Protein AF-A0AAV2RHF0-F1 (afdb_monomer)

InterPro domains:
  IPR004046 Glutathione S-transferase, C-terminal [PF00043] (156-204)
  IPR007214 YbaK/aminoacyl-tRNA synthetase-associated domain [PF04073] (313-440)
  IPR036282 Glutathione S-transferase, C-terminal domain superfamily [SSF47616] (156-223)
  IPR036754 YbaK/aminoacyl-tRNA synthetase-associated domain superfamily [G3DSA:3.90.960.10] (285-454)
  IPR036754 YbaK/aminoacyl-tRNA synthetase-associated domain superfamily [SSF55826] (293-453)
  IPR040285 Prolyl-tRNA editing protein ProX/PRXD1 [PTHR31423] (293-454)
  IPR041503 AIMP2, thioredoxin-like domain [PF18569] (27-117)

Structure (mmCIF, N/CA/C/O backbone):
data_AF-A0AAV2RHF0-F1
#
_entry.id   AF-A0AAV2RHF0-F1
#
loop_
_atom_site.group_PDB
_atom_site.id
_atom_site.type_symbol
_atom_site.label_atom_id
_atom_site.label_alt_id
_atom_site.label_comp_id
_atom_site.label_asym_id
_atom_site.label_entity_id
_atom_site.label_seq_id
_atom_site.pdbx_PDB_ins_code
_atom_site.Cartn_x
_atom_site.Cartn_y
_atom_site.Cartn_z
_atom_site.occupancy
_atom_site.B_iso_or_equiv
_atom_site.auth_seq_id
_atom_site.auth_comp_id
_atom_site.auth_asym_id
_atom_site.auth_atom_id
_atom_site.pdbx_PDB_model_num
ATOM 1 N N . ARG A 1 1 ? -19.067 1.634 -38.334 1.00 43.16 1 ARG A N 1
ATOM 2 C CA . ARG A 1 1 ? -19.126 0.457 -37.422 1.00 43.16 1 ARG A CA 1
ATOM 3 C C . ARG A 1 1 ? -17.836 0.293 -36.609 1.00 43.16 1 ARG A C 1
ATOM 5 O O . ARG A 1 1 ? -17.927 0.403 -35.399 1.00 43.16 1 ARG A O 1
ATOM 12 N N . LYS A 1 2 ? -16.650 0.177 -37.233 1.00 33.22 2 LYS A N 1
ATOM 13 C CA . LYS A 1 2 ? -15.344 0.145 -36.526 1.00 33.22 2 LYS A CA 1
ATOM 14 C C . LYS A 1 2 ? -15.056 1.395 -35.674 1.00 33.22 2 LYS A C 1
ATOM 16 O O . LYS A 1 2 ? -14.664 1.260 -34.530 1.00 33.22 2 LYS A O 1
ATOM 21 N N . LEU A 1 3 ? -15.371 2.590 -36.184 1.00 35.44 3 LEU A N 1
ATOM 22 C CA . LEU A 1 3 ? -15.290 3.852 -35.423 1.00 35.44 3 LEU A CA 1
ATOM 23 C C . LEU A 1 3 ? -16.229 3.901 -34.203 1.00 35.44 3 LEU A C 1
ATOM 25 O O . LEU A 1 3 ? -15.877 4.475 -33.186 1.00 35.44 3 LEU A O 1
ATOM 29 N N . LYS A 1 4 ? -17.399 3.253 -34.284 1.00 40.00 4 LYS A N 1
ATOM 30 C CA . LYS A 1 4 ? -18.392 3.213 -33.197 1.00 40.00 4 LYS A CA 1
ATOM 31 C C . LYS A 1 4 ? -17.947 2.276 -32.065 1.00 40.00 4 LYS A C 1
ATOM 33 O O . LYS A 1 4 ? -18.041 2.645 -30.906 1.00 40.00 4 LYS A O 1
ATOM 38 N N . LEU A 1 5 ? -17.374 1.126 -32.431 1.00 40.78 5 LEU A N 1
ATOM 39 C CA . LEU A 1 5 ? -16.725 0.187 -31.508 1.00 40.78 5 LEU A CA 1
ATOM 40 C C . LEU A 1 5 ? -15.506 0.807 -30.816 1.00 40.78 5 LEU A C 1
ATOM 42 O O . LEU A 1 5 ? -15.349 0.653 -29.613 1.00 40.78 5 LEU A O 1
ATOM 46 N N . LEU A 1 6 ? -14.688 1.572 -31.547 1.00 37.12 6 LEU A N 1
ATOM 47 C CA . LEU A 1 6 ? -13.541 2.276 -30.965 1.00 37.12 6 LEU A CA 1
ATOM 48 C C . LEU A 1 6 ? -13.975 3.372 -29.982 1.00 37.12 6 LEU A C 1
ATOM 50 O O . LEU A 1 6 ? -13.334 3.569 -28.957 1.00 37.12 6 LEU A O 1
ATOM 54 N N . GLN A 1 7 ? -15.074 4.069 -30.283 1.00 41.06 7 GLN A N 1
ATOM 55 C CA . GLN A 1 7 ? -15.672 5.048 -29.378 1.00 41.06 7 GLN A CA 1
ATOM 56 C C . GLN A 1 7 ? -16.237 4.369 -28.122 1.00 41.06 7 GLN A C 1
ATOM 58 O O . GLN A 1 7 ? -16.080 4.891 -27.026 1.00 41.06 7 GLN A O 1
ATOM 63 N N . GLU A 1 8 ? -16.870 3.202 -28.259 1.00 41.16 8 GLU A N 1
ATOM 64 C CA . GLU A 1 8 ? -17.401 2.412 -27.141 1.00 41.16 8 GLU A CA 1
ATOM 65 C C . GLU A 1 8 ? -16.295 1.811 -26.267 1.00 41.16 8 GLU A C 1
ATOM 67 O O . GLU A 1 8 ? -16.427 1.817 -25.045 1.00 41.16 8 GLU A O 1
ATOM 72 N N . GLU A 1 9 ? -15.189 1.349 -26.852 1.00 40.91 9 GLU A N 1
ATOM 73 C CA . GLU A 1 9 ? -14.013 0.870 -26.115 1.00 40.91 9 GLU A CA 1
ATOM 74 C C . GLU A 1 9 ? -13.243 2.011 -25.457 1.00 40.91 9 GLU A C 1
ATOM 76 O O . GLU A 1 9 ? -12.871 1.891 -24.294 1.00 40.91 9 GLU A O 1
ATOM 81 N N . LEU A 1 10 ? -13.072 3.149 -26.137 1.00 41.69 10 LEU A N 1
ATOM 82 C CA . LEU A 1 10 ? -12.506 4.352 -25.530 1.00 41.69 10 LEU A CA 1
ATOM 83 C C . LEU A 1 10 ? -13.397 4.850 -24.390 1.00 41.69 10 LEU A C 1
ATOM 85 O O . LEU A 1 10 ? -12.877 5.214 -23.347 1.00 41.69 10 LEU A O 1
ATOM 89 N N . ASN A 1 11 ? -14.722 4.803 -24.539 1.00 42.81 11 ASN A N 1
ATOM 90 C CA . ASN A 1 11 ? -15.663 5.163 -23.482 1.00 42.81 11 ASN A CA 1
ATOM 91 C C . ASN A 1 11 ? -15.704 4.130 -22.349 1.00 42.81 11 ASN A C 1
ATOM 93 O O . ASN A 1 11 ? -15.949 4.523 -21.218 1.00 42.81 11 ASN A O 1
ATOM 97 N N . LYS A 1 12 ? -15.453 2.839 -22.605 1.00 41.22 12 LYS A N 1
ATOM 98 C CA . LYS A 1 12 ? -15.277 1.803 -21.569 1.00 41.22 12 LYS A CA 1
ATOM 99 C C . LYS A 1 12 ? -13.937 1.925 -20.854 1.00 41.22 12 LYS A C 1
ATOM 101 O O . LYS A 1 12 ? -13.896 1.703 -19.655 1.00 41.22 12 LYS A O 1
ATOM 106 N N . PHE A 1 13 ? -12.875 2.305 -21.556 1.00 43.03 13 PHE A N 1
ATOM 107 C CA . PHE A 1 13 ? -11.563 2.600 -20.987 1.00 43.03 13 PHE A CA 1
ATOM 108 C C . PHE A 1 13 ? -11.610 3.887 -20.161 1.00 43.03 13 PHE A C 1
ATOM 110 O O . PHE A 1 13 ? -11.177 3.888 -19.020 1.00 43.03 13 PHE A O 1
ATOM 117 N N . LEU A 1 14 ? -12.237 4.947 -20.678 1.00 42.75 14 LEU A N 1
ATOM 118 C CA . LEU A 1 14 ? -12.511 6.180 -19.941 1.00 42.75 14 LEU A CA 1
ATOM 119 C C . LEU A 1 14 ? -13.495 5.943 -18.789 1.00 42.75 14 LEU A C 1
ATOM 121 O O . LEU A 1 14 ? -13.297 6.527 -17.738 1.00 42.75 14 LEU A O 1
ATOM 125 N N . LYS A 1 15 ? -14.489 5.049 -18.919 1.00 39.06 15 LYS A N 1
ATOM 126 C CA . LYS A 1 15 ? -15.334 4.604 -17.794 1.00 39.06 15 LYS A CA 1
ATOM 127 C C . LYS A 1 15 ? -14.582 3.730 -16.797 1.00 39.06 15 LYS A C 1
ATOM 129 O O . LYS A 1 15 ? -14.833 3.844 -15.616 1.00 39.06 15 LYS A O 1
ATOM 134 N N . GLY A 1 16 ? -13.645 2.893 -17.231 1.00 37.88 16 GLY A N 1
ATOM 135 C CA . GLY A 1 16 ? -12.740 2.136 -16.358 1.00 37.88 16 GLY A CA 1
ATOM 136 C C . GLY A 1 16 ? -11.713 3.035 -15.668 1.00 37.88 16 GLY A C 1
ATOM 137 O O . GLY A 1 16 ? -11.255 2.719 -14.577 1.00 37.88 16 GLY A O 1
ATOM 138 N N . LEU A 1 17 ? -11.412 4.188 -16.274 1.00 38.56 17 LEU A N 1
ATOM 139 C CA . LEU A 1 17 ? -10.687 5.302 -15.671 1.00 38.56 17 LEU A CA 1
ATOM 140 C C . LEU A 1 17 ? -11.597 6.234 -14.839 1.00 38.56 17 LEU A C 1
ATOM 142 O O . LEU A 1 17 ? -11.106 6.977 -14.004 1.00 38.56 17 LEU A O 1
ATOM 146 N N . GLN A 1 18 ? -12.916 6.218 -15.023 1.00 38.03 18 GLN A N 1
ATOM 147 C CA . GLN A 1 18 ? -13.869 6.893 -14.127 1.00 38.03 18 GLN A CA 1
ATOM 148 C C . GLN A 1 18 ? -14.235 6.003 -12.928 1.00 38.03 18 GLN A C 1
ATOM 150 O O . GLN A 1 18 ? -14.489 6.539 -11.861 1.00 38.03 18 GLN A O 1
ATOM 155 N N . ASN A 1 19 ? -14.141 4.677 -13.093 1.00 36.59 19 ASN A N 1
ATOM 156 C CA . ASN A 1 19 ? -14.309 3.620 -12.085 1.00 36.59 19 ASN A CA 1
ATOM 157 C C . ASN A 1 19 ? -12.959 3.109 -11.539 1.00 36.59 19 ASN A C 1
ATOM 159 O O . ASN A 1 19 ? -12.855 2.044 -10.924 1.00 36.59 19 ASN A O 1
ATOM 163 N N . LEU A 1 20 ? -11.896 3.865 -11.811 1.00 38.97 20 LEU A N 1
ATOM 164 C CA . LEU A 1 20 ? -10.655 3.866 -11.053 1.00 38.97 20 LEU A CA 1
ATOM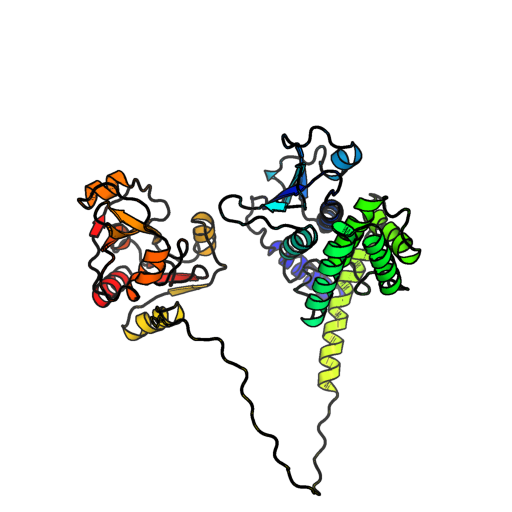 165 C C . LEU A 1 20 ? -11.050 3.948 -9.560 1.00 38.97 20 LEU A C 1
ATOM 167 O O . LEU A 1 20 ? -11.980 4.672 -9.229 1.00 38.97 20 LEU A O 1
ATOM 171 N N . ALA A 1 21 ? -10.347 3.264 -8.647 1.00 39.62 21 ALA A N 1
ATOM 172 C CA . ALA A 1 21 ? -10.505 3.354 -7.178 1.00 39.62 21 ALA A CA 1
ATOM 173 C C . ALA A 1 21 ? -10.244 4.765 -6.570 1.00 39.62 21 ALA A C 1
ATOM 175 O O . ALA A 1 21 ? -9.803 4.908 -5.437 1.00 39.62 21 ALA A O 1
ATOM 176 N N . TRP A 1 22 ? -10.490 5.798 -7.367 1.00 41.44 22 TRP A N 1
ATOM 177 C CA . TRP A 1 22 ? -10.391 7.228 -7.151 1.00 41.44 22 TRP A CA 1
ATOM 178 C C . TRP A 1 22 ? -11.813 7.840 -7.154 1.00 41.44 22 TRP A C 1
ATOM 180 O O . TRP A 1 22 ? -11.964 9.056 -7.156 1.00 41.44 22 TRP A O 1
ATOM 190 N N . GLU A 1 23 ? -12.859 6.994 -7.132 1.00 36.16 23 GLU A N 1
ATOM 191 C CA . GLU A 1 23 ? -14.282 7.334 -6.951 1.00 36.16 23 GLU A CA 1
ATOM 192 C C . GLU A 1 23 ? -14.622 7.912 -5.557 1.00 36.16 23 GLU A C 1
ATOM 194 O O . GLU A 1 23 ? -15.789 8.150 -5.256 1.00 36.16 23 GLU A O 1
ATOM 199 N N . GLU A 1 24 ? -13.640 8.245 -4.714 1.00 40.91 24 GLU A N 1
ATOM 200 C CA . GLU A 1 24 ? -13.841 9.318 -3.738 1.00 40.91 24 GLU A CA 1
ATOM 201 C C . GLU A 1 24 ? -13.730 10.648 -4.488 1.00 40.91 24 GLU A C 1
ATOM 203 O O . GLU A 1 24 ? -12.646 11.220 -4.612 1.00 40.91 24 GLU A O 1
ATOM 208 N N . LYS A 1 25 ? -14.846 11.175 -5.007 1.00 36.41 25 LYS A N 1
ATOM 209 C CA . LYS A 1 25 ? -14.892 12.581 -5.438 1.00 36.41 25 LYS A CA 1
ATOM 210 C C . LYS A 1 25 ? -14.441 13.466 -4.263 1.00 36.41 25 LYS A C 1
ATOM 212 O O . LYS A 1 25 ? -15.244 13.766 -3.386 1.00 36.41 25 LYS A O 1
ATOM 217 N N . GLY A 1 26 ? -13.173 1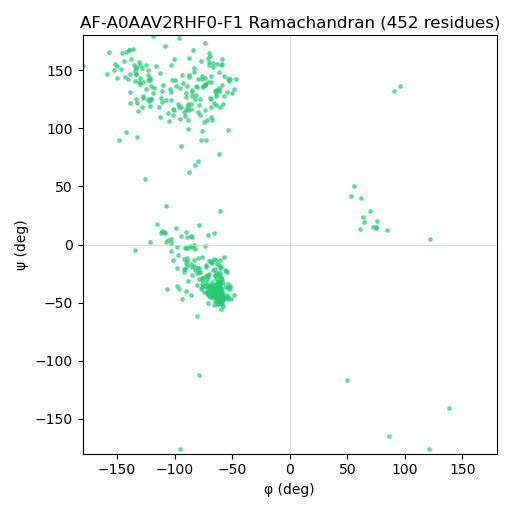3.885 -4.263 1.00 46.12 26 GLY A N 1
ATOM 218 C CA . GLY A 1 26 ? -12.636 14.906 -3.359 1.00 46.12 26 GLY A CA 1
ATOM 219 C C . GLY A 1 26 ? -11.455 14.526 -2.457 1.00 46.12 26 GLY A C 1
ATOM 220 O O . GLY A 1 26 ? -11.079 15.374 -1.650 1.00 46.12 26 GLY A O 1
ATOM 221 N N . ARG A 1 27 ? -10.848 13.328 -2.552 1.00 57.66 27 ARG A N 1
ATOM 222 C CA . ARG A 1 27 ? -9.672 12.991 -1.721 1.00 57.66 27 ARG A CA 1
ATOM 223 C C . ARG A 1 27 ? -8.455 12.540 -2.527 1.00 57.66 27 ARG A C 1
ATOM 225 O O . ARG A 1 27 ? -8.548 11.706 -3.419 1.00 57.66 27 ARG A O 1
ATOM 232 N N . VAL A 1 28 ? -7.303 13.099 -2.161 1.00 70.00 28 VAL A N 1
ATOM 233 C CA . VAL A 1 28 ? -5.986 12.797 -2.735 1.00 70.00 28 VAL A CA 1
ATOM 234 C C . VAL A 1 28 ? -5.442 11.528 -2.092 1.00 70.00 28 VAL A C 1
ATOM 236 O O . VAL A 1 28 ? -5.363 11.451 -0.863 1.00 70.00 28 VAL A O 1
ATOM 239 N N . HIS A 1 29 ? -5.011 10.558 -2.892 1.00 77.06 29 HIS A N 1
ATOM 240 C CA . HIS A 1 29 ? -4.227 9.435 -2.389 1.00 77.06 29 HIS A CA 1
ATOM 241 C C . HIS A 1 29 ? -2.810 9.923 -2.081 1.00 77.06 29 HIS A C 1
ATOM 243 O O . HIS A 1 29 ? -2.107 10.349 -2.994 1.00 77.06 29 HIS A O 1
ATOM 249 N N . ASP A 1 30 ? -2.388 9.898 -0.816 1.00 83.69 30 ASP A N 1
ATOM 250 C CA . ASP A 1 30 ? -1.053 10.361 -0.443 1.00 83.69 30 ASP A CA 1
ATOM 251 C C . ASP A 1 30 ? -0.088 9.218 -0.183 1.00 83.69 30 ASP A C 1
ATOM 253 O O . ASP A 1 30 ? -0.374 8.306 0.591 1.00 83.69 30 ASP A O 1
ATOM 257 N N . VAL A 1 31 ? 1.081 9.316 -0.800 1.00 88.62 31 VAL A N 1
ATOM 258 C CA . VAL A 1 31 ? 2.175 8.384 -0.597 1.00 88.62 31 VAL A CA 1
ATOM 259 C C . VAL A 1 31 ? 3.385 9.162 -0.111 1.00 88.62 31 VAL A C 1
ATOM 261 O O . VAL A 1 31 ? 3.920 10.010 -0.829 1.00 88.62 31 VAL A O 1
ATOM 264 N N . VAL A 1 32 ? 3.855 8.825 1.090 1.00 92.50 32 VAL A N 1
ATOM 265 C CA . VAL A 1 32 ? 5.097 9.367 1.639 1.00 92.50 32 VAL A CA 1
ATOM 266 C C . VAL A 1 32 ? 6.222 8.370 1.387 1.00 92.50 32 VAL A C 1
ATOM 268 O O . VAL A 1 32 ? 6.168 7.231 1.849 1.00 92.50 32 VAL A O 1
ATOM 271 N N . ILE A 1 33 ? 7.257 8.798 0.668 1.00 95.94 33 ILE A N 1
ATOM 272 C CA . ILE A 1 33 ? 8.454 8.000 0.399 1.00 95.94 33 ILE A CA 1
ATOM 273 C C . ILE A 1 33 ? 9.636 8.649 1.106 1.00 95.94 33 ILE A C 1
ATOM 275 O O . ILE A 1 33 ? 9.998 9.779 0.800 1.00 95.94 33 ILE A O 1
ATOM 279 N N . SER A 1 34 ? 10.261 7.937 2.037 1.00 96.12 34 SER A N 1
ATOM 280 C CA . SER A 1 34 ? 11.543 8.343 2.612 1.00 96.12 34 SER A CA 1
ATOM 281 C C . SER A 1 34 ? 12.685 7.756 1.787 1.00 96.12 34 SER A C 1
ATOM 283 O O . SER A 1 34 ? 12.663 6.562 1.506 1.00 96.12 34 SER A O 1
ATOM 285 N N . SER A 1 35 ? 13.672 8.561 1.388 1.00 96.06 35 SER A N 1
ATOM 286 C CA . SER A 1 35 ? 14.865 8.056 0.689 1.00 96.06 35 SER A CA 1
ATOM 287 C C . SER A 1 35 ? 16.090 8.927 0.938 1.00 96.06 35 SER A C 1
ATOM 289 O O . SER A 1 35 ? 15.965 10.127 1.199 1.00 96.06 35 SER A O 1
ATOM 291 N N . THR A 1 36 ? 17.280 8.342 0.805 1.00 95.19 36 THR A N 1
ATOM 292 C CA . THR A 1 36 ? 18.536 9.097 0.826 1.00 95.19 36 THR A CA 1
ATOM 293 C C . THR A 1 36 ? 18.789 9.767 -0.537 1.00 95.19 36 THR A C 1
ATOM 295 O O . THR A 1 36 ? 18.492 9.161 -1.570 1.00 95.19 36 THR A O 1
ATOM 298 N N . PRO A 1 37 ? 19.334 11.001 -0.603 1.00 94.44 37 PRO A N 1
ATOM 299 C CA . PRO A 1 37 ? 19.549 11.695 -1.879 1.00 94.44 37 PRO A CA 1
ATOM 300 C C . PRO A 1 37 ? 20.473 10.962 -2.863 1.00 94.44 37 PRO A C 1
ATOM 302 O O . PRO A 1 37 ? 20.317 11.115 -4.070 1.00 94.44 37 PRO A O 1
ATOM 305 N N . SER A 1 38 ? 21.428 10.166 -2.369 1.00 90.94 38 SER A N 1
ATOM 306 C CA . SER A 1 38 ? 22.338 9.371 -3.210 1.00 90.94 38 SER A CA 1
ATOM 307 C C . SER A 1 38 ? 21.670 8.161 -3.872 1.00 90.94 38 SER A C 1
ATOM 309 O O . SER A 1 38 ? 22.207 7.636 -4.841 1.00 90.94 38 SER A O 1
ATOM 311 N N . ALA A 1 39 ? 20.504 7.740 -3.380 1.00 92.31 39 ALA A N 1
ATOM 312 C CA . ALA A 1 39 ? 19.669 6.681 -3.943 1.00 92.31 39 ALA A CA 1
ATOM 313 C C . ALA A 1 39 ? 18.252 7.234 -4.164 1.00 92.31 39 ALA A C 1
ATOM 315 O O . ALA A 1 39 ? 17.261 6.776 -3.589 1.00 92.31 39 ALA A O 1
ATOM 316 N N . ALA A 1 40 ? 18.166 8.323 -4.931 1.00 95.12 40 ALA A N 1
ATOM 317 C CA . ALA A 1 40 ? 16.897 8.974 -5.217 1.00 95.12 40 ALA A CA 1
ATOM 318 C C . ALA A 1 40 ? 15.978 8.051 -6.045 1.00 95.12 40 ALA A C 1
ATOM 320 O O . ALA A 1 40 ? 16.419 7.519 -7.067 1.00 95.12 40 ALA A O 1
ATOM 321 N N . PRO A 1 41 ? 14.694 7.896 -5.668 1.00 95.62 41 PRO A N 1
ATOM 322 C CA . PRO A 1 41 ? 13.779 6.962 -6.319 1.00 95.62 41 PRO A CA 1
ATOM 323 C C . PRO A 1 41 ? 13.236 7.548 -7.632 1.00 95.62 41 PRO A C 1
ATOM 325 O O . PRO A 1 41 ? 12.077 7.963 -7.727 1.00 95.62 41 PRO A O 1
ATOM 328 N N . TYR A 1 42 ? 14.081 7.634 -8.663 1.00 95.31 42 TYR A N 1
ATOM 329 C CA . TYR A 1 42 ? 13.728 8.213 -9.964 1.00 95.31 42 TYR A CA 1
ATOM 330 C C . TYR A 1 42 ? 12.563 7.493 -10.652 1.00 95.31 42 TYR A C 1
ATOM 332 O O . TYR A 1 42 ? 11.887 8.109 -11.478 1.00 95.31 42 TYR A O 1
ATOM 340 N N . SER A 1 43 ? 12.244 6.252 -10.273 1.00 94.12 43 SER A N 1
ATOM 341 C CA . SER A 1 43 ? 11.036 5.560 -10.738 1.00 94.12 43 SER A CA 1
ATOM 342 C C . SER A 1 43 ? 9.779 6.409 -10.527 1.00 94.12 43 SER A C 1
ATOM 344 O O . SER A 1 43 ? 8.921 6.444 -11.407 1.00 94.12 43 SER A O 1
ATOM 346 N N . LEU A 1 44 ? 9.706 7.185 -9.438 1.00 92.56 44 LEU A N 1
ATOM 347 C CA . LEU A 1 44 ? 8.599 8.105 -9.165 1.00 92.56 44 LEU A CA 1
ATOM 348 C C . LEU A 1 44 ? 8.496 9.228 -10.200 1.00 92.56 44 LEU A C 1
ATOM 350 O O . LEU A 1 44 ? 7.390 9.631 -10.548 1.00 92.56 44 LEU A O 1
ATOM 354 N N . VAL A 1 45 ? 9.624 9.728 -10.713 1.00 91.25 45 VAL A N 1
ATOM 355 C CA . VAL A 1 45 ? 9.652 10.782 -11.741 1.00 91.25 45 VAL A CA 1
ATOM 356 C C . VAL A 1 45 ? 9.055 10.254 -13.042 1.00 91.25 45 VAL A C 1
ATOM 358 O O . VAL A 1 45 ? 8.204 10.908 -13.650 1.00 91.25 45 VAL A O 1
ATOM 361 N N . LEU A 1 46 ? 9.452 9.042 -13.437 1.00 87.69 46 LEU A N 1
ATOM 362 C CA . LEU A 1 46 ? 8.928 8.392 -14.633 1.00 87.69 46 LEU A CA 1
ATOM 363 C C . LEU A 1 46 ? 7.449 8.026 -14.473 1.00 87.69 46 LEU A C 1
ATOM 365 O O . LEU A 1 46 ? 6.649 8.351 -15.347 1.00 87.69 46 LEU A O 1
ATOM 369 N N . ILE A 1 47 ? 7.057 7.447 -13.334 1.00 87.25 47 ILE A N 1
ATOM 370 C CA . ILE A 1 47 ? 5.652 7.146 -13.022 1.00 87.25 47 ILE A CA 1
ATOM 371 C C . ILE A 1 47 ? 4.817 8.431 -13.041 1.00 87.25 47 ILE A C 1
ATOM 373 O O . ILE A 1 47 ? 3.789 8.470 -13.709 1.00 87.25 47 ILE A O 1
ATOM 377 N N . LYS A 1 48 ? 5.274 9.514 -12.397 1.00 86.69 48 LYS A N 1
ATOM 378 C CA . LYS A 1 48 ? 4.598 10.823 -12.416 1.00 86.69 48 LYS A CA 1
ATOM 379 C C . LYS A 1 48 ? 4.332 11.293 -13.847 1.00 86.69 48 LYS A C 1
ATOM 381 O O . LYS A 1 48 ? 3.217 11.718 -14.147 1.00 86.69 48 LYS A O 1
ATOM 386 N N . LYS A 1 49 ? 5.329 11.205 -14.736 1.00 83.12 49 LYS A N 1
ATOM 387 C CA . LYS A 1 49 ? 5.177 11.588 -16.148 1.00 83.12 49 LYS A CA 1
ATOM 388 C C . LYS A 1 49 ? 4.158 10.708 -16.871 1.00 83.12 49 LYS A C 1
ATOM 390 O O . LYS A 1 49 ? 3.260 11.245 -17.512 1.00 83.12 49 LYS A O 1
ATOM 395 N N . LEU A 1 50 ? 4.267 9.386 -16.731 1.00 79.38 50 LEU A N 1
ATOM 396 C CA . LEU A 1 50 ? 3.353 8.427 -17.362 1.00 79.38 50 LEU A CA 1
ATOM 397 C C . LEU A 1 50 ? 1.900 8.644 -16.915 1.00 79.38 50 LEU A C 1
ATOM 399 O O . LEU A 1 50 ? 0.984 8.566 -17.731 1.00 79.38 50 LEU A O 1
ATOM 403 N N . LEU A 1 51 ? 1.688 8.976 -15.639 1.00 77.69 51 LEU A N 1
ATOM 404 C CA . LEU A 1 51 ? 0.360 9.263 -15.099 1.00 77.69 51 LEU A CA 1
ATOM 405 C C . LEU A 1 51 ? -0.223 10.573 -15.603 1.00 77.69 51 LEU A C 1
ATOM 407 O O . LEU A 1 51 ? -1.383 10.601 -16.013 1.00 77.69 51 LEU A O 1
ATOM 411 N N . ARG A 1 52 ? 0.584 11.634 -15.646 1.00 79.62 52 ARG A N 1
ATOM 412 C CA . ARG A 1 52 ? 0.164 12.911 -16.233 1.00 79.62 52 ARG A CA 1
ATOM 413 C C . ARG A 1 52 ? -0.194 12.761 -17.708 1.00 79.62 52 ARG A C 1
ATOM 415 O O . ARG A 1 52 ? -1.227 13.269 -18.132 1.00 79.62 52 ARG A O 1
ATOM 422 N N . ASP A 1 53 ? 0.595 12.001 -18.465 1.00 72.88 53 ASP A N 1
ATOM 423 C CA . ASP A 1 53 ? 0.315 11.704 -19.877 1.00 72.88 53 ASP A CA 1
ATOM 424 C C . ASP A 1 53 ? -0.960 10.867 -20.066 1.00 72.88 53 ASP A C 1
ATOM 426 O O . ASP A 1 53 ? -1.606 10.948 -21.112 1.00 72.88 53 ASP A O 1
ATOM 430 N N . ALA A 1 54 ? -1.342 10.082 -19.056 1.00 69.38 54 ALA A N 1
ATOM 431 C CA . ALA A 1 54 ? -2.603 9.348 -19.012 1.00 69.38 54 ALA A CA 1
ATOM 432 C C . ALA A 1 54 ? -3.798 10.201 -18.532 1.00 69.38 54 ALA A C 1
ATOM 434 O O . ALA A 1 54 ? -4.918 9.695 -18.483 1.00 69.38 54 ALA A O 1
ATOM 435 N N . GLY A 1 55 ? -3.584 11.481 -18.202 1.00 68.75 55 GLY A N 1
ATOM 436 C CA . GLY A 1 55 ? -4.621 12.407 -17.738 1.00 68.75 55 GLY A CA 1
ATOM 437 C C . GLY A 1 55 ? -4.916 12.345 -16.236 1.00 68.75 55 GLY A C 1
ATOM 438 O O . GLY A 1 55 ? -5.914 12.913 -15.800 1.00 68.75 55 GLY A O 1
ATOM 439 N N . ILE A 1 56 ? -4.073 11.674 -15.444 1.00 74.75 56 ILE A N 1
ATOM 440 C CA . ILE A 1 56 ? -4.200 11.599 -13.982 1.00 74.75 56 ILE A CA 1
ATOM 441 C C . ILE A 1 56 ? -3.423 12.764 -13.360 1.00 74.75 56 ILE A C 1
ATOM 443 O O . ILE A 1 56 ? -2.232 12.944 -13.637 1.00 74.75 56 ILE A O 1
ATOM 447 N N . SER A 1 57 ? -4.071 13.554 -12.499 1.00 79.69 57 SER A N 1
ATOM 448 C CA . SER A 1 57 ? -3.397 14.660 -11.817 1.00 79.69 57 SER A CA 1
ATOM 449 C C . SER A 1 57 ? -2.561 14.131 -10.648 1.00 79.69 57 SER A C 1
ATOM 451 O O . SER A 1 57 ? -3.058 13.496 -9.718 1.00 79.69 57 SER A O 1
ATOM 453 N N . VAL A 1 58 ? -1.254 14.389 -10.705 1.00 84.50 58 VAL A N 1
ATOM 454 C CA . VAL A 1 58 ? -0.287 13.974 -9.682 1.00 84.50 58 VAL A CA 1
ATOM 455 C C . VAL A 1 58 ? 0.391 15.214 -9.118 1.00 84.50 58 VAL A C 1
ATOM 457 O O . VAL A 1 58 ? 0.959 15.983 -9.891 1.00 84.50 58 VAL A O 1
ATOM 460 N N . TYR A 1 59 ? 0.342 15.391 -7.804 1.00 89.19 59 TYR A N 1
ATOM 461 C CA . TYR A 1 59 ? 1.107 16.369 -7.039 1.00 89.19 59 TYR A CA 1
ATOM 462 C C . TYR A 1 59 ? 2.406 15.728 -6.549 1.00 89.19 59 TYR A C 1
ATOM 464 O O . TYR A 1 59 ? 2.405 14.580 -6.107 1.00 89.19 59 TYR A O 1
ATOM 472 N N . CYS A 1 60 ? 3.523 16.441 -6.604 1.00 91.31 60 CYS A N 1
ATOM 473 C CA . CYS A 1 60 ? 4.797 15.969 -6.085 1.00 91.31 60 CYS A CA 1
ATOM 474 C C . CYS A 1 60 ? 5.463 17.065 -5.259 1.00 91.31 60 CYS A C 1
ATOM 476 O O . CYS A 1 60 ? 5.675 18.178 -5.742 1.00 91.31 60 CYS A O 1
ATOM 478 N N . ALA A 1 61 ? 5.799 16.737 -4.018 1.00 90.69 61 ALA A N 1
ATOM 479 C CA . ALA A 1 61 ? 6.532 17.605 -3.114 1.00 90.69 61 ALA A CA 1
ATOM 480 C C . ALA A 1 61 ? 7.702 16.850 -2.501 1.00 90.69 61 ALA A C 1
ATOM 482 O O . ALA A 1 61 ? 7.662 15.627 -2.347 1.00 90.69 61 ALA A O 1
ATOM 483 N N . SER A 1 62 ? 8.727 17.595 -2.092 1.00 92.75 62 SER A N 1
ATOM 484 C CA . SER A 1 62 ? 9.825 17.025 -1.327 1.00 92.75 62 SER A CA 1
ATOM 485 C C . SER A 1 62 ? 10.191 17.871 -0.113 1.00 92.75 62 SER A C 1
ATOM 487 O O . SER A 1 62 ? 10.075 19.097 -0.128 1.00 92.75 62 SER A O 1
ATOM 489 N N . HIS A 1 63 ? 10.615 17.199 0.954 1.00 91.62 63 HIS A N 1
ATOM 490 C CA . HIS A 1 63 ? 10.960 17.788 2.244 1.00 91.62 63 HIS A CA 1
ATOM 491 C C . HIS A 1 63 ? 12.268 17.199 2.768 1.00 91.62 63 HIS A C 1
ATOM 493 O O . HIS A 1 63 ? 12.628 16.073 2.435 1.00 91.62 63 HIS A O 1
ATOM 499 N N . LEU A 1 64 ? 12.971 17.946 3.616 1.00 92.25 64 LEU A N 1
ATOM 500 C CA . LEU A 1 64 ? 14.186 17.481 4.284 1.00 92.25 64 LEU A CA 1
ATOM 501 C C . LEU A 1 64 ? 13.849 16.935 5.675 1.00 92.25 64 LEU A C 1
ATOM 503 O O . LEU A 1 64 ? 13.119 17.570 6.434 1.00 92.25 64 LEU A O 1
ATOM 507 N N . HIS A 1 65 ? 14.404 15.778 6.024 1.00 92.94 65 HIS A N 1
ATOM 508 C CA . HIS A 1 65 ? 14.455 15.294 7.401 1.00 92.94 65 HIS A CA 1
ATOM 509 C C . HIS A 1 65 ? 15.707 15.833 8.110 1.00 92.94 65 HIS A C 1
ATOM 511 O O . HIS A 1 65 ? 16.692 16.176 7.463 1.00 92.94 65 HIS A O 1
ATOM 517 N N . SER A 1 66 ? 15.722 15.839 9.448 1.00 89.56 66 SER A N 1
ATOM 518 C CA . SER A 1 66 ? 16.850 16.346 10.253 1.00 89.56 66 SER A CA 1
ATOM 519 C C . SER A 1 66 ? 18.202 15.682 9.952 1.00 89.56 66 SER A C 1
ATOM 521 O O . SER A 1 66 ? 19.245 16.274 10.203 1.00 89.56 66 SER A O 1
ATOM 523 N N . THR A 1 67 ? 18.184 14.475 9.386 1.00 90.12 67 THR A N 1
ATOM 524 C CA . THR A 1 67 ? 19.368 13.700 8.981 1.00 90.12 67 THR A CA 1
ATOM 525 C C . THR A 1 67 ? 19.975 14.145 7.643 1.00 90.12 67 THR A C 1
ATOM 527 O O . THR A 1 67 ? 21.049 13.677 7.289 1.00 90.12 67 THR A O 1
ATOM 530 N N . VAL A 1 68 ? 19.291 14.988 6.859 1.00 91.31 68 VAL A N 1
ATOM 531 C CA . VAL A 1 68 ? 19.747 15.453 5.538 1.00 91.31 68 VAL A CA 1
ATOM 532 C C . VAL A 1 68 ? 19.591 16.968 5.456 1.00 91.31 68 VAL A C 1
ATOM 534 O O . VAL A 1 68 ? 18.484 17.494 5.454 1.00 91.31 68 VAL A O 1
ATOM 537 N N . HIS A 1 69 ? 20.705 17.690 5.345 1.00 85.12 69 HIS A N 1
ATOM 538 C CA . HIS A 1 69 ? 20.690 19.158 5.414 1.00 85.12 69 HIS A CA 1
ATOM 539 C C . HIS A 1 69 ? 20.532 19.855 4.060 1.00 85.12 69 HIS A C 1
ATOM 541 O O . HIS A 1 69 ? 20.153 21.022 4.015 1.00 85.12 69 HIS A O 1
ATOM 547 N N . LYS A 1 70 ? 20.841 19.168 2.954 1.00 88.12 70 LYS A N 1
ATOM 548 C CA . LYS A 1 70 ? 20.698 19.721 1.604 1.00 88.12 70 LYS A CA 1
ATOM 549 C C . LYS A 1 70 ? 20.407 18.638 0.579 1.00 88.12 70 LYS A C 1
ATOM 551 O O . LYS A 1 70 ? 20.851 17.501 0.721 1.00 88.12 70 LYS A O 1
ATOM 556 N N . VAL A 1 71 ? 19.740 19.046 -0.490 1.00 90.00 71 VAL A N 1
ATOM 557 C CA . VAL A 1 71 ? 19.464 18.238 -1.679 1.00 90.00 71 VAL A CA 1
ATOM 558 C C . VAL A 1 71 ? 19.878 19.050 -2.904 1.00 90.00 71 VAL A C 1
ATOM 560 O O . VAL A 1 71 ? 19.792 20.279 -2.898 1.00 90.00 71 VAL A O 1
ATOM 563 N N . GLY A 1 72 ? 20.419 18.379 -3.922 1.00 86.62 72 GLY A N 1
ATOM 564 C CA . GLY A 1 72 ? 20.893 19.035 -5.142 1.00 86.62 72 GLY A CA 1
ATOM 565 C C . GLY A 1 72 ? 19.752 19.665 -5.956 1.00 86.62 72 GLY A C 1
ATOM 566 O O . GLY A 1 72 ? 18.611 19.211 -5.860 1.00 86.62 72 GLY A O 1
ATOM 567 N N . PRO A 1 73 ? 20.040 20.680 -6.792 1.00 85.81 73 PRO A N 1
ATOM 568 C CA . PRO A 1 73 ? 19.018 21.395 -7.561 1.00 85.81 73 PRO A CA 1
ATOM 569 C C . PRO A 1 73 ? 18.239 20.491 -8.530 1.00 85.81 73 PRO A C 1
ATOM 571 O O . PRO A 1 73 ? 17.046 20.700 -8.716 1.00 85.81 73 PRO A O 1
ATOM 574 N N . GLU A 1 74 ? 18.883 19.465 -9.095 1.00 87.12 74 GLU A N 1
ATOM 575 C CA . GLU A 1 74 ? 18.243 18.469 -9.970 1.00 87.12 74 GLU A CA 1
ATOM 576 C C . GLU A 1 74 ? 17.151 17.665 -9.247 1.00 87.12 74 GLU A C 1
ATOM 578 O O . GLU A 1 74 ? 16.061 17.448 -9.775 1.00 87.12 74 GLU A O 1
ATOM 583 N N . LEU A 1 75 ? 17.429 17.224 -8.019 1.00 89.06 75 LEU A N 1
ATOM 584 C CA . LEU A 1 75 ? 16.468 16.473 -7.217 1.00 89.06 75 LEU A CA 1
ATOM 585 C C . LEU A 1 75 ? 15.322 17.381 -6.766 1.00 89.06 75 LEU A C 1
ATOM 587 O O . LEU A 1 75 ? 14.158 16.994 -6.852 1.00 89.06 75 LEU A O 1
ATOM 591 N N . SER A 1 76 ? 15.639 18.612 -6.362 1.00 84.56 76 SER A N 1
ATOM 592 C CA . SER A 1 76 ? 14.628 19.609 -6.012 1.00 84.56 76 SER A CA 1
ATOM 593 C C . SER A 1 76 ? 13.682 19.899 -7.179 1.00 84.56 76 SER A C 1
ATOM 595 O O . SER A 1 76 ? 12.480 19.985 -6.958 1.00 84.56 76 SER A O 1
ATOM 597 N N . SER A 1 77 ? 14.181 20.002 -8.415 1.00 86.31 77 SER A N 1
ATOM 598 C CA . SER A 1 77 ? 13.328 20.233 -9.590 1.00 86.31 77 SER A CA 1
ATOM 599 C C . SER A 1 77 ? 12.565 18.982 -10.040 1.00 86.31 77 SER A C 1
ATOM 601 O O . SER A 1 77 ? 11.427 19.082 -10.492 1.00 86.31 77 SER A O 1
ATOM 603 N N . SER A 1 78 ? 13.152 17.792 -9.898 1.00 87.38 78 SER A N 1
ATOM 604 C CA . SER A 1 78 ? 12.526 16.537 -10.342 1.00 87.38 78 SER A CA 1
ATOM 605 C C . SER A 1 78 ? 11.397 16.071 -9.410 1.00 87.38 78 SER A C 1
ATOM 607 O O . SER A 1 78 ? 10.382 15.538 -9.877 1.00 87.38 78 SER A O 1
ATOM 609 N N . PHE A 1 79 ? 11.552 16.300 -8.102 1.00 89.06 79 PHE A N 1
ATOM 610 C CA . PHE A 1 79 ? 10.657 15.815 -7.040 1.00 89.06 79 PHE A CA 1
ATOM 611 C C . PHE A 1 79 ? 9.850 16.925 -6.344 1.00 89.06 79 PHE A C 1
ATOM 613 O O . PHE A 1 79 ? 9.225 16.682 -5.313 1.00 89.06 79 PHE A O 1
ATOM 620 N N . CYS A 1 80 ? 9.844 18.141 -6.886 1.00 86.06 80 CYS A N 1
ATOM 621 C CA . CYS A 1 80 ? 8.976 19.218 -6.422 1.00 86.06 80 CYS A CA 1
ATOM 622 C C . CYS A 1 80 ? 8.307 19.874 -7.626 1.00 86.06 80 CYS A C 1
ATOM 624 O O . CYS A 1 80 ? 8.983 20.355 -8.535 1.00 86.06 80 CYS A O 1
ATOM 626 N N . ASP A 1 81 ? 6.980 19.888 -7.650 1.00 80.50 81 ASP A N 1
ATOM 627 C CA . ASP A 1 81 ? 6.257 20.638 -8.663 1.00 80.50 81 ASP A CA 1
ATOM 628 C C . ASP A 1 81 ? 6.158 22.108 -8.250 1.00 80.50 81 ASP A C 1
ATOM 630 O O . ASP A 1 81 ? 5.659 22.448 -7.178 1.00 80.50 81 ASP A O 1
ATOM 634 N N . VAL A 1 82 ? 6.616 22.999 -9.125 1.00 66.88 82 VAL A N 1
ATOM 635 C CA . VAL A 1 82 ? 6.475 24.442 -8.927 1.00 66.88 82 VAL A CA 1
ATOM 636 C C . VAL A 1 82 ? 5.139 24.881 -9.526 1.00 66.88 82 VAL A C 1
ATOM 638 O O . VAL A 1 82 ? 4.909 24.704 -10.719 1.00 66.88 82 VAL A O 1
ATOM 641 N N . GLY A 1 83 ? 4.257 25.458 -8.705 1.00 61.03 83 GLY A N 1
ATOM 642 C CA . GLY A 1 83 ? 3.006 26.070 -9.172 1.00 61.03 83 GLY A CA 1
ATOM 643 C C . GLY A 1 83 ? 1.883 25.095 -9.549 1.00 61.03 83 GLY A C 1
ATOM 644 O O . GLY A 1 83 ? 0.974 25.486 -10.273 1.00 61.03 83 GLY A O 1
ATOM 645 N N . SER A 1 84 ? 1.910 23.848 -9.068 1.00 63.81 84 SER A N 1
ATOM 646 C CA . SER A 1 84 ? 0.891 22.829 -9.374 1.00 63.81 84 SER A CA 1
ATOM 647 C C . SER A 1 84 ? -0.461 23.025 -8.672 1.00 63.81 84 SER A C 1
ATOM 649 O O . SER A 1 84 ? -1.377 22.258 -8.932 1.00 63.81 84 SER A O 1
ATOM 651 N N . GLY A 1 85 ? -0.634 24.050 -7.832 1.00 70.25 85 GLY A N 1
ATOM 652 C CA . GLY A 1 85 ? -1.858 24.257 -7.047 1.00 70.25 85 GLY A CA 1
ATOM 653 C C . GLY A 1 85 ? -1.842 23.493 -5.720 1.00 70.25 85 GLY A C 1
ATOM 654 O O . GLY A 1 85 ? -0.789 23.061 -5.250 1.00 70.25 85 GLY A O 1
ATOM 655 N N . GLU A 1 86 ? -3.000 23.356 -5.072 1.00 76.12 86 GLU A N 1
ATOM 656 C CA . GLU A 1 86 ? -3.070 22.694 -3.767 1.00 76.12 86 GLU A CA 1
ATOM 657 C C . GLU A 1 86 ? -2.979 21.170 -3.890 1.00 76.12 86 GLU A C 1
ATOM 659 O O . GLU A 1 86 ? -3.577 20.547 -4.773 1.00 76.12 86 GLU A O 1
ATOM 664 N N . ARG A 1 87 ? -2.291 20.546 -2.926 1.00 79.56 87 ARG A N 1
ATOM 665 C CA . ARG A 1 87 ? -2.203 19.085 -2.791 1.00 79.56 87 ARG A CA 1
ATOM 666 C C . ARG A 1 87 ? -3.582 18.426 -2.884 1.00 79.56 87 ARG A C 1
ATOM 668 O O . ARG A 1 87 ? -3.702 17.456 -3.616 1.00 79.56 87 ARG A O 1
ATOM 675 N N . SER A 1 88 ? -4.596 18.998 -2.218 1.00 77.19 88 SER A N 1
ATOM 676 C CA . SER A 1 88 ? -6.013 18.572 -2.148 1.00 77.19 88 SER A CA 1
ATOM 677 C C . SER A 1 88 ? -6.717 18.416 -3.506 1.00 77.19 88 SER A C 1
ATOM 679 O O . SER A 1 88 ? -7.709 17.698 -3.599 1.00 77.19 88 SER A O 1
ATOM 681 N N . GLN A 1 89 ? -6.217 19.076 -4.552 1.00 79.50 89 GLN A N 1
ATOM 682 C CA . GLN A 1 89 ? -6.857 19.149 -5.871 1.00 79.50 89 GLN A CA 1
ATOM 683 C C . GLN A 1 89 ? -6.409 18.038 -6.829 1.00 79.50 89 GLN A C 1
ATOM 685 O O . GLN A 1 89 ? -6.895 17.954 -7.958 1.00 79.50 89 GLN A O 1
ATOM 690 N N . HIS A 1 90 ? -5.469 17.197 -6.402 1.00 79.31 90 HIS A N 1
ATOM 691 C CA . HIS A 1 90 ? -4.888 16.157 -7.241 1.00 79.31 90 HIS A CA 1
ATOM 692 C C . HIS A 1 90 ? -5.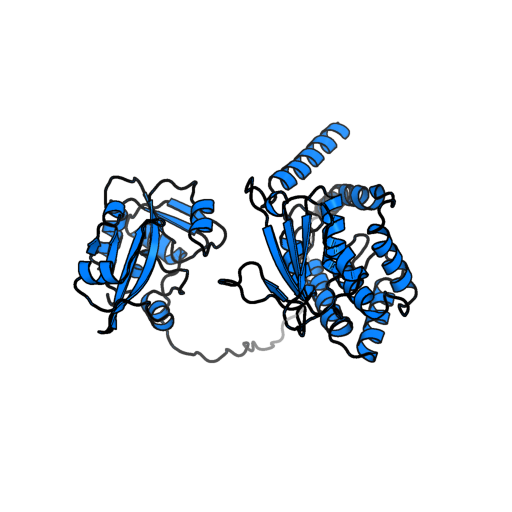497 14.789 -6.949 1.00 79.31 90 HIS A C 1
ATOM 694 O O . HIS A 1 90 ? -6.051 14.542 -5.883 1.00 79.31 90 HIS A O 1
ATOM 700 N N . ASN A 1 91 ? -5.377 13.862 -7.894 1.00 75.19 91 ASN A N 1
ATOM 701 C CA . ASN A 1 91 ? -5.742 12.480 -7.634 1.00 75.19 91 ASN A CA 1
ATOM 702 C C . ASN A 1 91 ? -4.711 11.855 -6.685 1.00 75.19 91 ASN A C 1
ATOM 704 O O . ASN A 1 91 ? -5.084 11.299 -5.655 1.00 75.19 91 ASN A O 1
ATOM 708 N N . LEU A 1 92 ? -3.420 11.997 -7.002 1.00 82.50 92 LEU A N 1
ATOM 709 C CA . LEU A 1 92 ? -2.292 11.367 -6.307 1.00 82.50 92 LEU A CA 1
ATOM 710 C C . LEU A 1 92 ? -1.319 12.420 -5.783 1.00 82.50 92 LEU A C 1
ATOM 712 O O . LEU A 1 92 ? -1.025 13.377 -6.494 1.00 82.50 92 LEU A O 1
ATOM 716 N N . ALA A 1 93 ? -0.759 12.218 -4.597 1.00 87.88 93 ALA A N 1
ATOM 717 C CA . ALA A 1 93 ? 0.335 13.021 -4.071 1.00 87.88 93 ALA A CA 1
ATOM 718 C C . ALA A 1 93 ? 1.536 12.140 -3.714 1.00 87.88 93 ALA A C 1
ATOM 720 O O . ALA A 1 93 ? 1.424 11.194 -2.938 1.00 87.88 93 ALA A O 1
ATOM 721 N N . PHE A 1 94 ? 2.694 12.477 -4.276 1.00 91.31 94 PHE A N 1
ATOM 722 C CA . PHE A 1 94 ? 3.987 11.918 -3.904 1.00 91.31 94 PHE A CA 1
ATOM 723 C C . PHE A 1 94 ? 4.726 12.904 -3.009 1.00 91.31 94 PHE A C 1
ATOM 725 O O . PHE A 1 94 ? 5.170 13.957 -3.470 1.00 91.31 94 PHE A O 1
ATOM 732 N N . THR A 1 95 ? 4.890 12.542 -1.743 1.00 92.75 95 THR A N 1
ATOM 733 C CA . THR A 1 95 ? 5.667 13.314 -0.776 1.00 92.75 95 THR A CA 1
ATOM 734 C C . THR A 1 95 ? 6.999 12.611 -0.537 1.00 92.75 95 THR A C 1
ATOM 736 O O . THR A 1 95 ? 7.050 11.579 0.130 1.00 92.75 95 THR A O 1
ATOM 739 N N . VAL A 1 96 ? 8.094 13.152 -1.068 1.00 95.06 96 VAL A N 1
ATOM 740 C CA . VAL A 1 96 ? 9.439 12.596 -0.860 1.00 95.06 96 VAL A CA 1
ATOM 741 C C . VAL A 1 96 ? 10.096 13.246 0.353 1.00 95.06 96 VAL A C 1
ATOM 743 O O . VAL A 1 96 ? 10.410 14.433 0.349 1.00 95.06 96 VAL A O 1
ATOM 746 N N . LEU A 1 97 ? 10.331 12.466 1.401 1.00 94.62 97 LEU A N 1
ATOM 747 C CA . LEU A 1 97 ? 11.083 12.887 2.574 1.00 94.62 97 LEU A CA 1
ATOM 748 C C . LEU A 1 97 ? 12.547 12.457 2.430 1.00 94.62 97 LEU A C 1
ATOM 750 O O . LEU A 1 97 ? 12.887 11.282 2.559 1.00 94.62 97 LEU A O 1
ATOM 754 N N . TRP A 1 98 ? 13.439 13.412 2.203 1.00 96.25 98 TRP A N 1
ATOM 755 C CA . TRP A 1 98 ? 14.871 13.150 2.131 1.00 96.25 98 TRP A CA 1
ATOM 756 C C . TRP A 1 98 ? 15.414 12.839 3.522 1.00 96.25 98 TRP A C 1
ATOM 758 O O . TRP A 1 98 ? 15.521 13.722 4.375 1.00 96.25 98 TRP A O 1
ATOM 768 N N . LYS A 1 99 ? 15.729 11.568 3.755 1.00 94.00 99 LYS A N 1
ATOM 769 C CA . LYS A 1 99 ? 16.116 11.016 5.052 1.00 94.00 99 LYS A CA 1
ATOM 770 C C . LYS A 1 99 ? 17.237 10.005 4.856 1.00 94.00 99 LYS A C 1
ATOM 772 O O . LYS A 1 99 ? 17.209 9.230 3.902 1.00 94.00 99 LYS A O 1
ATOM 777 N N . ASP A 1 100 ? 18.191 9.985 5.783 1.00 93.06 100 ASP A N 1
ATOM 778 C CA . ASP A 1 100 ? 19.232 8.965 5.767 1.00 93.06 100 ASP A CA 1
ATOM 779 C C . ASP A 1 100 ? 18.601 7.607 6.099 1.00 93.06 100 ASP A C 1
ATOM 781 O O . ASP A 1 100 ? 18.070 7.385 7.191 1.00 93.06 100 ASP A O 1
ATOM 785 N N . THR A 1 101 ? 18.537 6.759 5.082 1.00 91.75 101 THR A N 1
ATOM 786 C CA . THR A 1 101 ? 17.829 5.479 5.056 1.00 91.75 101 THR A CA 1
ATOM 787 C C . THR A 1 101 ? 18.668 4.512 4.236 1.00 91.75 101 THR A C 1
ATOM 789 O O . THR A 1 101 ? 19.305 4.914 3.263 1.00 91.75 101 THR A O 1
ATOM 792 N N . GLN A 1 102 ? 18.685 3.237 4.629 1.00 89.38 102 GLN A N 1
ATOM 793 C CA . GLN A 1 102 ? 19.442 2.221 3.889 1.00 89.38 102 GLN A CA 1
ATOM 794 C C . GLN A 1 102 ? 18.809 1.925 2.526 1.00 89.38 102 GLN A C 1
ATOM 796 O O . GLN A 1 102 ? 19.516 1.708 1.549 1.00 89.38 102 GLN A O 1
ATOM 801 N N . GLN A 1 103 ? 17.478 1.935 2.467 1.00 91.81 103 GLN A N 1
ATOM 802 C CA . GLN A 1 103 ? 16.688 1.745 1.257 1.00 91.81 103 GLN A CA 1
ATOM 803 C C . GLN A 1 103 ? 15.527 2.736 1.261 1.00 91.81 103 GLN A C 1
ATOM 805 O O . GLN A 1 103 ? 15.133 3.221 2.321 1.00 91.81 103 GLN A O 1
ATOM 810 N N . SER A 1 104 ? 14.946 3.006 0.091 1.00 94.94 104 SER A N 1
ATOM 811 C CA . SER A 1 104 ? 13.719 3.798 0.022 1.00 94.94 104 SER A CA 1
ATOM 812 C C . SER A 1 104 ? 12.584 3.097 0.777 1.00 94.94 104 SER A C 1
ATOM 814 O O . SER A 1 104 ? 12.367 1.895 0.614 1.00 94.94 104 SER A O 1
ATOM 816 N N . GLU A 1 105 ? 11.847 3.852 1.585 1.00 95.44 105 GLU A N 1
ATOM 817 C CA . GLU A 1 105 ? 10.751 3.363 2.421 1.00 95.44 105 GLU A CA 1
ATOM 818 C C . GLU A 1 105 ? 9.458 4.076 2.039 1.00 95.44 105 GLU A C 1
ATOM 820 O O . GLU A 1 105 ? 9.385 5.303 2.093 1.00 95.44 105 GLU A O 1
ATOM 825 N N . LEU A 1 106 ? 8.412 3.326 1.715 1.00 93.81 106 LEU A N 1
ATOM 826 C CA . LEU A 1 106 ? 7.075 3.862 1.496 1.00 93.81 106 LEU A CA 1
ATOM 827 C C . LEU A 1 106 ? 6.207 3.691 2.741 1.00 93.81 106 LEU A C 1
ATOM 829 O O . LEU A 1 106 ? 6.175 2.630 3.374 1.00 93.81 106 LEU A O 1
ATOM 833 N N . MET A 1 107 ? 5.475 4.756 3.055 1.00 86.75 107 MET A N 1
ATOM 834 C CA . MET A 1 107 ? 4.493 4.819 4.122 1.00 86.75 107 MET A CA 1
ATOM 835 C C . MET A 1 107 ? 3.254 5.578 3.643 1.00 86.75 107 MET A C 1
ATOM 837 O O . MET A 1 107 ? 3.342 6.744 3.268 1.00 86.75 107 MET A O 1
ATOM 841 N N . VAL A 1 108 ? 2.094 4.927 3.694 1.00 81.62 108 VAL A N 1
ATOM 842 C CA . VAL A 1 108 ? 0.796 5.546 3.369 1.00 81.62 108 VAL A CA 1
ATOM 843 C C . VAL A 1 108 ? -0.012 5.783 4.640 1.00 81.62 108 VAL A C 1
ATOM 845 O O . VAL A 1 108 ? -0.626 6.832 4.802 1.00 81.62 108 VAL A O 1
ATOM 848 N N . SER A 1 109 ? 0.054 4.852 5.597 1.00 75.38 109 SER A N 1
ATOM 849 C CA . SER A 1 109 ? -0.594 4.998 6.903 1.00 75.38 109 SER A CA 1
ATOM 850 C C . SER A 1 109 ? 0.365 4.637 8.043 1.00 75.38 109 SER A C 1
ATOM 852 O O . SER A 1 109 ? 0.442 3.472 8.438 1.00 75.38 109 SER A O 1
ATOM 854 N N . PRO A 1 110 ? 1.088 5.618 8.619 1.00 67.94 110 PRO A N 1
ATOM 855 C CA . PRO A 1 110 ? 2.078 5.380 9.675 1.00 67.94 110 PRO A CA 1
ATOM 856 C C . PRO A 1 110 ? 1.552 4.624 10.900 1.00 67.94 110 PRO A C 1
ATOM 858 O O . PRO A 1 110 ? 2.338 4.021 11.625 1.00 67.94 110 PRO A O 1
ATOM 861 N N . MET A 1 111 ? 0.240 4.674 11.146 1.00 63.38 111 MET A N 1
ATOM 862 C CA . MET A 1 111 ? -0.398 4.052 12.308 1.00 63.38 111 MET A CA 1
ATOM 863 C C . MET A 1 111 ? -0.853 2.609 12.067 1.00 63.38 111 MET A C 1
ATOM 865 O O . MET A 1 111 ? -1.145 1.909 13.030 1.00 63.38 111 MET A O 1
ATOM 869 N N . SER A 1 112 ? -0.943 2.163 10.811 1.00 66.69 112 SER A N 1
ATOM 870 C CA . SER A 1 112 ? -1.547 0.867 10.466 1.00 66.69 112 SER A CA 1
ATOM 871 C C . SER A 1 112 ? -0.739 0.044 9.465 1.00 66.69 112 SER A C 1
ATOM 873 O O . SER A 1 112 ? -1.124 -1.079 9.155 1.00 66.69 112 SER A O 1
ATOM 875 N N . GLN A 1 113 ? 0.354 0.588 8.934 1.00 75.00 113 GLN A N 1
ATOM 876 C CA . GLN A 1 113 ? 1.172 -0.053 7.914 1.00 75.00 113 GLN A CA 1
ATOM 877 C C . GLN A 1 113 ? 2.611 -0.239 8.408 1.00 75.00 113 GLN A C 1
ATOM 879 O O . GLN A 1 113 ? 3.237 0.675 8.945 1.00 75.00 113 GLN A O 1
ATOM 884 N N . THR A 1 114 ? 3.172 -1.420 8.154 1.00 80.38 114 THR A N 1
ATOM 885 C CA . THR A 1 114 ? 4.623 -1.625 8.192 1.00 80.38 114 THR A CA 1
ATOM 886 C C . THR A 1 114 ? 5.259 -0.987 6.961 1.00 80.38 114 THR A C 1
ATOM 888 O O . THR A 1 114 ? 4.746 -1.135 5.852 1.00 80.38 114 THR A O 1
ATOM 891 N N . ARG A 1 115 ? 6.389 -0.296 7.150 1.00 87.44 115 ARG A N 1
ATOM 892 C CA . ARG A 1 115 ? 7.137 0.341 6.055 1.00 87.44 115 ARG A CA 1
ATOM 893 C C . ARG A 1 115 ? 7.371 -0.648 4.918 1.00 87.44 115 ARG A C 1
ATOM 895 O O . ARG A 1 115 ? 7.852 -1.756 5.149 1.00 87.44 115 ARG A O 1
ATOM 902 N N . VAL A 1 116 ? 7.058 -0.224 3.699 1.00 92.31 116 VAL A N 1
ATOM 903 C CA . VAL A 1 116 ? 7.391 -0.980 2.490 1.00 92.31 116 VAL A CA 1
ATOM 904 C C . VAL A 1 116 ? 8.785 -0.551 2.062 1.00 92.31 116 VAL A C 1
ATOM 906 O O . VAL A 1 116 ? 8.967 0.571 1.596 1.00 92.31 116 VAL A O 1
ATOM 909 N N . CYS A 1 117 ? 9.769 -1.421 2.263 1.00 93.94 117 CYS A N 1
ATOM 910 C CA . CYS A 1 117 ? 11.168 -1.127 1.965 1.00 93.94 117 CYS A CA 1
ATOM 911 C C . CYS A 1 117 ? 11.559 -1.600 0.560 1.00 93.94 117 CYS A C 1
ATOM 913 O O . CYS A 1 117 ? 11.094 -2.645 0.097 1.00 93.94 117 CYS A O 1
ATOM 915 N N . GLY A 1 118 ? 12.449 -0.849 -0.085 1.00 94.69 118 GLY A N 1
ATOM 916 C CA . GLY A 1 118 ? 13.013 -1.157 -1.397 1.00 94.69 118 GLY A CA 1
ATOM 917 C C . GLY A 1 118 ? 12.202 -0.558 -2.545 1.00 94.69 118 GLY A C 1
ATOM 918 O O . GLY A 1 118 ? 10.983 -0.716 -2.624 1.00 94.69 118 GLY A O 1
ATOM 919 N N . GLU A 1 119 ? 12.890 0.099 -3.481 1.00 95.62 119 GLU A N 1
ATOM 920 C CA . GLU A 1 119 ? 12.253 0.780 -4.612 1.00 95.62 119 GLU A CA 1
ATOM 921 C C . GLU A 1 119 ? 11.455 -0.187 -5.498 1.00 95.62 119 GLU A C 1
ATOM 923 O O . GLU A 1 119 ? 10.356 0.153 -5.931 1.00 95.62 119 GLU A O 1
ATOM 928 N N . ALA A 1 120 ? 11.922 -1.425 -5.685 1.00 96.19 120 ALA A N 1
ATOM 929 C CA . ALA A 1 120 ? 11.161 -2.464 -6.383 1.00 96.19 120 ALA A CA 1
ATOM 930 C C . ALA A 1 120 ? 9.756 -2.678 -5.793 1.00 96.19 120 ALA A C 1
ATOM 932 O O . ALA A 1 120 ? 8.768 -2.744 -6.529 1.00 96.19 120 ALA A O 1
ATOM 933 N N . ASN A 1 121 ? 9.645 -2.724 -4.463 1.00 95.12 121 ASN A N 1
ATOM 934 C CA . ASN A 1 121 ? 8.368 -2.900 -3.776 1.00 95.12 121 ASN A CA 1
ATOM 935 C C . ASN A 1 121 ? 7.498 -1.643 -3.853 1.00 95.12 121 ASN A C 1
ATOM 937 O O . ASN A 1 121 ? 6.278 -1.749 -3.955 1.00 95.12 121 ASN A O 1
ATOM 941 N N . ILE A 1 122 ? 8.117 -0.462 -3.880 1.00 94.56 122 ILE A N 1
ATOM 942 C CA . ILE A 1 122 ? 7.423 0.808 -4.112 1.00 94.56 122 ILE A CA 1
ATOM 943 C C . ILE A 1 122 ? 6.824 0.836 -5.523 1.00 94.56 122 ILE A C 1
ATOM 945 O O . ILE A 1 122 ? 5.636 1.111 -5.674 1.00 94.56 122 ILE A O 1
ATOM 949 N N . VAL A 1 123 ? 7.594 0.484 -6.556 1.00 93.31 123 VAL A N 1
ATOM 950 C CA . VAL A 1 123 ? 7.110 0.412 -7.946 1.00 93.31 123 VAL A CA 1
ATOM 951 C C . VAL A 1 123 ? 5.966 -0.601 -8.069 1.00 93.31 123 VAL A C 1
ATOM 953 O O . VAL A 1 123 ? 4.929 -0.294 -8.657 1.00 93.31 123 VAL A O 1
ATOM 956 N N . ARG A 1 124 ? 6.108 -1.781 -7.455 1.00 92.38 124 ARG A N 1
ATOM 957 C CA . ARG A 1 124 ? 5.047 -2.795 -7.347 1.00 92.38 124 ARG A CA 1
ATOM 958 C C . ARG A 1 124 ? 3.789 -2.252 -6.672 1.00 92.38 124 ARG A C 1
ATOM 960 O O . ARG A 1 124 ? 2.691 -2.475 -7.182 1.00 92.38 124 ARG A O 1
ATOM 967 N N . TYR A 1 125 ? 3.932 -1.554 -5.549 1.00 90.12 125 TYR A N 1
ATOM 968 C CA . TYR A 1 125 ? 2.815 -0.938 -4.834 1.00 90.12 125 TYR A CA 1
ATOM 969 C C . TYR A 1 125 ? 2.093 0.075 -5.726 1.00 90.12 125 TYR A C 1
ATOM 971 O O . TYR A 1 125 ? 0.888 -0.037 -5.942 1.00 90.12 125 TYR A O 1
ATOM 979 N N . LEU A 1 126 ? 2.843 1.002 -6.325 1.00 86.00 126 LEU A N 1
ATOM 980 C CA . LEU A 1 126 ? 2.299 2.033 -7.206 1.00 86.00 126 LEU A CA 1
ATOM 981 C C . LEU A 1 126 ? 1.616 1.434 -8.438 1.00 86.00 126 LEU A C 1
ATOM 983 O O . LEU A 1 126 ? 0.553 1.907 -8.824 1.00 86.00 126 LEU A O 1
ATOM 987 N N . SER A 1 127 ? 2.155 0.352 -9.008 1.00 83.88 127 SER A N 1
ATOM 988 C CA . SER A 1 127 ? 1.527 -0.345 -10.140 1.00 83.88 127 SER A CA 1
ATOM 989 C C . SER A 1 127 ? 0.129 -0.890 -9.817 1.00 83.88 127 SER A C 1
ATOM 991 O O . SER A 1 127 ? -0.748 -0.910 -10.680 1.00 83.88 127 SER A O 1
ATOM 993 N N . ARG A 1 128 ? -0.110 -1.274 -8.554 1.00 80.00 128 ARG A N 1
ATOM 994 C CA . ARG A 1 128 ? -1.401 -1.791 -8.072 1.00 80.00 128 ARG A CA 1
ATOM 995 C C . ARG A 1 128 ? -2.397 -0.690 -7.717 1.00 80.00 128 ARG A C 1
ATOM 997 O O . ARG A 1 128 ? -3.583 -0.982 -7.582 1.00 80.00 128 ARG A O 1
ATOM 1004 N N . LEU A 1 129 ? -1.953 0.567 -7.615 1.00 71.25 129 LEU A N 1
ATOM 1005 C CA . LEU A 1 129 ? -2.864 1.715 -7.527 1.00 71.25 129 LEU A CA 1
ATOM 1006 C C . LEU A 1 129 ? -3.639 1.923 -8.838 1.00 71.25 129 LEU A C 1
ATOM 1008 O O . LEU A 1 129 ? -4.660 2.617 -8.859 1.00 71.25 129 LEU A O 1
ATOM 1012 N N . PHE A 1 130 ? -3.180 1.308 -9.933 1.00 65.44 130 PHE A N 1
ATOM 1013 C CA . PHE A 1 130 ? -3.879 1.328 -11.206 1.00 65.44 130 PHE A CA 1
ATOM 1014 C C . PHE A 1 130 ? -4.912 0.186 -11.298 1.00 65.44 130 PHE A C 1
ATOM 1016 O O . PHE A 1 130 ? -4.661 -0.921 -10.815 1.00 65.44 130 PHE A O 1
ATOM 1023 N N . PRO A 1 131 ? -6.073 0.413 -11.941 1.00 53.50 131 PRO A N 1
ATOM 1024 C CA . PRO A 1 131 ? -7.114 -0.577 -12.125 1.00 53.50 131 PRO A CA 1
ATOM 1025 C C . PRO A 1 131 ? -6.555 -1.758 -12.877 1.00 53.50 131 PRO A C 1
ATOM 1027 O O . PRO A 1 131 ? -5.644 -1.618 -13.693 1.00 53.50 131 PRO A O 1
ATOM 1030 N N . THR A 1 132 ? -7.188 -2.902 -12.692 1.00 50.19 132 THR A N 1
ATOM 1031 C CA . THR A 1 132 ? -6.845 -4.110 -13.433 1.00 50.19 132 THR A CA 1
ATOM 1032 C C . THR A 1 132 ? -7.019 -3.943 -14.951 1.00 50.19 132 THR A C 1
ATOM 1034 O O . THR A 1 132 ? -6.412 -4.639 -15.749 1.00 50.19 132 THR A O 1
ATOM 1037 N N . THR A 1 133 ? -7.796 -2.963 -15.401 1.00 39.94 133 THR A N 1
ATOM 1038 C CA . THR A 1 133 ? -7.934 -2.645 -16.829 1.00 39.94 133 THR A CA 1
ATOM 1039 C C . THR A 1 133 ? -6.845 -1.708 -17.362 1.00 39.94 133 THR A C 1
ATOM 1041 O O . THR A 1 133 ? -6.867 -1.352 -18.539 1.00 39.94 133 THR A O 1
ATOM 1044 N N . SER A 1 134 ? -5.928 -1.243 -16.510 1.00 54.22 134 SER A N 1
ATOM 1045 C CA . SER A 1 134 ? -4.842 -0.341 -16.886 1.00 54.22 134 SER A CA 1
ATOM 1046 C C . SER A 1 134 ? -3.613 -1.122 -17.330 1.00 54.22 134 SER A C 1
ATOM 1048 O O . SER A 1 134 ? -3.170 -2.041 -16.648 1.00 54.22 134 SER A O 1
ATOM 1050 N N . VAL A 1 135 ? -2.989 -0.669 -18.419 1.00 52.56 135 VAL A N 1
ATOM 1051 C CA . VAL A 1 135 ? -1.711 -1.200 -18.928 1.00 52.56 135 VAL A CA 1
ATOM 1052 C C . VAL A 1 135 ? -0.552 -1.058 -17.933 1.00 52.56 135 VAL A C 1
ATOM 1054 O O . VAL A 1 135 ? 0.495 -1.668 -18.115 1.00 52.56 135 VAL A O 1
ATOM 1057 N N . TYR A 1 136 ? -0.734 -0.252 -16.884 1.00 60.81 136 TYR A N 1
ATOM 1058 C CA . TYR A 1 136 ? 0.260 -0.013 -15.841 1.00 60.81 136 TYR A CA 1
ATOM 1059 C C . TYR A 1 136 ? 0.129 -0.966 -14.642 1.00 60.81 136 TYR A C 1
ATOM 1061 O O . TYR A 1 136 ? 1.048 -1.029 -13.825 1.00 60.81 136 TYR A O 1
ATOM 1069 N N . ASN A 1 137 ? -0.974 -1.718 -14.533 1.00 71.44 137 ASN A N 1
ATOM 1070 C CA . ASN A 1 137 ? -1.104 -2.797 -13.558 1.00 71.44 137 ASN A CA 1
ATOM 1071 C C . ASN A 1 137 ? -0.571 -4.099 -14.176 1.00 71.44 137 ASN A C 1
ATOM 1073 O O . ASN A 1 137 ? -1.260 -4.772 -14.946 1.00 71.44 137 ASN A O 1
ATOM 1077 N N . TYR A 1 138 ? 0.673 -4.446 -13.839 1.00 76.25 138 TYR A N 1
ATOM 1078 C CA . TYR A 1 138 ? 1.364 -5.594 -14.435 1.00 76.25 138 TYR A CA 1
ATOM 1079 C C . TYR A 1 138 ? 0.717 -6.948 -14.110 1.00 76.25 138 TYR A C 1
ATOM 1081 O O . TYR A 1 138 ? 0.920 -7.901 -14.862 1.00 76.25 138 TYR A O 1
ATOM 1089 N N . GLU A 1 139 ? -0.079 -7.037 -13.040 1.00 76.25 139 GLU A N 1
ATOM 1090 C CA . GLU A 1 139 ? -0.771 -8.269 -12.642 1.00 76.25 139 GLU A CA 1
ATOM 1091 C C . GLU A 1 139 ? -2.029 -8.530 -13.465 1.00 76.25 139 GLU A C 1
ATOM 1093 O O . GLU A 1 139 ? -2.528 -9.650 -13.512 1.00 76.25 139 GLU A O 1
ATOM 1098 N N . ALA A 1 140 ? -2.568 -7.499 -14.105 1.00 64.25 140 ALA A N 1
ATOM 1099 C CA . ALA A 1 140 ? -3.916 -7.568 -14.631 1.00 64.25 140 ALA A CA 1
ATOM 1100 C C . ALA A 1 140 ? -4.004 -7.896 -16.126 1.00 64.25 140 ALA A C 1
ATOM 1102 O O . ALA A 1 140 ? -5.034 -8.380 -16.591 1.00 64.25 140 ALA A O 1
ATOM 1103 N N . ALA A 1 141 ? -2.916 -7.681 -16.865 1.00 55.25 141 ALA A N 1
ATOM 1104 C CA . ALA A 1 141 ? -2.809 -7.989 -18.291 1.00 55.25 141 ALA A CA 1
ATOM 1105 C C . ALA A 1 141 ? -1.922 -9.215 -18.588 1.00 55.25 141 ALA A C 1
ATOM 1107 O O . ALA A 1 141 ? -1.701 -9.542 -19.752 1.00 55.25 141 ALA A O 1
ATOM 1108 N N . SER A 1 142 ? -1.401 -9.885 -17.555 1.00 61.59 142 SER A N 1
ATOM 1109 C CA . SER A 1 142 ? -0.294 -10.836 -17.683 1.00 61.59 142 SER A CA 1
ATOM 1110 C C . SER A 1 142 ? -0.664 -12.233 -17.200 1.00 61.59 142 SER A C 1
ATOM 1112 O O . SER A 1 142 ? -1.352 -12.405 -16.197 1.00 61.59 142 SER A O 1
ATOM 1114 N N . SER A 1 143 ? -0.145 -13.259 -17.877 1.00 72.12 143 SER A N 1
ATOM 1115 C CA . SER A 1 143 ? -0.180 -14.622 -17.339 1.00 72.12 143 SER A CA 1
ATOM 1116 C C . SER A 1 143 ? 0.626 -14.710 -16.036 1.00 72.12 143 SER A C 1
ATOM 1118 O O . SER A 1 143 ? 1.578 -13.952 -15.840 1.00 72.12 143 SER A O 1
ATOM 1120 N N . PHE A 1 144 ? 0.304 -15.677 -15.171 1.00 72.75 144 PHE A N 1
ATOM 1121 C CA . PHE A 1 144 ? 1.042 -15.903 -13.920 1.00 72.75 144 PHE A CA 1
ATOM 1122 C C . PHE A 1 144 ? 2.561 -16.033 -14.139 1.00 72.75 144 PHE A C 1
ATOM 1124 O O . PHE A 1 144 ? 3.351 -15.492 -13.370 1.00 72.75 144 PHE A O 1
ATOM 1131 N N . CYS A 1 145 ? 2.979 -16.683 -15.229 1.00 74.00 145 CYS A N 1
ATOM 1132 C CA . CYS A 1 145 ? 4.390 -16.815 -15.588 1.00 74.00 145 CYS A CA 1
ATOM 1133 C C . CYS A 1 145 ? 5.056 -15.460 -15.872 1.00 74.00 145 CYS A C 1
ATOM 1135 O O . CYS A 1 145 ? 6.186 -15.239 -15.451 1.00 74.00 145 CYS A O 1
ATOM 1137 N N . CYS A 1 146 ? 4.358 -14.542 -16.542 1.00 78.00 146 CYS A N 1
ATOM 1138 C CA . CYS A 1 146 ? 4.870 -13.203 -16.836 1.00 78.00 146 CYS A CA 1
ATOM 1139 C C . CYS A 1 146 ? 4.979 -12.339 -15.568 1.00 78.00 146 CYS A C 1
ATOM 1141 O O . CYS A 1 146 ? 5.936 -11.578 -15.429 1.00 78.00 146 CYS A O 1
ATOM 1143 N N . ILE A 1 147 ? 4.035 -12.479 -14.629 1.00 83.44 147 ILE A N 1
ATOM 1144 C CA . ILE A 1 147 ? 4.089 -11.810 -13.317 1.00 83.44 147 ILE A CA 1
ATOM 1145 C C . ILE A 1 147 ? 5.321 -12.295 -12.548 1.00 83.44 147 ILE A C 1
ATOM 1147 O O . ILE A 1 147 ? 6.151 -11.482 -12.147 1.00 83.44 147 ILE A O 1
ATOM 1151 N N . ALA A 1 148 ? 5.495 -13.615 -12.440 1.00 86.12 148 ALA A N 1
ATOM 1152 C CA . ALA A 1 148 ? 6.635 -14.216 -11.754 1.00 86.12 148 ALA A CA 1
ATOM 1153 C C . ALA A 1 148 ? 7.981 -13.835 -12.396 1.00 86.12 148 ALA A C 1
ATOM 1155 O O . ALA A 1 148 ? 8.931 -13.525 -11.681 1.00 86.12 148 ALA A O 1
ATOM 1156 N N . GLU A 1 149 ? 8.070 -13.800 -13.732 1.00 88.69 149 GLU A N 1
ATOM 1157 C CA . GLU A 1 149 ? 9.284 -13.349 -14.424 1.00 88.69 149 GLU A CA 1
ATOM 1158 C C . GLU A 1 149 ? 9.581 -11.868 -14.145 1.00 88.69 149 GLU A C 1
ATOM 1160 O O . GLU A 1 149 ? 10.737 -11.499 -13.920 1.00 88.69 149 GLU A O 1
ATOM 1165 N N . THR A 1 150 ? 8.545 -11.023 -14.142 1.00 90.38 150 THR A N 1
ATOM 1166 C CA . THR A 1 150 ? 8.675 -9.596 -13.817 1.00 90.38 150 THR A CA 1
ATOM 1167 C C . THR A 1 150 ? 9.209 -9.424 -12.403 1.00 90.38 150 THR A C 1
ATOM 1169 O O . THR A 1 150 ? 10.184 -8.698 -12.202 1.00 90.38 150 THR A O 1
ATOM 1172 N N . ASP A 1 151 ? 8.621 -10.131 -11.437 1.00 93.56 151 ASP A N 1
ATOM 1173 C CA . ASP A 1 151 ? 9.027 -10.050 -10.040 1.00 93.56 151 ASP A CA 1
ATOM 1174 C C . ASP A 1 151 ? 10.452 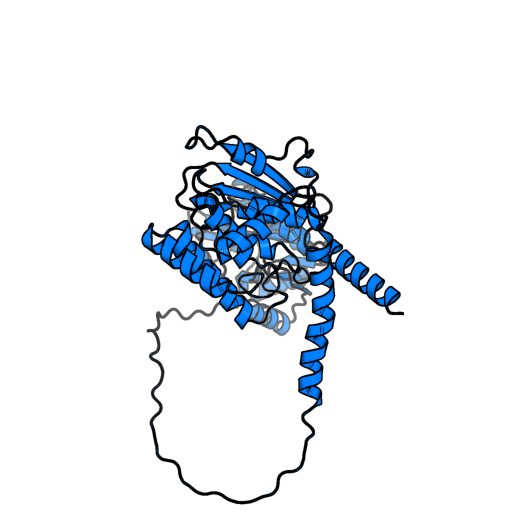-10.560 -9.833 1.00 93.56 151 ASP A C 1
ATOM 1176 O O . ASP A 1 151 ? 11.267 -9.857 -9.234 1.00 93.56 151 ASP A O 1
ATOM 1180 N N . GLN A 1 152 ? 10.793 -11.706 -10.423 1.00 94.38 152 GLN A N 1
ATOM 1181 C CA . GLN A 1 152 ? 12.147 -12.247 -10.372 1.00 94.38 152 GLN A CA 1
ATOM 1182 C C . GLN A 1 152 ? 13.172 -11.263 -10.952 1.00 94.38 152 GLN A C 1
ATOM 1184 O O . GLN A 1 152 ? 14.237 -11.066 -10.366 1.00 94.38 152 GLN A O 1
ATOM 1189 N N . LEU A 1 153 ? 12.873 -10.634 -12.095 1.00 94.38 153 LEU A N 1
ATOM 1190 C CA . LEU A 1 153 ? 13.773 -9.657 -12.707 1.00 94.38 153 LEU A CA 1
ATOM 1191 C C . LEU A 1 153 ? 13.936 -8.415 -11.819 1.00 94.38 153 LEU A C 1
ATOM 1193 O O . LEU A 1 153 ? 15.054 -7.933 -11.649 1.00 94.38 153 LEU A O 1
ATOM 1197 N N . MET A 1 154 ? 12.849 -7.899 -11.245 1.00 95.56 154 MET A N 1
ATOM 1198 C CA . MET A 1 154 ? 12.894 -6.738 -10.352 1.00 95.56 154 MET A CA 1
ATOM 1199 C C . MET A 1 154 ? 13.694 -7.011 -9.077 1.00 95.56 154 MET A C 1
ATOM 1201 O O . MET A 1 154 ? 14.506 -6.171 -8.694 1.00 95.56 154 MET A O 1
ATOM 1205 N N . ASP A 1 155 ? 13.529 -8.185 -8.466 1.00 96.38 155 ASP A N 1
ATOM 1206 C CA . ASP A 1 155 ? 14.280 -8.562 -7.262 1.00 96.38 155 ASP A CA 1
ATOM 1207 C C . ASP A 1 155 ? 15.774 -8.723 -7.559 1.00 96.38 155 ASP A C 1
ATOM 1209 O O . ASP A 1 155 ? 16.613 -8.236 -6.800 1.00 96.38 155 ASP A O 1
ATOM 1213 N N . GLN A 1 156 ? 16.120 -9.326 -8.704 1.00 95.25 156 GLN A N 1
ATOM 1214 C CA . GLN A 1 156 ? 17.509 -9.410 -9.166 1.00 95.25 156 GLN A CA 1
ATOM 1215 C C . GLN A 1 156 ? 18.125 -8.019 -9.360 1.00 95.25 156 GLN A C 1
ATOM 1217 O O . GLN A 1 156 ? 19.235 -7.765 -8.893 1.00 95.25 156 GLN A O 1
ATOM 1222 N N . MET A 1 157 ? 17.403 -7.103 -10.010 1.00 95.31 157 MET A N 1
ATOM 1223 C CA . MET A 1 157 ? 17.885 -5.740 -10.244 1.00 95.31 157 MET A CA 1
ATOM 1224 C C . MET A 1 157 ? 18.033 -4.946 -8.948 1.00 95.31 157 MET A C 1
ATOM 1226 O O . MET A 1 157 ? 19.054 -4.287 -8.777 1.00 95.31 157 MET A O 1
ATOM 1230 N N . GLN A 1 158 ? 17.073 -5.027 -8.026 1.00 95.00 158 GLN A N 1
ATOM 1231 C CA . GLN A 1 158 ? 17.177 -4.382 -6.715 1.00 95.00 158 GLN A CA 1
ATOM 1232 C C . GLN A 1 158 ? 18.429 -4.875 -5.974 1.00 95.00 158 GLN A C 1
ATOM 1234 O O . GLN A 1 158 ? 19.285 -4.067 -5.613 1.00 95.00 158 GLN A O 1
ATOM 1239 N N . ALA A 1 159 ? 18.591 -6.195 -5.854 1.00 95.00 159 ALA A N 1
ATOM 1240 C CA . ALA A 1 159 ? 19.711 -6.790 -5.131 1.00 95.00 159 ALA A CA 1
ATOM 1241 C C . ALA A 1 159 ? 21.077 -6.458 -5.757 1.00 95.00 159 ALA A C 1
ATOM 1243 O O . ALA A 1 159 ? 22.051 -6.250 -5.040 1.00 95.00 159 ALA A O 1
ATOM 1244 N N . GLN A 1 160 ? 21.178 -6.406 -7.090 1.00 95.31 160 GLN A N 1
ATOM 1245 C CA . GLN A 1 160 ? 22.470 -6.252 -7.770 1.00 95.31 160 GLN A CA 1
ATOM 1246 C C . GLN A 1 160 ? 22.815 -4.809 -8.153 1.00 95.31 160 GLN A C 1
ATOM 1248 O O . GLN A 1 160 ? 23.986 -4.434 -8.088 1.00 95.31 160 GLN A O 1
ATOM 1253 N N . LEU A 1 161 ? 21.842 -4.001 -8.590 1.00 93.31 161 LEU A N 1
ATOM 1254 C CA . LEU A 1 161 ? 22.075 -2.621 -9.036 1.00 93.31 161 LEU A CA 1
ATOM 1255 C C . LEU A 1 161 ? 21.965 -1.610 -7.894 1.00 93.31 161 LEU A C 1
ATOM 1257 O O . LEU A 1 161 ? 22.782 -0.686 -7.840 1.00 93.31 161 LEU A O 1
ATOM 1261 N N . ALA A 1 162 ? 20.999 -1.778 -6.986 1.00 91.56 162 ALA A N 1
ATOM 1262 C CA . ALA A 1 162 ? 20.857 -0.890 -5.833 1.00 91.56 162 ALA A CA 1
ATOM 1263 C C . ALA A 1 162 ? 21.854 -1.290 -4.736 1.00 91.56 162 ALA A C 1
ATOM 1265 O O . ALA A 1 162 ? 22.784 -0.530 -4.445 1.00 91.56 162 ALA A O 1
ATOM 1266 N N . ASP A 1 163 ? 21.709 -2.518 -4.229 1.00 89.69 163 ASP A N 1
ATOM 1267 C CA . ASP A 1 163 ? 22.390 -2.998 -3.019 1.00 89.69 163 ASP A CA 1
ATOM 1268 C C . ASP A 1 163 ? 23.765 -3.643 -3.299 1.00 89.69 163 ASP A C 1
ATOM 1270 O O . ASP A 1 163 ? 24.574 -3.829 -2.390 1.00 89.69 163 ASP A O 1
ATOM 1274 N N . GLY A 1 164 ? 24.054 -3.964 -4.564 1.00 91.62 164 GLY A N 1
ATOM 1275 C CA . GLY A 1 164 ? 25.264 -4.682 -4.956 1.00 91.62 164 GLY A CA 1
ATOM 1276 C C . GLY A 1 164 ? 26.541 -3.833 -4.973 1.00 91.62 164 GLY A C 1
ATOM 1277 O O . GLY A 1 164 ? 26.539 -2.610 -5.135 1.00 91.62 164 GLY A O 1
ATOM 1278 N N . ASN A 1 165 ? 27.687 -4.498 -4.872 1.00 93.94 165 ASN A N 1
ATOM 1279 C CA . ASN A 1 165 ? 29.003 -3.888 -5.042 1.00 93.94 165 ASN A CA 1
ATOM 1280 C C . ASN A 1 165 ? 29.302 -3.561 -6.523 1.00 93.94 165 ASN A C 1
ATOM 1282 O O . ASN A 1 165 ? 28.588 -3.954 -7.443 1.00 93.94 165 ASN A O 1
ATOM 1286 N N . ARG A 1 166 ? 30.420 -2.874 -6.798 1.00 92.69 166 ARG A N 1
ATOM 1287 C CA . ARG A 1 166 ? 30.794 -2.458 -8.167 1.00 92.69 166 ARG A CA 1
ATOM 1288 C C . ARG A 1 166 ? 30.834 -3.611 -9.185 1.00 92.69 166 ARG A C 1
ATOM 1290 O O . ARG A 1 166 ? 30.478 -3.394 -10.342 1.00 92.69 166 ARG A O 1
ATOM 1297 N N . LYS A 1 167 ? 31.272 -4.812 -8.788 1.00 94.12 167 LYS A N 1
ATOM 1298 C CA . LYS A 1 167 ? 31.324 -5.984 -9.681 1.00 94.12 167 LYS A CA 1
ATOM 1299 C C . LYS A 1 167 ? 29.921 -6.513 -9.972 1.00 94.12 167 LYS A C 1
ATOM 1301 O O . LYS A 1 167 ? 29.629 -6.820 -11.124 1.00 94.12 167 LYS A O 1
ATOM 1306 N N . GLU A 1 168 ? 29.059 -6.568 -8.960 1.00 95.88 168 GLU A N 1
ATOM 1307 C CA . GLU A 1 168 ? 27.655 -6.981 -9.096 1.00 95.88 168 GLU A CA 1
ATOM 1308 C C . GLU A 1 168 ? 26.877 -6.009 -9.984 1.00 95.88 168 GLU A C 1
ATOM 1310 O O . GLU A 1 168 ? 26.237 -6.450 -10.938 1.00 95.88 168 GLU A O 1
ATOM 1315 N N . LYS A 1 169 ? 27.044 -4.693 -9.786 1.00 94.88 169 LYS A N 1
ATOM 1316 C CA . LYS A 1 169 ? 26.439 -3.671 -10.657 1.00 94.88 169 LYS A CA 1
ATOM 1317 C C . LYS A 1 169 ? 26.875 -3.836 -12.116 1.00 94.88 169 LYS A C 1
ATOM 1319 O O . LYS A 1 169 ? 26.051 -3.799 -13.026 1.00 94.88 169 LYS A O 1
ATOM 1324 N N . GLN A 1 170 ? 28.167 -4.073 -12.362 1.00 93.75 170 GLN A N 1
ATOM 1325 C CA . GLN A 1 170 ? 28.675 -4.321 -13.718 1.00 93.75 170 GLN A CA 1
ATOM 1326 C C . GLN A 1 170 ? 28.137 -5.622 -14.328 1.00 93.75 170 GLN A C 1
ATOM 1328 O O . GLN A 1 170 ? 27.842 -5.656 -15.524 1.00 93.75 170 GLN A O 1
ATOM 1333 N N . ALA A 1 171 ? 28.006 -6.689 -13.536 1.00 94.75 171 ALA A N 1
ATOM 1334 C CA . ALA A 1 171 ? 27.430 -7.951 -13.990 1.00 94.75 171 ALA A CA 1
ATOM 1335 C C . ALA A 1 171 ? 25.945 -7.790 -14.354 1.00 94.75 171 ALA A C 1
ATOM 1337 O O . ALA A 1 171 ? 25.538 -8.214 -15.437 1.00 94.75 171 ALA A O 1
ATOM 1338 N N . ALA A 1 172 ? 25.174 -7.093 -13.519 1.00 95.62 172 ALA A N 1
ATOM 1339 C CA . ALA A 1 172 ? 23.771 -6.789 -13.777 1.00 95.62 172 ALA A CA 1
ATOM 1340 C C . ALA A 1 172 ? 23.591 -5.934 -15.039 1.00 95.62 172 ALA A C 1
ATOM 1342 O O . ALA A 1 172 ? 22.763 -6.260 -15.886 1.00 95.62 172 ALA A O 1
ATOM 1343 N N . LEU A 1 173 ? 24.422 -4.906 -15.253 1.00 95.94 173 LEU A N 1
ATOM 1344 C CA . LEU A 1 173 ? 24.393 -4.121 -16.496 1.00 95.94 173 LEU A CA 1
ATOM 1345 C C . LEU A 1 173 ? 24.670 -4.976 -17.742 1.00 95.94 173 LEU A C 1
ATOM 1347 O O . LEU A 1 173 ? 24.041 -4.771 -18.780 1.00 95.94 173 LEU A O 1
ATOM 1351 N N . ARG A 1 174 ? 25.582 -5.955 -17.660 1.00 95.88 174 ARG A N 1
ATOM 1352 C CA . ARG A 1 174 ? 25.829 -6.906 -18.761 1.00 95.88 174 ARG A CA 1
ATOM 1353 C C . ARG A 1 174 ? 24.627 -7.821 -18.996 1.00 95.88 174 ARG A C 1
ATOM 1355 O O . ARG A 1 174 ? 24.270 -8.047 -20.151 1.00 95.88 174 ARG A O 1
ATOM 1362 N N . GLN A 1 175 ? 23.989 -8.305 -17.930 1.00 95.12 175 GLN A N 1
ATOM 1363 C CA . GLN A 1 175 ? 22.774 -9.117 -18.019 1.00 95.12 175 GLN A CA 1
ATOM 1364 C C . GLN A 1 175 ? 21.625 -8.330 -18.662 1.00 95.12 175 GLN A C 1
ATOM 1366 O O . GLN A 1 175 ? 21.002 -8.830 -19.597 1.00 95.12 175 GLN A O 1
ATOM 1371 N N . LEU A 1 176 ? 21.393 -7.083 -18.235 1.00 95.88 176 LEU A N 1
ATOM 1372 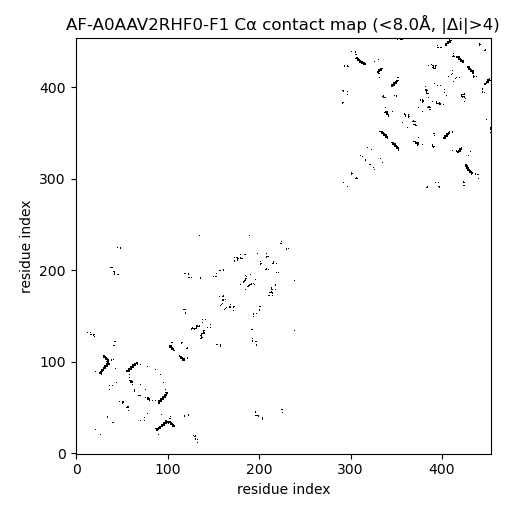C CA . LEU A 1 176 ? 20.401 -6.196 -18.848 1.00 95.88 176 LEU A CA 1
ATOM 1373 C C . LEU A 1 176 ? 20.718 -5.926 -20.317 1.00 95.88 176 LEU A C 1
ATOM 1375 O O . LEU A 1 176 ? 19.825 -5.995 -21.155 1.00 95.88 176 LEU A O 1
ATOM 1379 N N . ASN A 1 177 ? 21.987 -5.694 -20.659 1.00 97.00 177 ASN A N 1
ATOM 1380 C CA . ASN A 1 177 ? 22.398 -5.494 -22.047 1.00 97.00 177 ASN A CA 1
ATOM 1381 C C . ASN A 1 177 ? 22.094 -6.709 -22.934 1.00 97.00 177 ASN A C 1
ATOM 1383 O O . ASN A 1 177 ? 21.666 -6.538 -24.078 1.00 97.00 177 ASN A O 1
ATOM 1387 N N . GLY A 1 178 ? 22.319 -7.916 -22.408 1.00 95.88 178 GLY A N 1
ATOM 1388 C CA . GLY A 1 178 ? 21.982 -9.169 -23.079 1.00 95.88 178 GLY A CA 1
ATOM 1389 C C . GLY A 1 178 ? 20.473 -9.388 -23.194 1.00 95.88 178 GLY A C 1
ATOM 1390 O O . GLY A 1 178 ? 20.003 -9.774 -24.258 1.00 95.88 178 GLY A O 1
ATOM 1391 N N . LYS A 1 179 ? 19.709 -9.092 -22.131 1.00 93.75 179 LYS A N 1
ATOM 1392 C CA . LYS A 1 179 ? 18.243 -9.236 -22.122 1.00 93.75 179 LYS A CA 1
ATOM 1393 C C . LYS A 1 179 ? 17.561 -8.244 -23.068 1.00 93.75 179 LYS A C 1
ATOM 1395 O O . LYS A 1 179 ? 16.593 -8.625 -23.724 1.00 93.75 179 LYS A O 1
ATOM 1400 N N . LEU A 1 180 ? 18.086 -7.018 -23.160 1.00 94.56 180 LEU A N 1
ATOM 1401 C CA . LEU A 1 180 ? 17.649 -6.018 -24.132 1.00 94.56 180 LEU A CA 1
ATOM 1402 C C . LEU A 1 180 ? 17.977 -6.462 -25.554 1.00 94.56 180 LEU A C 1
ATOM 1404 O O . LEU A 1 180 ? 17.071 -6.493 -26.366 1.00 94.56 180 LEU A O 1
ATOM 1408 N N . GLY A 1 181 ? 19.222 -6.841 -25.861 1.00 91.94 181 GLY A N 1
ATOM 1409 C CA . GLY A 1 181 ? 19.584 -7.269 -27.217 1.00 91.94 181 GLY A CA 1
ATOM 1410 C C . GLY A 1 181 ? 19.109 -6.268 -28.283 1.00 91.94 181 GLY A C 1
ATOM 1411 O O . GLY A 1 181 ? 19.536 -5.114 -28.292 1.00 91.94 181 GLY A O 1
ATOM 1412 N N . ASP A 1 182 ? 18.207 -6.715 -29.153 1.00 85.44 182 ASP A N 1
ATOM 1413 C CA . ASP A 1 182 ? 17.490 -5.931 -30.166 1.00 85.44 182 ASP A CA 1
ATOM 1414 C C . ASP A 1 182 ? 16.081 -5.469 -29.736 1.00 85.44 182 ASP A C 1
ATOM 1416 O O . ASP A 1 182 ? 15.459 -4.652 -30.423 1.00 85.44 182 ASP A O 1
ATOM 1420 N N . LYS A 1 183 ? 15.587 -5.958 -28.597 1.00 87.38 183 LYS A N 1
ATOM 1421 C CA . LYS A 1 183 ? 14.273 -5.639 -28.041 1.00 87.38 183 LYS A CA 1
ATOM 1422 C C . LYS A 1 183 ? 14.183 -4.183 -27.621 1.00 87.38 183 LYS A C 1
ATOM 1424 O O . LYS A 1 183 ? 15.154 -3.532 -27.229 1.00 87.38 183 LYS A O 1
ATOM 1429 N N . ARG A 1 184 ? 12.949 -3.684 -27.650 1.00 85.62 184 ARG A N 1
ATOM 1430 C CA . ARG A 1 184 ? 12.641 -2.317 -27.237 1.00 85.62 184 ARG A CA 1
ATOM 1431 C C . ARG A 1 184 ? 12.641 -2.148 -25.716 1.00 85.62 184 ARG A C 1
ATOM 1433 O O . ARG A 1 184 ? 13.069 -1.096 -25.249 1.00 85.62 184 ARG A O 1
ATOM 1440 N N . PHE A 1 185 ? 12.171 -3.151 -24.976 1.00 88.94 185 PHE A N 1
ATOM 1441 C CA . PHE A 1 185 ? 12.054 -3.149 -23.516 1.00 88.94 185 PHE A CA 1
ATOM 1442 C C . PHE A 1 185 ? 12.453 -4.512 -22.928 1.00 88.94 185 PHE A C 1
ATOM 1444 O O . PHE A 1 185 ? 12.604 -5.500 -23.651 1.00 88.94 185 PHE A O 1
ATOM 1451 N N . LEU A 1 186 ? 12.640 -4.576 -21.608 1.00 88.88 186 LEU A N 1
ATOM 1452 C CA . LEU A 1 186 ? 13.208 -5.745 -20.923 1.00 88.88 186 LEU A CA 1
ATOM 1453 C C . LEU A 1 186 ? 12.350 -7.009 -21.029 1.00 88.88 186 LEU A C 1
ATOM 1455 O O . LEU A 1 186 ? 12.891 -8.116 -21.091 1.00 88.88 186 LEU A O 1
ATOM 1459 N N . LEU A 1 187 ? 11.027 -6.848 -21.036 1.00 86.06 187 LEU A N 1
ATOM 1460 C CA . LEU A 1 187 ? 10.059 -7.949 -21.027 1.00 86.06 187 LEU A CA 1
ATOM 1461 C C . LEU A 1 187 ? 9.218 -8.017 -22.312 1.00 86.06 187 LEU A C 1
ATOM 1463 O O . LEU A 1 187 ? 8.190 -8.685 -22.338 1.00 86.06 187 LEU A O 1
ATOM 1467 N N . GLY A 1 188 ? 9.659 -7.360 -23.391 1.00 78.94 188 GLY A N 1
ATOM 1468 C CA . GLY A 1 188 ? 9.009 -7.433 -24.702 1.00 78.94 188 GLY A CA 1
ATOM 1469 C C . GLY A 1 188 ? 8.934 -6.085 -25.413 1.00 78.94 188 GLY A C 1
ATOM 1470 O O . GLY A 1 188 ? 9.868 -5.283 -25.369 1.00 78.94 188 GLY A O 1
ATOM 1471 N N . ASP A 1 189 ? 7.807 -5.841 -26.078 1.00 74.38 189 ASP A N 1
ATOM 1472 C CA . ASP A 1 189 ? 7.597 -4.660 -26.926 1.00 74.38 189 ASP A CA 1
ATOM 1473 C C . ASP A 1 189 ? 6.997 -3.459 -26.184 1.00 74.38 189 ASP A C 1
ATOM 1475 O O . ASP A 1 189 ? 6.866 -2.364 -26.749 1.00 74.38 189 ASP A O 1
ATOM 1479 N N . HIS A 1 190 ? 6.678 -3.633 -24.899 1.00 75.62 190 HIS A N 1
ATOM 1480 C CA . HIS A 1 190 ? 6.025 -2.627 -24.068 1.00 75.62 190 HIS A CA 1
ATOM 1481 C C . HIS A 1 190 ? 6.833 -2.284 -22.822 1.00 75.62 190 HIS A C 1
ATOM 1483 O O . HIS A 1 190 ? 7.488 -3.140 -22.233 1.00 75.62 190 HIS A O 1
ATOM 1489 N N . LEU A 1 191 ? 6.741 -1.014 -22.421 1.00 82.31 191 LEU A N 1
ATOM 1490 C CA . LEU A 1 191 ? 7.328 -0.520 -21.184 1.00 82.31 191 LEU A CA 1
ATOM 1491 C C . LEU A 1 191 ? 6.653 -1.216 -19.998 1.00 82.31 191 LEU A C 1
ATOM 1493 O O . LEU A 1 191 ? 5.442 -1.085 -19.818 1.00 82.31 191 LEU A O 1
ATOM 1497 N N . SER A 1 192 ? 7.439 -1.928 -19.197 1.00 85.81 192 SER A N 1
ATOM 1498 C CA . SER A 1 192 ? 6.973 -2.640 -18.008 1.00 85.81 192 SER A CA 1
ATOM 1499 C C . SER A 1 192 ? 7.439 -1.961 -16.718 1.00 85.81 192 SER A C 1
ATOM 1501 O O . SER A 1 192 ? 8.304 -1.083 -16.724 1.00 85.81 192 SER A O 1
ATOM 1503 N N . ILE A 1 193 ? 6.915 -2.411 -15.576 1.00 89.56 193 ILE A N 1
ATOM 1504 C CA . ILE A 1 193 ? 7.405 -1.955 -14.269 1.00 89.56 193 ILE A CA 1
ATOM 1505 C C . ILE A 1 193 ? 8.866 -2.358 -14.010 1.00 89.56 193 ILE A C 1
ATOM 1507 O O . ILE A 1 193 ? 9.572 -1.658 -13.284 1.00 89.56 193 ILE A O 1
ATOM 1511 N N . ALA A 1 194 ? 9.348 -3.425 -14.659 1.00 92.75 194 ALA A N 1
ATOM 1512 C CA . ALA A 1 194 ? 10.756 -3.795 -14.624 1.00 92.75 194 ALA A CA 1
ATOM 1513 C C . ALA A 1 194 ? 11.616 -2.757 -15.357 1.00 92.75 194 ALA A C 1
ATOM 1515 O O . ALA A 1 194 ? 12.673 -2.392 -14.853 1.00 92.75 194 ALA A O 1
ATOM 1516 N N . ASP A 1 195 ? 11.153 -2.221 -16.492 1.00 92.12 195 ASP A N 1
ATOM 1517 C CA . ASP A 1 195 ? 11.853 -1.137 -17.192 1.00 92.12 195 ASP A CA 1
ATOM 1518 C C . ASP A 1 195 ? 11.903 0.143 -16.353 1.00 92.12 195 ASP A C 1
ATOM 1520 O O . ASP A 1 195 ? 12.944 0.792 -16.287 1.00 92.12 195 ASP A O 1
ATOM 1524 N N . ILE A 1 196 ? 10.798 0.485 -15.680 1.00 92.94 196 ILE A N 1
ATOM 1525 C CA . ILE A 1 196 ? 10.716 1.663 -14.804 1.00 92.94 196 ILE A CA 1
ATOM 1526 C C . ILE A 1 196 ? 11.732 1.559 -13.660 1.00 92.94 196 ILE A C 1
ATOM 1528 O O . ILE A 1 196 ? 12.487 2.506 -13.420 1.00 92.94 196 ILE A O 1
ATOM 1532 N N . LEU A 1 197 ? 11.773 0.412 -12.973 1.00 96.44 197 LEU A N 1
ATOM 1533 C CA . LEU A 1 197 ? 12.740 0.170 -11.903 1.00 96.44 197 LEU A CA 1
ATOM 1534 C C . LEU A 1 197 ? 14.172 0.190 -12.444 1.00 96.44 197 LEU A C 1
ATOM 1536 O O . LEU A 1 197 ? 15.011 0.918 -11.923 1.00 96.44 197 LEU A O 1
ATOM 1540 N N . ALA A 1 198 ? 14.449 -0.571 -13.506 1.00 96.00 198 ALA A N 1
ATOM 1541 C CA . ALA A 1 198 ? 15.777 -0.652 -14.103 1.00 96.00 198 ALA A CA 1
ATOM 1542 C C . ALA A 1 198 ? 16.306 0.733 -14.489 1.00 96.00 198 ALA A C 1
ATOM 1544 O O . ALA A 1 198 ? 17.466 1.048 -14.238 1.00 96.00 198 ALA A O 1
ATOM 1545 N N . TRP A 1 199 ? 15.453 1.570 -15.086 1.00 96.12 199 TRP A N 1
ATOM 1546 C CA . TRP A 1 199 ? 15.839 2.899 -15.545 1.00 96.12 199 TRP A CA 1
ATOM 1547 C C . TRP A 1 199 ? 16.198 3.791 -14.357 1.00 96.12 199 TRP A C 1
ATOM 1549 O O . TRP A 1 199 ? 17.221 4.474 -14.397 1.00 96.12 199 TRP A O 1
ATOM 1559 N N . SER A 1 200 ? 15.414 3.715 -13.276 1.00 96.44 200 SER A N 1
ATOM 1560 C CA . SER A 1 200 ? 15.707 4.422 -12.028 1.00 96.44 200 SER A CA 1
ATOM 1561 C C . SER A 1 200 ? 17.060 4.016 -11.451 1.00 96.44 200 SER A C 1
ATOM 1563 O O . SER A 1 200 ? 17.907 4.872 -11.194 1.00 96.44 200 SER A O 1
ATOM 1565 N N . LEU A 1 201 ? 17.305 2.709 -11.326 1.00 96.31 201 LEU A N 1
ATOM 1566 C CA . LEU A 1 201 ? 18.538 2.183 -10.740 1.00 96.31 201 LEU A CA 1
ATOM 1567 C C . LEU A 1 201 ? 19.771 2.515 -11.591 1.00 96.31 201 LEU A C 1
ATOM 1569 O O . LEU A 1 201 ? 20.823 2.840 -11.047 1.00 96.31 201 LEU A O 1
ATOM 1573 N N . VAL A 1 202 ? 19.648 2.501 -12.923 1.00 95.56 202 VAL A N 1
ATOM 1574 C CA . VAL A 1 202 ? 20.719 2.952 -13.828 1.00 95.56 202 VAL A CA 1
ATOM 1575 C C . VAL A 1 202 ? 20.964 4.459 -13.685 1.00 95.56 202 VAL A C 1
ATOM 1577 O O . VAL A 1 202 ? 22.120 4.889 -13.687 1.00 95.56 202 VAL A O 1
ATOM 1580 N N . LYS A 1 203 ? 19.910 5.266 -13.507 1.00 94.19 203 LYS A N 1
ATOM 1581 C CA . LYS A 1 203 ? 20.028 6.716 -13.291 1.00 94.19 203 LYS A CA 1
ATOM 1582 C C . LYS A 1 203 ? 20.745 7.058 -11.983 1.00 94.19 203 LYS A C 1
ATOM 1584 O O . LYS A 1 203 ? 21.570 7.965 -11.979 1.00 94.19 203 LYS A O 1
ATOM 1589 N N . GLN A 1 204 ? 20.487 6.303 -10.911 1.00 92.75 204 GLN A N 1
ATOM 1590 C CA . GLN A 1 204 ? 21.144 6.462 -9.602 1.00 92.75 204 GLN A CA 1
ATOM 1591 C C . GLN A 1 204 ? 22.657 6.201 -9.623 1.00 92.75 204 GLN A C 1
ATOM 1593 O O . GLN A 1 204 ? 23.350 6.565 -8.678 1.00 92.75 204 GLN A O 1
ATOM 1598 N N . MET A 1 205 ? 23.178 5.549 -10.666 1.00 90.69 205 MET A N 1
ATOM 1599 C CA . MET A 1 205 ? 24.612 5.323 -10.828 1.00 90.69 205 MET A CA 1
ATOM 1600 C C . MET A 1 205 ? 25.298 6.597 -11.356 1.00 90.69 205 MET A C 1
ATOM 1602 O O . MET A 1 205 ? 25.388 7.602 -10.663 1.00 90.69 205 MET A O 1
ATOM 1606 N N . ASP A 1 206 ? 25.798 6.577 -12.586 1.00 87.06 206 ASP A N 1
ATOM 1607 C CA . ASP A 1 206 ? 26.444 7.710 -13.251 1.00 87.06 206 ASP A CA 1
ATOM 1608 C C . ASP A 1 206 ? 25.546 8.303 -14.348 1.00 87.06 206 ASP A C 1
ATOM 1610 O O . ASP A 1 206 ? 26.022 8.716 -15.407 1.00 87.06 206 ASP A O 1
ATOM 1614 N N . GLY A 1 207 ? 24.225 8.270 -14.136 1.00 85.06 207 GLY A N 1
ATOM 1615 C CA . GLY A 1 207 ? 23.245 8.659 -15.153 1.00 85.06 207 GLY A CA 1
ATOM 1616 C C . GLY A 1 207 ? 23.269 7.755 -16.391 1.00 85.06 207 GLY A C 1
ATOM 1617 O O . GLY A 1 207 ? 22.906 8.194 -17.481 1.00 85.06 207 GLY A O 1
ATOM 1618 N N . GLY A 1 208 ? 23.746 6.514 -16.244 1.00 85.69 208 GLY A N 1
ATOM 1619 C CA . GLY A 1 208 ? 23.913 5.563 -17.341 1.00 85.69 208 GLY A CA 1
ATOM 1620 C C . GLY A 1 208 ? 25.112 5.842 -18.255 1.00 85.69 208 GLY A C 1
ATOM 1621 O O . GLY A 1 208 ? 25.178 5.265 -19.341 1.00 85.69 208 GLY A O 1
ATOM 1622 N N . ALA A 1 209 ? 26.063 6.695 -17.857 1.00 88.69 209 ALA A N 1
ATOM 1623 C CA . ALA A 1 209 ? 27.232 7.025 -18.677 1.00 88.69 209 ALA A CA 1
ATOM 1624 C C . ALA A 1 209 ? 28.135 5.807 -18.948 1.00 88.69 209 ALA A C 1
ATOM 1626 O O . ALA A 1 209 ? 28.638 5.649 -20.061 1.00 88.69 209 ALA A O 1
ATOM 1627 N N . SER A 1 210 ? 28.286 4.909 -17.972 1.00 88.31 210 SER A N 1
ATOM 1628 C CA . SER A 1 210 ? 29.051 3.660 -18.107 1.00 88.31 210 SER A CA 1
ATOM 1629 C C . SER A 1 210 ? 28.204 2.474 -18.586 1.00 88.31 210 SER A C 1
ATOM 1631 O O . SER A 1 210 ? 28.651 1.324 -18.516 1.00 88.31 210 SER A O 1
ATOM 1633 N N . ALA A 1 211 ? 26.968 2.711 -19.033 1.00 93.25 211 ALA A N 1
ATOM 1634 C CA . ALA A 1 211 ? 26.075 1.642 -19.453 1.00 93.25 211 ALA A CA 1
ATOM 1635 C C . ALA A 1 211 ? 26.538 1.001 -20.782 1.00 93.25 211 ALA A C 1
ATOM 1637 O O . ALA A 1 211 ? 26.942 1.706 -21.710 1.00 93.25 211 ALA A O 1
ATOM 1638 N N . PRO A 1 212 ? 26.441 -0.334 -20.926 1.00 95.88 212 PRO A N 1
ATOM 1639 C CA . PRO A 1 212 ? 26.680 -1.018 -22.197 1.00 95.88 212 PRO A CA 1
ATOM 1640 C C . PRO A 1 212 ? 25.747 -0.536 -23.324 1.00 95.88 212 PRO A C 1
ATOM 1642 O O . PRO A 1 212 ? 24.672 -0.007 -23.057 1.00 95.88 212 PRO A O 1
ATOM 1645 N N . ALA A 1 213 ? 26.123 -0.760 -24.588 1.00 96.12 213 ALA A N 1
ATOM 1646 C CA . ALA A 1 213 ? 25.486 -0.141 -25.758 1.00 96.12 213 ALA A CA 1
ATOM 1647 C C . ALA A 1 213 ? 23.946 -0.254 -25.819 1.00 96.12 213 ALA A C 1
ATOM 1649 O O . ALA A 1 213 ? 23.273 0.753 -26.061 1.00 96.12 213 ALA A O 1
ATOM 1650 N N . ASN A 1 214 ? 23.373 -1.439 -25.575 1.00 96.19 214 ASN A N 1
ATOM 1651 C CA . ASN A 1 214 ? 21.918 -1.630 -25.632 1.00 96.19 214 ASN A CA 1
ATOM 1652 C C . ASN A 1 214 ? 21.232 -0.940 -24.452 1.00 96.19 214 ASN A C 1
ATOM 1654 O O . ASN A 1 214 ? 20.216 -0.278 -24.647 1.00 96.19 214 ASN A O 1
ATOM 1658 N N . VAL A 1 215 ? 21.822 -1.024 -23.253 1.00 96.69 215 VAL A N 1
ATOM 1659 C CA . VAL A 1 215 ? 21.324 -0.321 -22.058 1.00 96.69 215 VAL A CA 1
ATOM 1660 C C . VAL A 1 215 ? 21.395 1.189 -22.265 1.00 96.69 215 VAL A C 1
ATOM 1662 O O . VAL A 1 215 ? 20.419 1.872 -22.002 1.00 96.69 215 VAL A O 1
ATOM 1665 N N . ALA A 1 216 ? 22.487 1.726 -22.808 1.00 95.19 216 ALA A N 1
ATOM 1666 C CA . ALA A 1 216 ? 22.620 3.155 -23.083 1.00 95.19 216 ALA A CA 1
ATOM 1667 C C . ALA A 1 216 ? 21.577 3.646 -24.104 1.00 95.19 216 ALA A C 1
ATOM 1669 O O . ALA A 1 216 ? 20.979 4.709 -23.926 1.00 95.19 216 ALA A O 1
ATOM 1670 N N . LYS A 1 217 ? 21.322 2.867 -25.165 1.00 93.31 217 LYS A N 1
ATOM 1671 C CA . LYS A 1 217 ? 20.288 3.170 -26.168 1.00 93.31 217 LYS A CA 1
ATOM 1672 C C . LYS A 1 217 ? 18.881 3.140 -25.561 1.00 93.31 217 LYS A C 1
ATOM 1674 O O . LYS A 1 217 ? 18.114 4.077 -25.771 1.00 93.31 217 LYS A O 1
ATOM 1679 N N . TRP A 1 218 ? 18.555 2.087 -24.813 1.00 95.12 218 TRP A N 1
ATOM 1680 C CA . TRP A 1 218 ? 17.275 1.925 -24.116 1.00 95.12 218 TRP A CA 1
ATOM 1681 C C . TRP A 1 218 ? 17.060 3.016 -23.057 1.00 95.12 218 TRP A C 1
ATOM 1683 O O . TRP A 1 218 ? 16.002 3.641 -23.029 1.00 95.12 218 TRP A O 1
ATOM 1693 N N . TYR A 1 219 ? 18.090 3.330 -22.268 1.00 94.62 219 TYR A N 1
ATOM 1694 C CA . TYR A 1 219 ? 18.057 4.371 -21.245 1.00 94.62 219 TYR A CA 1
ATOM 1695 C C . TYR A 1 219 ? 17.743 5.732 -21.863 1.00 94.62 219 TYR A C 1
ATOM 1697 O O . TYR A 1 219 ? 16.814 6.397 -21.420 1.00 94.62 219 TYR A O 1
ATOM 1705 N N . LYS A 1 220 ? 18.440 6.111 -22.944 1.00 91.56 220 LYS A N 1
ATOM 1706 C CA . LYS A 1 220 ? 18.159 7.354 -23.684 1.00 91.56 220 LYS A CA 1
ATOM 1707 C C . LYS A 1 220 ? 16.749 7.375 -24.273 1.00 91.56 220 LYS A C 1
ATOM 1709 O O . LYS A 1 220 ? 16.115 8.426 -24.293 1.00 91.56 220 LYS A O 1
ATOM 1714 N N . ALA A 1 221 ? 16.246 6.233 -24.745 1.00 89.12 221 ALA A N 1
ATOM 1715 C CA . ALA A 1 221 ? 14.884 6.139 -25.260 1.00 89.12 221 ALA A CA 1
ATOM 1716 C C . ALA A 1 221 ? 13.839 6.397 -24.161 1.00 89.12 221 ALA A C 1
ATOM 1718 O O . ALA A 1 221 ? 12.899 7.152 -24.402 1.00 89.12 221 ALA A O 1
ATOM 1719 N N . ILE A 1 222 ? 14.014 5.839 -22.958 1.00 88.69 222 ILE A N 1
ATOM 1720 C CA . ILE A 1 222 ? 13.118 6.100 -21.819 1.00 88.69 222 ILE A CA 1
ATOM 1721 C C . ILE A 1 222 ? 13.300 7.524 -21.280 1.00 88.69 222 ILE A C 1
ATOM 1723 O O . ILE A 1 222 ? 12.311 8.213 -21.060 1.00 88.69 222 ILE A O 1
ATOM 1727 N N . ASP A 1 223 ? 14.534 8.003 -21.129 1.00 87.44 223 ASP A N 1
ATOM 1728 C CA . ASP A 1 223 ? 14.825 9.355 -20.630 1.00 87.44 223 ASP A CA 1
ATOM 1729 C C . ASP A 1 223 ? 14.220 10.431 -21.554 1.00 87.44 223 ASP A C 1
ATOM 1731 O O . ASP A 1 223 ? 13.689 11.435 -21.084 1.00 87.44 223 ASP A O 1
ATOM 1735 N N . SER A 1 224 ? 14.144 10.167 -22.867 1.00 84.69 224 SER A N 1
ATOM 1736 C CA . SER A 1 224 ? 13.459 11.054 -23.818 1.00 84.69 224 SER A CA 1
ATOM 1737 C C . SER A 1 224 ? 11.954 11.224 -23.553 1.00 84.69 224 SER A C 1
ATOM 1739 O O . SER A 1 224 ? 11.404 12.272 -23.889 1.00 84.69 224 SER A O 1
ATOM 1741 N N . VAL A 1 225 ? 11.290 10.264 -22.894 1.00 78.06 225 VAL A N 1
ATOM 1742 C CA . VAL A 1 225 ? 9.863 10.362 -22.508 1.00 78.06 225 VAL A CA 1
ATOM 1743 C C . VAL A 1 225 ? 9.637 11.482 -21.489 1.00 78.06 225 VAL A C 1
ATOM 1745 O O . VAL A 1 225 ? 8.556 12.073 -21.435 1.00 78.06 225 VAL A O 1
ATOM 1748 N N . LEU A 1 226 ? 10.661 11.811 -20.697 1.00 75.06 226 LEU A N 1
ATOM 1749 C CA . LEU A 1 226 ? 10.613 12.895 -19.716 1.00 75.06 226 LEU A CA 1
ATOM 1750 C C . LEU A 1 226 ? 10.722 14.284 -20.363 1.00 75.06 226 LEU A C 1
ATOM 1752 O O . LEU A 1 226 ? 10.460 15.280 -19.690 1.00 75.06 226 LEU A O 1
ATOM 1756 N N . THR A 1 227 ? 11.066 14.372 -21.654 1.00 71.62 227 THR A N 1
ATOM 1757 C CA . THR A 1 227 ? 11.175 15.656 -22.358 1.00 71.62 227 THR A CA 1
ATOM 1758 C C . THR A 1 227 ? 9.798 16.179 -22.809 1.00 71.62 227 THR A C 1
ATOM 1760 O O . THR A 1 227 ? 9.002 15.398 -23.346 1.00 71.62 227 THR A O 1
ATOM 1763 N N . PRO A 1 228 ? 9.494 17.483 -22.625 1.00 56.53 228 PRO A N 1
ATOM 1764 C CA . PRO A 1 228 ? 8.180 18.068 -22.930 1.00 56.53 228 PRO A CA 1
ATOM 1765 C C . PRO A 1 228 ? 7.725 17.960 -24.398 1.00 56.53 228 PRO A C 1
ATOM 1767 O O . PRO A 1 228 ? 6.526 17.894 -24.646 1.00 56.53 228 PRO A O 1
ATOM 1770 N N . ASP A 1 229 ? 8.662 17.895 -25.354 1.00 44.88 229 ASP A N 1
ATOM 1771 C CA . ASP A 1 229 ? 8.390 17.994 -26.803 1.00 44.88 229 ASP A CA 1
ATOM 1772 C C . ASP A 1 229 ? 8.422 16.656 -27.562 1.00 44.88 229 ASP A C 1
ATOM 1774 O O . ASP A 1 229 ? 8.300 16.608 -28.794 1.00 44.88 229 ASP A O 1
ATOM 1778 N N . SER A 1 230 ? 8.594 15.533 -26.864 1.00 44.69 230 SER A N 1
ATOM 1779 C CA . SER A 1 230 ? 8.557 14.234 -27.530 1.00 44.69 230 SER A CA 1
ATOM 1780 C C . SER A 1 230 ? 7.131 13.952 -28.018 1.00 44.69 230 SER A C 1
ATOM 1782 O O . SER A 1 230 ? 6.161 14.012 -27.267 1.00 44.69 230 SER A O 1
ATOM 1784 N N . LYS A 1 231 ? 6.981 13.673 -29.322 1.00 39.47 231 LYS A N 1
ATOM 1785 C CA . LYS A 1 231 ? 5.720 13.267 -29.967 1.00 39.47 231 LYS A CA 1
ATOM 1786 C C . LYS A 1 231 ? 5.219 11.947 -29.348 1.00 39.47 231 LYS A C 1
ATOM 1788 O O . LYS A 1 231 ? 5.351 10.877 -29.946 1.00 39.47 231 LYS A O 1
ATOM 1793 N N . ASN A 1 232 ? 4.617 12.030 -28.163 1.00 43.44 232 ASN A N 1
ATOM 1794 C CA . ASN A 1 232 ? 4.179 10.928 -27.298 1.00 43.44 232 ASN A CA 1
ATOM 1795 C C . ASN A 1 232 ? 2.967 10.143 -27.832 1.00 43.44 232 ASN A C 1
ATOM 1797 O O . ASN A 1 232 ? 2.460 9.240 -27.171 1.00 43.44 232 ASN A O 1
ATOM 1801 N N . HIS A 1 233 ? 2.534 10.401 -29.070 1.00 37.44 233 HIS A N 1
ATOM 1802 C CA . HIS A 1 233 ? 1.484 9.617 -29.722 1.00 37.44 233 HIS A CA 1
ATOM 1803 C C . HIS A 1 233 ? 1.865 8.141 -29.925 1.00 37.44 233 HIS A C 1
ATOM 1805 O O . HIS A 1 233 ? 1.006 7.273 -29.834 1.00 37.44 233 HIS A O 1
ATOM 1811 N N . LYS A 1 234 ? 3.148 7.806 -30.127 1.00 40.09 234 LYS A N 1
ATOM 1812 C CA . LYS A 1 234 ? 3.528 6.441 -30.545 1.00 40.09 234 LYS A CA 1
ATOM 1813 C C . LYS A 1 234 ? 3.599 5.393 -29.427 1.00 40.09 234 LYS A C 1
ATOM 1815 O O . LYS A 1 234 ? 3.560 4.207 -29.740 1.00 40.09 234 LYS A O 1
ATOM 1820 N N . ILE A 1 235 ? 3.722 5.785 -28.157 1.00 44.03 235 ILE A N 1
ATOM 1821 C CA . ILE A 1 235 ? 3.764 4.828 -27.032 1.00 44.03 235 ILE A CA 1
ATOM 1822 C C . ILE A 1 235 ? 2.333 4.491 -26.581 1.00 44.03 235 ILE A C 1
ATOM 1824 O O . ILE A 1 235 ? 1.992 3.315 -26.468 1.00 44.03 235 ILE A O 1
ATOM 1828 N N . ASN A 1 236 ? 1.462 5.502 -26.486 1.00 38.84 236 ASN A N 1
ATOM 1829 C CA . ASN A 1 236 ? 0.078 5.343 -26.029 1.00 38.84 236 ASN A CA 1
ATOM 1830 C C . ASN A 1 236 ? -0.875 4.782 -27.111 1.00 38.84 236 ASN A C 1
ATOM 1832 O O . ASN A 1 236 ? -1.830 4.076 -26.783 1.00 38.84 236 ASN A O 1
ATOM 1836 N N . GLU A 1 237 ? -0.641 5.038 -28.409 1.00 36.38 237 GLU A N 1
ATOM 1837 C CA . GLU A 1 237 ? -1.477 4.470 -29.488 1.00 36.38 237 GLU A CA 1
ATOM 1838 C C . GLU A 1 237 ? -1.198 2.985 -29.768 1.00 36.38 237 GLU A C 1
ATOM 1840 O O . GLU A 1 237 ? -2.106 2.258 -30.175 1.00 36.38 237 GLU A O 1
ATOM 1845 N N . ALA A 1 238 ? 0.030 2.512 -29.533 1.00 36.41 238 ALA A N 1
ATOM 1846 C CA . ALA A 1 238 ? 0.385 1.101 -29.694 1.00 36.41 238 ALA A CA 1
ATOM 1847 C C . ALA A 1 238 ? -0.225 0.235 -28.578 1.00 36.41 238 ALA A C 1
ATOM 1849 O O . ALA A 1 238 ? -0.735 -0.848 -28.852 1.00 36.41 238 ALA A O 1
ATOM 1850 N N . GLN A 1 239 ? -0.276 0.754 -27.346 1.00 44.06 239 GLN A N 1
ATOM 1851 C CA . GLN A 1 239 ? -0.888 0.088 -26.189 1.00 44.06 239 GLN A CA 1
ATOM 1852 C C . GLN A 1 239 ? -2.407 -0.115 -26.344 1.00 44.06 239 GLN A C 1
ATOM 1854 O O . GLN A 1 239 ? -2.944 -1.115 -25.875 1.00 44.06 239 GLN A O 1
ATOM 1859 N N . LYS A 1 240 ? -3.098 0.772 -27.076 1.00 38.19 240 LYS A N 1
ATOM 1860 C CA . LYS A 1 240 ? -4.528 0.614 -27.407 1.00 38.19 240 LYS A CA 1
ATOM 1861 C C . LYS A 1 240 ? -4.817 -0.479 -28.446 1.00 38.19 240 LYS A C 1
ATOM 1863 O O . LYS A 1 240 ? -5.959 -0.916 -28.535 1.00 38.19 240 LYS A O 1
ATOM 1868 N N . ARG A 1 241 ? -3.834 -0.912 -29.250 1.00 36.91 241 ARG A N 1
ATOM 1869 C CA . ARG A 1 241 ? -4.051 -1.884 -30.346 1.00 36.91 241 ARG A CA 1
ATOM 1870 C C . ARG A 1 241 ? -3.842 -3.349 -29.941 1.00 36.91 241 ARG A C 1
ATOM 1872 O O . ARG A 1 241 ? -4.428 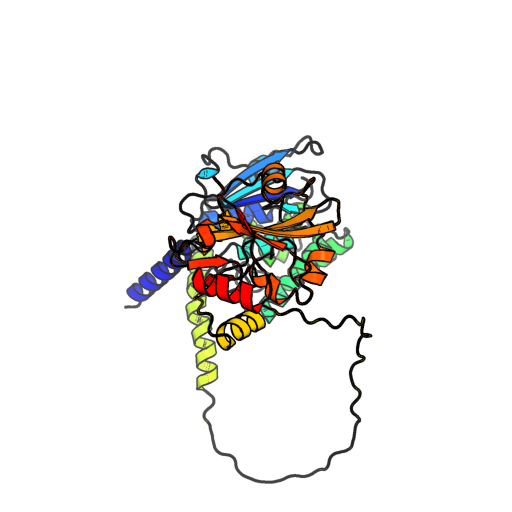-4.216 -30.578 1.00 36.91 241 ARG A O 1
ATOM 1879 N N . VAL A 1 242 ? -3.069 -3.631 -28.890 1.00 39.56 242 VAL A N 1
ATOM 1880 C CA . VAL A 1 242 ? -2.632 -5.003 -28.541 1.00 39.56 242 VAL A CA 1
ATOM 1881 C C . VAL A 1 242 ? -3.730 -5.855 -27.891 1.00 39.56 242 VAL A C 1
ATOM 1883 O O . VAL A 1 242 ? -3.806 -7.055 -28.140 1.00 39.56 242 VAL A O 1
ATOM 1886 N N . HIS A 1 243 ? -4.687 -5.250 -27.183 1.00 37.94 243 HIS A N 1
ATOM 1887 C CA . HIS A 1 243 ? -5.816 -6.003 -26.618 1.00 37.94 243 HIS A CA 1
ATOM 1888 C C . HIS A 1 243 ? -6.825 -6.522 -27.663 1.00 37.94 243 HIS A C 1
ATOM 1890 O O . HIS A 1 243 ? -7.614 -7.409 -27.351 1.00 37.94 243 HIS A O 1
ATOM 1896 N N . GLN A 1 244 ? -6.786 -6.032 -28.912 1.00 36.12 244 GLN A N 1
ATOM 1897 C CA . GLN A 1 244 ? -7.613 -6.579 -29.998 1.00 36.12 244 GLN A CA 1
ATOM 1898 C C . GLN A 1 244 ? -6.964 -7.782 -30.706 1.00 36.12 244 GLN A C 1
ATOM 1900 O O . GLN A 1 244 ? -7.663 -8.523 -31.398 1.00 36.12 244 GLN A O 1
ATOM 1905 N N . THR A 1 245 ? -5.656 -8.006 -30.551 1.00 34.41 245 THR A N 1
ATOM 1906 C CA . THR A 1 245 ? -4.938 -9.106 -31.220 1.00 34.41 245 THR A CA 1
ATOM 1907 C C . THR A 1 245 ? -4.757 -10.340 -30.333 1.00 34.41 245 THR A C 1
ATOM 1909 O O . THR A 1 245 ? -4.965 -11.446 -30.828 1.00 34.41 245 THR A O 1
ATOM 1912 N N . ASP A 1 246 ? -4.535 -10.189 -29.023 1.00 35.09 246 ASP A N 1
ATOM 1913 C CA . ASP A 1 246 ? -4.230 -11.343 -28.151 1.00 35.09 246 ASP A CA 1
ATOM 1914 C C . ASP A 1 246 ? -5.460 -12.157 -27.708 1.00 35.09 246 ASP A C 1
ATOM 1916 O O . ASP A 1 246 ? -5.349 -13.364 -27.482 1.00 35.09 246 ASP A O 1
ATOM 1920 N N . GLN A 1 247 ? -6.660 -11.556 -27.690 1.00 33.53 247 GLN A N 1
ATOM 1921 C CA . GLN A 1 247 ? -7.922 -12.302 -27.525 1.00 33.53 247 GLN A CA 1
ATOM 1922 C C . GLN A 1 247 ? -8.291 -13.120 -28.776 1.00 33.53 247 GLN A C 1
ATOM 1924 O O . GLN A 1 247 ? -8.949 -14.153 -28.679 1.00 33.53 247 GLN A O 1
ATOM 1929 N N . ASN A 1 248 ? -7.830 -12.708 -29.963 1.00 33.12 248 ASN A N 1
ATOM 1930 C CA . ASN A 1 248 ? -8.150 -13.394 -31.217 1.00 33.12 248 ASN A CA 1
ATOM 1931 C C . ASN A 1 248 ? -7.219 -14.585 -31.518 1.00 33.12 248 ASN A C 1
ATOM 1933 O O . ASN A 1 248 ? -7.593 -15.458 -32.307 1.00 33.12 248 ASN A O 1
ATOM 1937 N N . GLU A 1 249 ? -6.035 -14.665 -30.901 1.00 32.19 249 GLU A N 1
ATOM 1938 C CA . GLU A 1 249 ? -5.117 -15.804 -31.069 1.00 32.19 249 GLU A CA 1
ATOM 1939 C C . GLU A 1 249 ? -5.376 -16.954 -30.083 1.00 32.19 249 GLU A C 1
ATOM 1941 O O . GLU A 1 249 ? -5.226 -18.123 -30.458 1.00 32.19 249 GLU A O 1
ATOM 1946 N N . THR A 1 250 ? -5.847 -16.664 -28.865 1.00 33.44 250 THR A N 1
ATOM 1947 C CA . THR A 1 250 ? -6.244 -17.700 -27.892 1.00 33.44 250 THR A CA 1
ATOM 1948 C C . THR A 1 250 ? -7.531 -18.417 -28.317 1.00 33.44 250 THR A C 1
ATOM 1950 O O . THR A 1 250 ? -7.585 -19.649 -28.283 1.00 33.44 250 THR A O 1
ATOM 1953 N N . ASP A 1 251 ? -8.508 -17.693 -28.871 1.00 34.19 251 ASP A N 1
ATOM 1954 C CA . ASP A 1 251 ? -9.756 -18.281 -29.382 1.00 34.19 251 ASP A CA 1
ATOM 1955 C C . ASP A 1 251 ? -9.582 -19.066 -30.698 1.00 34.19 251 ASP A C 1
ATOM 1957 O O . ASP A 1 251 ? -10.317 -20.024 -30.966 1.00 34.19 251 ASP A O 1
ATOM 1961 N N . ASN A 1 252 ? -8.586 -18.719 -31.523 1.00 32.62 252 ASN A N 1
ATOM 1962 C CA . ASN A 1 252 ? -8.316 -19.424 -32.783 1.00 32.62 252 ASN A CA 1
ATOM 1963 C C . ASN A 1 252 ? -7.480 -20.703 -32.617 1.00 32.62 252 ASN A C 1
ATOM 1965 O O . ASN A 1 252 ? -7.574 -21.596 -33.466 1.00 32.62 252 ASN A O 1
ATOM 1969 N N . LYS A 1 253 ? -6.710 -20.844 -31.529 1.00 34.47 253 LYS A N 1
ATOM 1970 C CA . LYS A 1 253 ? -6.031 -22.111 -31.196 1.00 34.47 253 LYS A CA 1
ATOM 1971 C C . LYS A 1 253 ? -6.987 -23.154 -30.611 1.00 34.47 253 LYS A C 1
ATOM 1973 O O . LYS A 1 253 ? -6.816 -24.338 -30.891 1.00 34.47 253 LYS A O 1
ATOM 1978 N N . ILE A 1 254 ? -8.038 -22.731 -29.906 1.00 37.25 254 ILE A N 1
ATOM 1979 C CA . ILE A 1 254 ? -9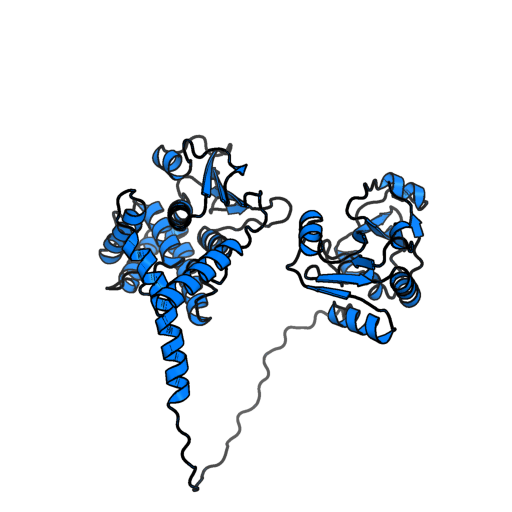.051 -23.633 -29.326 1.00 37.25 254 ILE A CA 1
ATOM 1980 C C . ILE A 1 254 ? -10.065 -24.116 -30.387 1.00 37.25 254 ILE A C 1
ATOM 1982 O O . ILE A 1 254 ? -10.605 -25.214 -30.279 1.00 37.25 254 ILE A O 1
ATOM 1986 N N . LYS A 1 255 ? -10.262 -23.374 -31.488 1.00 34.09 255 LYS A N 1
ATOM 1987 C CA . LYS A 1 255 ? -11.201 -23.740 -32.572 1.00 34.09 255 LYS A CA 1
ATOM 1988 C C . LYS A 1 255 ? -10.634 -24.631 -33.692 1.00 34.09 255 LYS A C 1
ATOM 1990 O O . LYS A 1 255 ? -11.390 -25.017 -34.583 1.00 34.09 255 LYS A O 1
ATOM 1995 N N . LYS A 1 256 ? -9.339 -24.987 -33.681 1.00 34.72 256 LYS A N 1
ATOM 1996 C CA . LYS A 1 256 ? -8.697 -25.782 -34.757 1.00 34.72 256 LYS A CA 1
ATOM 1997 C C . LYS A 1 256 ? -8.377 -27.247 -34.434 1.00 34.72 256 LYS A C 1
ATOM 1999 O O . LYS A 1 256 ? -7.873 -27.939 -35.314 1.00 34.72 256 LYS A O 1
ATOM 2004 N N . GLN A 1 257 ? -8.736 -27.775 -33.264 1.00 31.31 257 GLN A N 1
ATOM 2005 C CA . GLN A 1 257 ? -8.697 -29.226 -33.032 1.00 31.31 257 GLN A CA 1
ATOM 2006 C C . GLN A 1 257 ? -10.067 -29.851 -33.316 1.00 31.31 257 GLN A C 1
ATOM 2008 O O . GLN A 1 257 ? -10.905 -30.031 -32.437 1.00 31.31 257 GLN A O 1
ATOM 2013 N N . LYS A 1 258 ? -10.300 -30.168 -34.596 1.00 29.95 258 LYS A N 1
ATOM 2014 C CA . LYS A 1 258 ? -11.389 -31.055 -35.017 1.00 29.95 258 LYS A CA 1
ATOM 2015 C C . LYS A 1 258 ? -11.121 -32.462 -34.485 1.00 29.95 258 LYS A C 1
ATOM 2017 O O . LYS A 1 258 ? -10.117 -33.083 -34.819 1.00 29.95 258 LYS A O 1
ATOM 2022 N N . ILE A 1 259 ? -12.075 -32.950 -33.701 1.00 33.22 259 ILE A N 1
ATOM 2023 C CA . ILE A 1 259 ? -12.237 -34.344 -33.292 1.00 33.22 259 ILE A CA 1
ATOM 2024 C C . ILE A 1 259 ? -12.279 -35.228 -34.548 1.00 33.22 259 ILE A C 1
ATOM 2026 O O . ILE A 1 259 ? -13.008 -34.945 -35.498 1.00 33.22 259 ILE A O 1
ATOM 2030 N N . SER A 1 260 ? -11.490 -36.299 -34.558 1.00 25.08 260 SER A N 1
ATOM 2031 C CA . SER A 1 260 ? -11.593 -37.418 -35.503 1.00 25.08 260 SER A CA 1
ATOM 2032 C C . SER A 1 260 ? -11.384 -38.732 -34.735 1.00 25.08 260 SER A C 1
ATOM 2034 O O . SER A 1 260 ? -10.679 -38.729 -33.724 1.00 25.08 260 SER A O 1
ATOM 2036 N N . PRO A 1 261 ? -12.048 -39.831 -35.135 1.00 25.97 261 PRO A N 1
ATOM 2037 C CA . PRO A 1 261 ? -12.404 -40.919 -34.228 1.00 25.97 261 PRO A CA 1
ATOM 2038 C C . PRO A 1 261 ? -11.276 -41.933 -33.994 1.00 25.97 261 PRO A C 1
ATOM 2040 O O . PRO A 1 261 ? -10.479 -42.240 -34.879 1.00 25.97 261 PRO A O 1
ATOM 2043 N N . VAL A 1 262 ? -11.270 -42.491 -32.783 1.00 23.36 262 VAL A N 1
ATOM 2044 C CA . VAL A 1 262 ? -10.326 -43.500 -32.284 1.00 23.36 262 VAL A CA 1
ATOM 2045 C C . VAL A 1 262 ? -10.535 -44.853 -32.984 1.00 23.36 262 VAL A C 1
ATOM 2047 O O . VAL A 1 262 ? -11.632 -45.411 -32.949 1.00 23.36 262 VAL A O 1
ATOM 2050 N N . LYS A 1 263 ? -9.464 -45.415 -33.565 1.00 24.45 263 LYS A N 1
ATOM 2051 C CA . LYS A 1 263 ? -9.350 -46.839 -33.936 1.00 24.45 263 LYS A CA 1
ATOM 2052 C C . LYS A 1 263 ? -8.544 -47.603 -32.871 1.00 24.45 263 LYS A C 1
ATOM 2054 O O . LYS A 1 263 ? -7.590 -47.073 -32.313 1.00 24.45 263 LYS A O 1
ATOM 2059 N N . LYS A 1 264 ? -8.990 -48.835 -32.595 1.00 28.83 264 LYS A N 1
ATOM 2060 C CA . LYS A 1 264 ? -8.456 -49.823 -31.635 1.00 28.83 264 LYS A CA 1
ATOM 2061 C C . LYS A 1 264 ? -7.105 -50.429 -32.059 1.00 28.83 264 LYS A C 1
ATOM 2063 O O . LYS A 1 264 ? -6.805 -50.455 -33.246 1.00 28.83 264 LYS A O 1
ATOM 2068 N N . GLU A 1 265 ? -6.469 -51.067 -31.062 1.00 22.61 265 GLU A N 1
ATOM 2069 C CA . GLU A 1 265 ? -5.281 -51.959 -31.050 1.00 22.61 265 GLU A CA 1
ATOM 2070 C C . GLU A 1 265 ? -3.948 -51.263 -30.726 1.00 22.61 265 GLU A C 1
ATOM 2072 O O . GLU A 1 265 ? -3.682 -50.191 -31.243 1.00 22.61 265 GLU A O 1
ATOM 2077 N N . LYS A 1 266 ? -3.032 -51.780 -29.892 1.00 23.72 266 LYS A N 1
ATOM 2078 C CA . LYS A 1 266 ? -2.915 -52.970 -29.016 1.00 23.72 266 LYS A CA 1
ATOM 2079 C C . LYS A 1 266 ? -1.827 -52.633 -27.969 1.00 23.72 266 LYS A C 1
ATOM 2081 O O . LYS A 1 266 ? -0.873 -51.930 -28.284 1.00 23.72 266 LYS A O 1
ATOM 2086 N N . SER A 1 267 ? -1.967 -53.136 -26.743 1.00 24.78 267 SER A N 1
ATOM 2087 C CA . SER A 1 267 ? -0.909 -53.192 -25.715 1.00 24.78 267 SER A CA 1
ATOM 2088 C C . SER A 1 267 ? 0.166 -54.231 -26.111 1.00 24.78 267 SER A C 1
ATOM 2090 O O . SER A 1 267 ? -0.158 -55.116 -26.910 1.00 24.78 267 SER A O 1
ATOM 2092 N N . PRO A 1 268 ? 1.430 -54.161 -25.627 1.00 30.12 268 PRO A N 1
ATOM 2093 C CA . PRO A 1 268 ? 1.769 -54.571 -24.247 1.00 30.12 268 PRO A CA 1
ATOM 2094 C C . PRO A 1 268 ? 2.917 -53.737 -23.606 1.00 30.12 268 PRO A C 1
ATOM 2096 O O . PRO A 1 268 ? 3.756 -53.180 -24.298 1.00 30.12 268 PRO A O 1
ATOM 2099 N N . LEU A 1 269 ? 2.977 -53.542 -22.283 1.00 23.58 269 LEU A N 1
ATOM 2100 C CA . LEU A 1 269 ? 3.750 -54.372 -21.338 1.00 23.58 269 LEU A CA 1
ATOM 2101 C C . LEU A 1 269 ? 3.571 -53.846 -19.890 1.00 23.58 269 LEU A C 1
ATOM 2103 O O . LEU A 1 269 ? 3.257 -52.680 -19.671 1.00 23.58 269 LEU A O 1
ATOM 2107 N N . LYS A 1 270 ? 3.733 -54.766 -18.930 1.00 24.70 270 LYS A N 1
ATOM 2108 C CA . LYS A 1 270 ? 3.359 -54.740 -17.498 1.00 24.70 270 LYS A CA 1
ATOM 2109 C C . LYS A 1 270 ? 4.152 -53.769 -16.589 1.00 24.70 270 LYS A C 1
ATOM 2111 O O . LYS A 1 270 ? 5.264 -53.390 -16.938 1.00 24.70 270 LYS A O 1
ATOM 2116 N N . PRO A 1 271 ? 3.617 -53.452 -15.386 1.00 24.97 271 PRO A N 1
ATOM 2117 C CA . PRO A 1 271 ? 4.205 -52.514 -14.430 1.00 24.97 271 PRO A CA 1
ATOM 2118 C C . PRO A 1 271 ? 5.218 -53.183 -13.484 1.00 24.97 271 PRO A C 1
ATOM 2120 O O . PRO A 1 271 ? 5.017 -54.321 -13.057 1.00 24.97 271 PRO A O 1
ATOM 2123 N N . SER A 1 272 ? 6.265 -52.448 -13.096 1.00 25.47 272 SER A N 1
ATOM 2124 C CA . SER A 1 272 ? 7.152 -52.794 -11.977 1.00 25.47 272 SER A CA 1
ATOM 2125 C C . SER A 1 272 ? 7.106 -51.711 -10.898 1.00 25.47 272 SER A C 1
ATOM 2127 O O . SER A 1 272 ? 7.253 -50.526 -11.189 1.00 25.47 272 SER A O 1
ATOM 2129 N N . ASN A 1 273 ? 6.901 -52.164 -9.662 1.00 28.38 273 ASN A N 1
ATOM 2130 C CA . ASN A 1 273 ? 6.811 -51.406 -8.416 1.00 28.38 273 ASN A CA 1
ATOM 2131 C C . ASN A 1 273 ? 7.946 -50.389 -8.202 1.00 28.38 273 ASN A C 1
ATOM 2133 O O . ASN A 1 273 ? 9.118 -50.753 -8.252 1.00 28.38 273 ASN A O 1
ATOM 2137 N N . ALA A 1 274 ? 7.583 -49.173 -7.792 1.00 25.86 274 ALA A N 1
ATOM 2138 C CA . ALA A 1 274 ? 8.417 -48.300 -6.972 1.00 25.86 274 ALA A CA 1
ATOM 2139 C C . ALA A 1 274 ? 7.517 -47.634 -5.922 1.00 25.86 274 ALA A C 1
ATOM 2141 O O . ALA A 1 274 ? 6.406 -47.198 -6.213 1.00 25.86 274 ALA A O 1
ATOM 2142 N N . GLN A 1 275 ? 7.975 -47.688 -4.681 1.00 27.14 275 GLN A N 1
ATOM 2143 C CA . GLN A 1 275 ? 7.210 -47.480 -3.462 1.00 27.14 275 GLN A CA 1
ATOM 2144 C C . GLN A 1 275 ? 6.853 -46.005 -3.234 1.00 27.14 275 GLN A C 1
ATOM 2146 O O . GLN A 1 275 ? 7.658 -45.111 -3.476 1.00 27.14 275 GLN A O 1
ATOM 2151 N N . ASN A 1 276 ? 5.651 -45.785 -2.696 1.00 28.14 276 ASN A N 1
ATOM 2152 C CA . ASN A 1 276 ? 5.234 -44.528 -2.085 1.00 28.14 276 ASN A CA 1
ATOM 2153 C C . ASN A 1 276 ? 6.144 -44.197 -0.894 1.00 28.14 276 ASN A C 1
ATOM 2155 O O . ASN A 1 276 ? 6.136 -44.920 0.103 1.00 28.14 276 ASN A O 1
ATOM 2159 N N . THR A 1 277 ? 6.856 -43.076 -0.959 1.00 27.45 277 THR A N 1
ATOM 2160 C CA . THR A 1 277 ? 7.392 -42.391 0.221 1.00 27.45 277 THR A CA 1
ATOM 2161 C C . THR A 1 277 ? 6.581 -41.108 0.450 1.00 27.45 277 THR A C 1
ATOM 2163 O O . THR A 1 277 ? 6.435 -40.305 -0.473 1.00 27.45 277 THR A O 1
ATOM 2166 N N . PRO A 1 278 ? 5.987 -40.898 1.640 1.00 30.31 278 PRO A N 1
ATOM 2167 C CA . PRO A 1 278 ? 5.314 -39.648 1.962 1.00 30.31 278 PRO A CA 1
ATOM 2168 C C . PRO A 1 278 ? 6.335 -38.549 2.282 1.00 30.31 278 PRO A C 1
ATOM 2170 O O . PRO A 1 278 ? 7.375 -38.806 2.890 1.00 30.31 278 PRO A O 1
ATOM 2173 N N . PHE A 1 279 ? 6.015 -37.313 1.889 1.00 31.03 279 PHE A N 1
ATOM 2174 C CA . PHE A 1 279 ? 6.716 -36.107 2.332 1.00 31.03 279 PHE A CA 1
ATOM 2175 C C . PHE A 1 279 ? 6.781 -36.054 3.872 1.00 31.03 279 PHE A C 1
ATOM 2177 O O . PHE A 1 279 ? 5.786 -36.380 4.525 1.00 31.03 279 PHE A O 1
ATOM 2184 N N . PRO A 1 280 ? 7.905 -35.622 4.473 1.00 29.92 280 PRO A N 1
ATOM 2185 C CA . PRO A 1 280 ? 8.014 -35.515 5.919 1.00 29.92 280 PRO A CA 1
ATOM 2186 C C . PRO A 1 280 ? 7.098 -34.401 6.438 1.00 29.92 280 PRO A C 1
ATOM 2188 O O . PRO A 1 280 ? 7.246 -33.226 6.101 1.00 29.92 280 PRO A O 1
ATOM 2191 N N . SER A 1 281 ? 6.143 -34.795 7.274 1.00 32.03 281 SER A N 1
ATOM 2192 C CA . SER A 1 281 ? 5.306 -33.913 8.080 1.00 32.03 281 SER A CA 1
ATOM 2193 C C . SER A 1 281 ? 6.154 -33.146 9.098 1.00 32.03 281 SER A C 1
ATOM 2195 O O . SER A 1 281 ? 6.888 -33.756 9.878 1.00 32.03 281 SER A O 1
ATOM 2197 N N . LEU A 1 282 ? 6.011 -31.819 9.120 1.00 32.25 282 LEU A N 1
ATOM 2198 C CA . LEU A 1 282 ? 6.454 -30.972 10.232 1.00 32.25 282 LEU A CA 1
ATOM 2199 C C . LEU A 1 282 ? 5.783 -31.437 11.543 1.00 32.25 282 LEU A C 1
ATOM 2201 O O . LEU A 1 282 ? 4.634 -31.887 11.508 1.00 32.25 282 LEU A O 1
ATOM 2205 N N . PRO A 1 283 ? 6.473 -31.354 12.696 1.00 30.28 283 PRO A N 1
ATOM 2206 C CA . PRO A 1 283 ? 5.956 -31.884 13.951 1.00 30.28 283 PRO A CA 1
ATOM 2207 C C . PRO A 1 283 ? 4.739 -31.077 14.438 1.00 30.28 283 PRO A C 1
ATOM 2209 O O . PRO A 1 283 ? 4.707 -29.855 14.269 1.00 30.28 283 PRO A O 1
ATOM 2212 N N . PRO A 1 284 ? 3.744 -31.726 15.071 1.00 31.27 284 PRO A N 1
ATOM 2213 C CA . PRO A 1 284 ? 2.549 -31.054 15.552 1.00 31.27 284 PRO A CA 1
ATOM 2214 C C . PRO A 1 284 ? 2.853 -30.307 16.853 1.00 31.27 284 PRO A C 1
ATOM 2216 O O . PRO A 1 284 ? 3.056 -30.914 17.904 1.00 31.27 284 PRO A O 1
ATOM 2219 N N . SER A 1 285 ? 2.829 -28.977 16.811 1.00 29.36 285 SER A N 1
ATOM 2220 C CA . SER A 1 285 ? 2.583 -28.172 18.006 1.00 29.36 285 SER A CA 1
ATOM 2221 C C . SER A 1 285 ? 1.088 -28.235 18.324 1.00 29.36 285 SER A C 1
ATOM 2223 O O . SER A 1 285 ? 0.244 -27.565 17.734 1.00 29.36 285 SER A O 1
ATOM 2225 N N . SER A 1 286 ? 0.753 -29.122 19.250 1.00 30.56 286 SER A N 1
ATOM 2226 C CA . SER A 1 286 ? -0.585 -29.355 19.774 1.00 30.56 286 SER A CA 1
ATOM 2227 C C . SER A 1 286 ? -1.110 -28.166 20.586 1.00 30.56 286 SER A C 1
ATOM 2229 O O . SER A 1 286 ? -0.709 -28.010 21.736 1.00 30.56 286 SER A O 1
ATOM 2231 N N . ILE A 1 287 ? -2.066 -27.414 20.028 1.00 30.34 287 ILE A N 1
ATOM 2232 C CA . ILE A 1 287 ? -3.276 -26.939 20.728 1.00 30.34 287 ILE A CA 1
ATOM 2233 C C . ILE A 1 287 ? -4.432 -27.001 19.715 1.00 30.34 287 ILE A C 1
ATOM 2235 O O . ILE A 1 287 ? -4.609 -26.112 18.887 1.00 30.34 287 ILE A O 1
ATOM 2239 N N . ASN A 1 288 ? -5.207 -28.086 19.759 1.00 38.00 288 ASN A N 1
ATOM 2240 C CA . ASN A 1 288 ? -6.481 -28.190 19.050 1.00 38.00 288 ASN A CA 1
ATOM 2241 C C . ASN A 1 288 ? -7.524 -27.343 19.789 1.00 38.00 288 ASN A C 1
ATOM 2243 O O . ASN A 1 288 ? -8.014 -27.751 20.837 1.00 38.00 288 ASN A O 1
ATOM 2247 N N . ASN A 1 289 ? -7.866 -26.193 19.218 1.00 43.34 289 ASN A N 1
ATOM 2248 C CA . ASN A 1 289 ? -9.154 -25.523 19.381 1.00 43.34 289 ASN A CA 1
ATOM 2249 C C . ASN A 1 289 ? -9.415 -24.799 18.056 1.00 43.34 289 ASN A C 1
ATOM 2251 O O . ASN A 1 289 ? -8.957 -23.675 17.855 1.00 43.34 289 ASN A O 1
ATOM 2255 N N . SER A 1 290 ? -10.072 -25.457 17.098 1.00 69.38 290 SER A N 1
ATOM 2256 C CA . SER A 1 290 ? -10.457 -24.783 15.857 1.00 69.38 290 SER A CA 1
ATOM 2257 C C . SER A 1 290 ? -11.610 -23.831 16.172 1.00 69.38 290 SER A C 1
ATOM 2259 O O . SER A 1 290 ? -12.776 -24.230 16.151 1.00 69.38 290 SER A O 1
ATOM 2261 N N . HIS A 1 291 ? -11.278 -22.593 16.534 1.00 86.19 291 HIS A N 1
ATOM 2262 C CA . HIS A 1 291 ? -12.258 -21.520 16.630 1.00 86.19 291 HIS A CA 1
ATOM 2263 C C . HIS A 1 291 ? -13.058 -21.437 15.328 1.00 86.19 291 HIS A C 1
ATOM 2265 O O . HIS A 1 291 ? -12.525 -21.648 14.236 1.00 86.19 291 HIS A O 1
ATOM 2271 N N . MET A 1 292 ? -14.347 -21.153 15.461 1.00 90.44 292 MET A N 1
ATOM 2272 C CA . MET A 1 292 ? -15.245 -20.962 14.337 1.00 90.44 292 MET A CA 1
ATOM 2273 C C . MET A 1 292 ? -14.765 -19.774 13.503 1.00 90.44 292 MET A C 1
ATOM 2275 O O . MET A 1 292 ? -14.466 -18.708 14.047 1.00 90.44 292 MET A O 1
ATOM 2279 N N . ASP A 1 293 ? -14.698 -19.971 12.189 1.00 89.00 293 ASP A N 1
ATOM 2280 C CA . ASP A 1 293 ? -14.394 -18.936 11.206 1.00 89.00 293 ASP A CA 1
ATOM 2281 C C . ASP A 1 293 ? -15.686 -18.331 10.624 1.00 89.00 293 ASP A C 1
ATOM 2283 O O . ASP A 1 293 ? -16.803 -18.667 11.032 1.00 89.00 293 ASP A O 1
ATOM 2287 N N . ARG A 1 294 ? -15.554 -17.427 9.646 1.00 89.06 294 ARG A N 1
ATOM 2288 C CA . ARG A 1 294 ? -16.698 -16.772 8.992 1.00 89.06 294 ARG A CA 1
ATOM 2289 C C . ARG A 1 294 ? -17.714 -17.772 8.423 1.00 89.06 294 ARG A C 1
ATOM 2291 O O . ARG A 1 294 ? -18.918 -17.588 8.606 1.00 89.06 294 ARG A O 1
ATOM 2298 N N . SER A 1 295 ? -17.242 -18.805 7.727 1.00 88.62 295 SER A N 1
ATOM 2299 C CA . SER A 1 295 ? -18.097 -19.825 7.108 1.00 88.62 295 SER A CA 1
ATOM 2300 C C . SER A 1 295 ? -18.827 -20.643 8.174 1.00 88.62 295 SER A C 1
ATOM 2302 O O . SER A 1 295 ? -20.028 -20.902 8.060 1.00 88.62 295 SER A O 1
ATOM 2304 N N . GLY A 1 296 ? -18.123 -20.997 9.252 1.00 91.81 296 GLY A N 1
ATOM 2305 C CA . GLY A 1 296 ? -18.701 -21.642 10.424 1.00 91.81 296 GLY A CA 1
ATOM 2306 C C . GLY A 1 296 ? -19.794 -20.794 11.076 1.00 91.81 296 GLY A C 1
ATOM 2307 O O . GLY A 1 296 ? -20.875 -21.317 11.354 1.00 91.81 296 GLY A O 1
ATOM 2308 N N . LEU A 1 297 ? -19.565 -19.486 11.242 1.00 93.81 297 LEU A N 1
ATOM 2309 C CA . LEU A 1 297 ? -20.555 -18.564 11.804 1.00 93.81 297 LEU A CA 1
ATOM 2310 C C . LEU A 1 297 ? -21.811 -18.500 10.932 1.00 93.81 297 LEU A C 1
ATOM 2312 O O . LEU A 1 297 ? -22.916 -18.639 11.446 1.00 93.81 297 LEU A O 1
ATOM 2316 N N . GLN A 1 298 ? -21.665 -18.325 9.619 1.00 90.81 298 GLN A N 1
ATOM 2317 C CA . GLN A 1 298 ? -22.804 -18.272 8.696 1.00 90.81 298 GLN A CA 1
ATOM 2318 C C . GLN A 1 298 ? -23.658 -19.548 8.766 1.00 90.81 298 GLN A C 1
ATOM 2320 O O . GLN A 1 298 ? -24.884 -19.474 8.892 1.00 90.81 298 GLN A O 1
ATOM 2325 N N . ASN A 1 299 ? -23.010 -20.716 8.798 1.00 92.88 299 ASN A N 1
ATOM 2326 C CA . ASN A 1 299 ? -23.687 -22.000 8.988 1.00 92.88 299 ASN A CA 1
ATOM 2327 C C . ASN A 1 299 ? -24.389 -22.094 10.351 1.00 92.88 299 ASN A C 1
ATOM 2329 O O . ASN A 1 299 ? -25.519 -22.583 10.431 1.00 92.88 299 ASN A O 1
ATOM 2333 N N . TYR A 1 300 ? -23.752 -21.609 11.419 1.00 94.81 300 TYR A N 1
ATOM 2334 C CA . TYR A 1 300 ? -24.337 -21.567 12.757 1.00 94.81 300 TYR A CA 1
ATOM 2335 C C . TYR A 1 300 ? -25.590 -20.682 12.802 1.00 94.81 300 TYR A C 1
ATOM 2337 O O . TYR A 1 300 ? -26.619 -21.111 13.329 1.00 94.81 300 TYR A O 1
ATOM 2345 N N . LEU A 1 301 ? -25.541 -19.481 12.219 1.00 95.44 301 LEU A N 1
ATOM 2346 C CA . LEU A 1 301 ? -26.684 -18.565 12.162 1.00 95.44 301 LEU A CA 1
ATOM 2347 C C . LEU A 1 301 ? -27.848 -19.188 11.379 1.00 95.44 301 LEU A C 1
ATOM 2349 O O . LEU A 1 301 ? -28.969 -19.249 11.887 1.00 95.44 301 LEU A O 1
ATOM 2353 N N . MET A 1 302 ? -27.569 -19.740 10.195 1.00 93.88 302 MET A N 1
ATOM 2354 C CA . MET A 1 302 ? -28.575 -20.397 9.356 1.00 93.88 302 MET A CA 1
ATOM 2355 C C . MET A 1 302 ? -29.240 -21.578 10.078 1.00 93.88 302 MET A C 1
ATOM 2357 O O . MET A 1 302 ? -30.469 -21.655 10.130 1.00 93.88 302 MET A O 1
ATOM 2361 N N . LYS A 1 303 ? -28.449 -22.469 10.692 1.00 95.75 303 LYS A N 1
ATOM 2362 C CA . LYS A 1 303 ? -28.953 -23.654 11.409 1.00 95.75 303 LYS A CA 1
ATOM 2363 C C . LYS A 1 303 ? -29.860 -23.290 12.584 1.00 95.75 303 LYS A C 1
ATOM 2365 O O . LYS A 1 303 ? -30.812 -24.009 12.870 1.00 95.75 303 LYS A O 1
ATOM 2370 N N . ASN A 1 304 ? -29.575 -22.179 13.257 1.00 96.12 304 ASN A N 1
ATOM 2371 C CA . ASN A 1 304 ? -30.363 -21.711 14.392 1.00 96.12 304 ASN A CA 1
ATOM 2372 C C . ASN A 1 304 ? -31.524 -20.792 13.983 1.00 96.12 304 ASN A C 1
ATOM 2374 O O . ASN A 1 304 ? -32.211 -20.243 14.849 1.00 96.12 304 ASN A O 1
ATOM 2378 N N . GLY A 1 305 ? -31.773 -20.618 12.681 1.00 93.88 305 GLY A N 1
ATOM 2379 C CA . GLY A 1 305 ? -32.838 -19.759 12.170 1.00 93.88 305 GLY A CA 1
ATOM 2380 C C . GLY A 1 305 ? -32.646 -18.298 12.571 1.00 93.88 305 GLY A C 1
ATOM 2381 O O . GLY A 1 305 ? -33.613 -17.662 12.991 1.00 93.88 305 GLY A O 1
ATOM 2382 N N . ILE A 1 306 ? -31.403 -17.814 12.537 1.00 96.56 306 ILE A N 1
ATOM 2383 C CA . ILE A 1 306 ? -31.057 -16.395 12.632 1.00 96.56 306 ILE A CA 1
ATOM 2384 C C . ILE A 1 306 ? -30.916 -15.864 11.209 1.00 96.56 306 ILE A C 1
ATOM 2386 O O . ILE A 1 306 ? -30.074 -16.337 10.441 1.00 96.56 306 ILE A O 1
ATOM 2390 N N . LYS A 1 307 ? -31.755 -14.892 10.850 1.00 91.81 307 LYS A N 1
ATOM 2391 C CA . LYS A 1 307 ? -31.702 -14.262 9.527 1.00 91.81 307 LYS A CA 1
ATOM 2392 C C . LYS A 1 307 ? -30.612 -13.198 9.508 1.00 91.81 307 LYS A C 1
ATOM 2394 O O . LYS A 1 307 ? -30.506 -12.400 10.435 1.00 91.81 307 LYS A O 1
ATOM 2399 N N . TYR A 1 308 ? -29.832 -13.166 8.434 1.00 93.75 308 TYR A N 1
ATOM 2400 C CA . TYR A 1 308 ? -28.786 -12.171 8.247 1.00 93.75 308 TYR A CA 1
ATOM 2401 C C . TYR A 1 308 ? -28.654 -11.760 6.780 1.00 93.75 308 TYR A C 1
ATOM 2403 O O . TYR A 1 308 ? -29.022 -12.510 5.875 1.00 93.75 308 TYR A O 1
ATOM 2411 N N . GLN A 1 309 ? -28.093 -10.576 6.563 1.00 89.75 309 GLN A N 1
ATOM 2412 C CA . GLN A 1 309 ? -27.578 -10.123 5.274 1.00 89.75 309 GLN A CA 1
ATOM 2413 C C . GLN A 1 309 ? -26.060 -9.999 5.357 1.00 89.75 309 GLN A C 1
ATOM 2415 O O . GLN A 1 309 ? -25.523 -9.696 6.421 1.00 89.75 309 GLN A O 1
ATOM 2420 N N . VAL A 1 310 ? -25.364 -10.247 4.253 1.00 87.88 310 VAL A N 1
ATOM 2421 C CA . VAL A 1 310 ? -23.908 -10.110 4.183 1.00 87.88 310 VAL A CA 1
ATOM 2422 C C . VAL A 1 310 ? -23.535 -9.296 2.958 1.00 87.88 310 VAL A C 1
ATOM 2424 O O . VAL A 1 310 ? -24.116 -9.478 1.891 1.00 87.88 310 VAL A O 1
ATOM 2427 N N . GLN A 1 311 ? -22.552 -8.422 3.124 1.00 80.81 311 GLN A N 1
ATOM 2428 C CA . GLN A 1 311 ? -21.925 -7.688 2.036 1.00 80.81 311 GLN A CA 1
ATOM 2429 C C . GLN A 1 311 ? -20.420 -7.883 2.142 1.00 80.81 311 GLN A C 1
ATOM 2431 O O . GLN A 1 311 ? -19.805 -7.507 3.143 1.00 80.81 311 GLN A O 1
ATOM 2436 N N . ASP A 1 312 ? -19.847 -8.489 1.110 1.00 78.81 312 ASP A N 1
ATOM 2437 C CA . ASP A 1 312 ? -18.406 -8.594 0.951 1.00 78.81 312 ASP A CA 1
ATOM 2438 C C . ASP A 1 312 ? -17.816 -7.241 0.557 1.00 78.81 312 ASP A C 1
ATOM 2440 O O . ASP A 1 312 ? -18.353 -6.520 -0.287 1.00 78.81 312 ASP A O 1
ATOM 2444 N N . HIS A 1 313 ? -16.691 -6.904 1.172 1.00 72.06 313 HIS A N 1
ATOM 2445 C CA . HIS A 1 313 ? -15.901 -5.726 0.849 1.00 72.06 313 HIS A CA 1
ATOM 2446 C C . HIS A 1 313 ? -14.419 -6.044 1.051 1.00 72.06 313 HIS A C 1
ATOM 2448 O O . HIS A 1 313 ? -14.052 -7.045 1.663 1.00 72.06 313 HIS A O 1
ATOM 2454 N N . LYS A 1 314 ? -13.526 -5.204 0.524 1.00 64.69 314 LYS A N 1
ATOM 2455 C CA . LYS A 1 314 ? -12.098 -5.346 0.842 1.00 64.69 314 LYS A CA 1
ATOM 2456 C C . LYS A 1 314 ? -11.899 -5.201 2.353 1.00 64.69 314 LYS A C 1
ATOM 2458 O O . LYS A 1 314 ? -12.724 -4.583 3.023 1.00 64.69 314 LYS A O 1
ATOM 2463 N N . GLU A 1 315 ? -10.835 -5.787 2.891 1.00 66.56 315 GLU A N 1
ATOM 2464 C CA . GLU A 1 315 ? -10.550 -5.678 4.321 1.00 66.56 315 GLU A CA 1
ATOM 2465 C C . GLU A 1 315 ? -10.415 -4.208 4.731 1.00 66.56 315 GLU A C 1
ATOM 2467 O O . GLU A 1 315 ? -9.591 -3.467 4.192 1.00 66.56 315 GLU A O 1
ATOM 2472 N N . VAL A 1 316 ? -11.263 -3.785 5.664 1.00 56.97 316 VAL A N 1
ATOM 2473 C CA . VAL A 1 316 ? -11.291 -2.424 6.205 1.00 56.97 316 VAL A CA 1
ATOM 2474 C C . VAL A 1 316 ? -10.828 -2.458 7.654 1.00 56.97 316 VAL A C 1
ATOM 2476 O O . VAL A 1 316 ? -11.266 -3.295 8.437 1.00 56.97 316 VAL A O 1
ATOM 2479 N N . PHE A 1 317 ? -9.917 -1.554 8.007 1.00 56.09 317 PHE A N 1
ATOM 2480 C CA . PHE A 1 317 ? -9.312 -1.491 9.345 1.00 56.09 317 PHE A CA 1
ATOM 2481 C C . PHE A 1 317 ? -9.544 -0.142 10.040 1.00 56.09 317 PHE A C 1
ATOM 2483 O O . PHE A 1 317 ? -9.067 0.067 11.153 1.00 56.09 317 PHE A O 1
ATOM 2490 N N . THR A 1 318 ? -10.280 0.773 9.400 1.00 56.12 318 THR A N 1
ATOM 2491 C CA . THR A 1 318 ? -10.702 2.053 9.983 1.00 56.12 318 THR A CA 1
ATOM 2492 C C . THR A 1 318 ? -12.221 2.179 9.940 1.00 56.12 318 THR A C 1
ATOM 2494 O O . THR A 1 318 ? -12.876 1.631 9.050 1.00 56.12 318 THR A O 1
ATOM 2497 N N . VAL A 1 319 ? -12.789 2.898 10.911 1.00 50.78 319 VAL A N 1
ATOM 2498 C CA . VAL A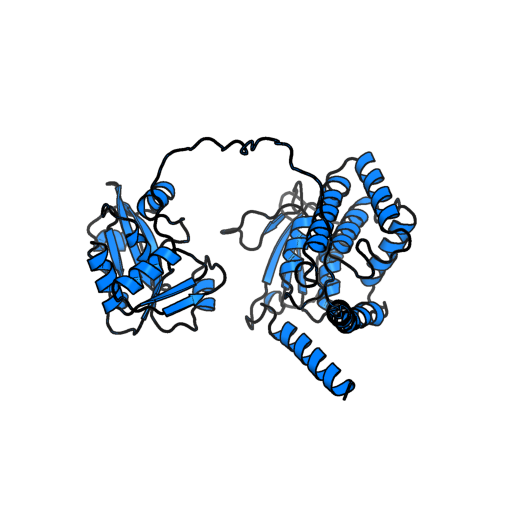 1 319 ? -14.239 3.140 10.998 1.00 50.78 319 VAL A CA 1
ATOM 2499 C C . VAL A 1 319 ? -14.724 3.925 9.778 1.00 50.78 319 VAL A C 1
ATOM 2501 O O . VAL A 1 319 ? -15.803 3.668 9.255 1.00 50.78 319 VAL A O 1
ATOM 2504 N N . GLU A 1 320 ? -13.894 4.827 9.271 1.00 53.69 320 GLU A N 1
ATOM 2505 C CA . GLU A 1 320 ? -14.162 5.623 8.081 1.00 53.69 320 GLU A CA 1
ATOM 2506 C C . GLU A 1 320 ? -14.201 4.744 6.821 1.00 53.69 320 GLU A C 1
ATOM 2508 O O . GLU A 1 320 ? -15.137 4.861 6.034 1.00 53.69 320 GLU A O 1
ATOM 2513 N N . ALA A 1 321 ? -13.254 3.807 6.665 1.00 54.41 321 ALA A N 1
ATOM 2514 C CA . ALA A 1 321 ? -13.241 2.859 5.546 1.00 54.41 321 ALA A CA 1
ATOM 2515 C C . ALA A 1 321 ? -14.404 1.858 5.624 1.00 54.41 321 ALA A C 1
ATOM 2517 O O . ALA A 1 321 ? -14.977 1.489 4.596 1.00 54.41 321 ALA A O 1
ATOM 2518 N N . LEU A 1 322 ? -14.791 1.454 6.841 1.00 53.41 322 LEU A N 1
ATOM 2519 C CA . LEU A 1 322 ? -15.993 0.661 7.075 1.00 53.41 322 LEU A CA 1
ATOM 2520 C C . LEU A 1 322 ? -17.227 1.424 6.587 1.00 53.41 322 LEU A C 1
ATOM 2522 O O . LEU A 1 322 ? -17.920 0.939 5.700 1.00 53.41 322 LEU A O 1
ATOM 2526 N N . MET A 1 323 ? -17.457 2.648 7.065 1.00 55.38 323 MET A N 1
ATOM 2527 C CA . MET A 1 323 ? -18.619 3.458 6.669 1.00 55.38 323 MET A CA 1
ATOM 2528 C C . MET A 1 323 ? -18.680 3.734 5.158 1.00 55.38 323 MET A C 1
ATOM 2530 O O . MET A 1 323 ? -19.766 3.818 4.590 1.00 55.38 323 MET A O 1
ATOM 2534 N N . GLN A 1 324 ? -17.538 3.796 4.472 1.00 53.00 324 GLN A N 1
ATOM 2535 C CA . GLN A 1 324 ? -17.478 3.900 3.011 1.00 53.00 324 GLN A CA 1
ATOM 2536 C C . GLN A 1 324 ? -17.879 2.600 2.295 1.00 53.00 324 GLN A C 1
ATOM 2538 O O . GLN A 1 324 ? -18.532 2.663 1.258 1.00 53.00 324 GLN A O 1
ATOM 2543 N N . CYS A 1 325 ? -17.553 1.429 2.853 1.00 50.00 325 CYS A N 1
ATOM 2544 C CA . CYS A 1 325 ? -17.910 0.124 2.282 1.00 50.00 325 CYS A CA 1
ATOM 2545 C C . CYS A 1 325 ? -19.355 -0.294 2.580 1.00 50.00 325 CYS A C 1
ATOM 2547 O O . CYS A 1 325 ? -19.996 -0.937 1.747 1.00 50.00 325 CYS A O 1
ATOM 2549 N N . VAL A 1 326 ? -19.864 0.056 3.763 1.00 52.97 326 VAL A N 1
ATOM 2550 C CA . VAL A 1 326 ? -21.187 -0.373 4.237 1.00 52.97 326 VAL A CA 1
ATOM 2551 C C . VAL A 1 326 ? -22.247 0.714 4.295 1.00 52.97 326 VAL A C 1
ATOM 2553 O O . VAL A 1 326 ? -23.362 0.431 4.711 1.00 52.97 326 VAL A O 1
ATOM 2556 N N . SER A 1 327 ? -21.982 1.893 3.730 1.00 50.44 327 SER A N 1
ATOM 2557 C CA . SER A 1 327 ? -23.005 2.920 3.456 1.00 50.44 327 SER A CA 1
ATOM 2558 C C . SER A 1 327 ? -24.163 2.435 2.562 1.00 50.44 327 SER A C 1
ATOM 2560 O O . SER A 1 327 ? -25.181 3.113 2.448 1.00 50.44 327 SER A O 1
ATOM 2562 N N . VAL A 1 328 ? -24.036 1.249 1.958 1.00 53.66 328 VAL A N 1
ATOM 2563 C CA . VAL A 1 328 ? -25.088 0.572 1.183 1.00 53.66 328 VAL A CA 1
ATOM 2564 C C . VAL A 1 328 ? -25.935 -0.375 2.049 1.00 53.66 328 VAL A C 1
ATOM 2566 O O . VAL A 1 328 ? -27.065 -0.693 1.681 1.00 53.66 328 VAL A O 1
ATOM 2569 N N . MET A 1 329 ? -25.425 -0.825 3.201 1.00 68.94 329 MET A N 1
ATOM 2570 C CA . MET A 1 329 ? -26.138 -1.738 4.089 1.00 68.94 329 MET A CA 1
ATOM 2571 C C . MET A 1 329 ? -26.942 -0.932 5.118 1.00 68.94 329 MET A C 1
ATOM 2573 O O . MET A 1 329 ? -26.348 -0.326 6.007 1.00 68.94 329 MET A O 1
ATOM 2577 N N . PRO A 1 330 ? -28.285 -0.921 5.044 1.00 77.81 330 PRO A N 1
ATOM 2578 C CA . PRO A 1 330 ? -29.095 -0.185 6.007 1.00 77.81 330 PRO A CA 1
ATOM 2579 C C . PRO A 1 330 ? -28.864 -0.729 7.421 1.00 77.81 330 PRO A C 1
ATOM 2581 O O . PRO A 1 330 ? -28.629 -1.926 7.596 1.00 77.81 330 PRO A O 1
ATOM 2584 N N . GLY A 1 331 ? -28.962 0.140 8.426 1.00 85.62 331 GLY A N 1
ATOM 2585 C CA . GLY A 1 331 ? -28.891 -0.238 9.836 1.00 85.62 331 GLY A CA 1
ATOM 2586 C C . GLY A 1 331 ? -27.771 0.431 10.626 1.00 85.62 331 GLY A C 1
ATOM 2587 O O . GLY A 1 331 ? -27.045 1.292 10.135 1.00 85.62 331 GLY A O 1
ATOM 2588 N N . LEU A 1 332 ? -27.652 0.026 11.887 1.00 89.12 332 LEU A N 1
ATOM 2589 C CA . LEU A 1 332 ? -26.719 0.601 12.846 1.00 89.12 332 LEU A CA 1
ATOM 2590 C C . LEU A 1 332 ? -25.344 -0.068 12.739 1.00 89.12 332 LEU A C 1
ATOM 2592 O O . LEU A 1 332 ? -25.216 -1.260 13.011 1.00 89.12 332 LEU A O 1
ATOM 2596 N N . HIS A 1 333 ? -24.305 0.680 12.366 1.00 88.75 333 HIS A N 1
ATOM 2597 C CA . HIS A 1 333 ? -22.937 0.152 12.300 1.00 88.75 333 HIS A CA 1
ATOM 2598 C C . HIS A 1 333 ? -22.241 0.208 13.655 1.00 88.75 333 HIS A C 1
ATOM 2600 O O . HIS A 1 333 ? -22.164 1.270 14.285 1.00 88.75 333 HIS A O 1
ATOM 2606 N N . MET A 1 334 ? -21.696 -0.937 14.064 1.00 89.88 334 MET A N 1
ATOM 2607 C CA . MET A 1 334 ? -21.127 -1.137 15.389 1.00 89.88 334 MET A CA 1
ATOM 2608 C C . MET A 1 334 ? -19.605 -1.269 15.335 1.00 89.88 334 MET A C 1
ATOM 2610 O O . MET A 1 334 ? -19.059 -2.005 14.514 1.00 89.88 334 MET A O 1
ATOM 2614 N N . LYS A 1 335 ? -18.918 -0.617 16.274 1.00 89.44 335 LYS A N 1
ATOM 2615 C CA . LYS A 1 335 ? -17.510 -0.871 16.604 1.00 89.44 335 LYS A CA 1
ATOM 2616 C C . LYS A 1 335 ? -17.414 -1.676 17.893 1.00 89.44 335 LYS A C 1
ATOM 2618 O O . LYS A 1 335 ? -18.304 -1.608 18.741 1.00 89.44 335 LYS A O 1
ATOM 2623 N N . ASN A 1 336 ? -16.322 -2.418 18.050 1.00 93.56 336 ASN A N 1
ATOM 2624 C CA . ASN A 1 336 ? -16.144 -3.354 19.154 1.00 93.56 336 ASN A CA 1
ATOM 2625 C C . ASN A 1 336 ? -14.790 -3.125 19.832 1.00 93.56 336 ASN A C 1
ATOM 2627 O O . ASN A 1 336 ? -13.788 -2.926 19.151 1.00 93.56 336 ASN A O 1
ATOM 2631 N N . LEU A 1 337 ? -14.754 -3.164 21.162 1.00 93.69 337 LEU A N 1
ATOM 2632 C CA . LEU A 1 337 ? -13.543 -2.999 21.964 1.00 93.69 337 LEU A CA 1
ATOM 2633 C C . LEU A 1 337 ? -13.412 -4.172 22.936 1.00 93.69 337 LEU A C 1
ATOM 2635 O O . LEU A 1 337 ? -14.324 -4.438 23.721 1.00 93.69 337 LEU A O 1
ATOM 2639 N N . PHE A 1 338 ? -12.264 -4.847 22.910 1.00 96.12 338 PHE A N 1
ATOM 2640 C CA . PHE A 1 338 ? -11.933 -5.884 23.883 1.00 96.12 338 PHE A CA 1
ATOM 2641 C C . PHE A 1 338 ? -11.208 -5.269 25.083 1.00 96.12 338 PHE A C 1
ATOM 2643 O O . PHE A 1 338 ? -10.119 -4.700 24.946 1.00 96.12 338 PHE A O 1
ATOM 2650 N N . LEU A 1 339 ? -11.820 -5.355 26.261 1.00 96.44 339 LEU A N 1
ATOM 2651 C CA . LEU A 1 339 ? -11.382 -4.664 27.471 1.00 96.44 339 LEU A CA 1
ATOM 2652 C C . LEU A 1 339 ? -11.170 -5.645 28.626 1.00 96.44 339 LEU A C 1
ATOM 2654 O O . LEU A 1 339 ? -11.800 -6.698 28.705 1.00 96.44 339 LEU A O 1
ATOM 2658 N N . LYS A 1 340 ? -10.311 -5.262 29.568 1.00 96.25 340 LYS A N 1
ATOM 2659 C CA . LYS A 1 340 ? -10.111 -5.952 30.841 1.00 96.25 340 LYS A CA 1
ATOM 2660 C C . LYS A 1 340 ? -10.067 -4.966 31.999 1.00 96.25 340 LYS A C 1
ATOM 2662 O O . LYS A 1 340 ? -9.594 -3.838 31.844 1.00 96.25 340 LYS A O 1
ATOM 2667 N N . ASP A 1 341 ? -10.515 -5.406 33.168 1.00 95.69 341 ASP A N 1
ATOM 2668 C CA . ASP A 1 341 ? -10.351 -4.649 34.412 1.00 95.69 341 ASP A CA 1
ATOM 2669 C C . ASP A 1 341 ? -9.117 -5.100 35.216 1.00 95.69 341 ASP A C 1
ATOM 2671 O O . ASP A 1 341 ? -8.376 -6.021 34.849 1.00 95.69 341 ASP A O 1
ATOM 2675 N N . LYS A 1 342 ? -8.861 -4.440 36.351 1.00 91.69 342 LYS A N 1
ATOM 2676 C CA . LYS A 1 342 ? -7.753 -4.796 37.256 1.00 91.69 342 LYS A CA 1
ATOM 2677 C C . LYS A 1 342 ? -7.870 -6.211 37.841 1.00 91.69 342 LYS A C 1
ATOM 2679 O O . LYS A 1 342 ? -6.841 -6.812 38.141 1.00 91.69 342 LYS A O 1
ATOM 2684 N N . LYS A 1 343 ? -9.085 -6.752 37.968 1.00 93.25 343 LYS A N 1
ATOM 2685 C CA . LYS A 1 343 ? -9.358 -8.118 38.447 1.00 93.25 343 LYS A CA 1
ATOM 2686 C C . LYS A 1 343 ? -9.276 -9.163 37.325 1.00 93.25 343 LYS A C 1
ATOM 2688 O O . LYS A 1 343 ? -9.569 -10.325 37.578 1.00 93.25 343 LYS A O 1
ATOM 2693 N N . LYS A 1 344 ? -8.844 -8.763 36.121 1.00 92.38 344 LYS A N 1
ATOM 2694 C CA . LYS A 1 344 ? -8.753 -9.599 34.916 1.00 92.38 344 LYS A CA 1
ATOM 2695 C C . LYS A 1 344 ? -10.109 -10.104 34.405 1.00 92.38 344 LYS A C 1
ATOM 2697 O O . LYS A 1 344 ? -10.130 -11.047 33.621 1.00 92.38 344 LYS A O 1
ATOM 2702 N N . ASN A 1 345 ? -11.228 -9.481 34.791 1.00 96.25 345 ASN A N 1
ATOM 2703 C CA . ASN A 1 345 ? -12.490 -9.757 34.102 1.00 96.25 345 ASN A CA 1
ATOM 2704 C C . ASN A 1 345 ? -12.405 -9.199 32.681 1.00 96.25 345 ASN A C 1
ATOM 2706 O O . ASN A 1 345 ? -11.890 -8.092 32.493 1.00 96.25 345 ASN A O 1
ATOM 2710 N N . LEU A 1 346 ? -12.932 -9.946 31.717 1.00 97.38 346 LEU A N 1
ATOM 2711 C CA . LEU A 1 346 ? -12.910 -9.597 30.302 1.00 97.38 346 LEU A CA 1
ATOM 2712 C C . LEU A 1 346 ? -14.272 -9.058 29.873 1.00 97.38 346 LEU A C 1
ATOM 2714 O O . LEU A 1 346 ? -15.314 -9.554 30.307 1.00 97.38 346 LEU A O 1
ATOM 2718 N N . TYR A 1 347 ? -14.255 -8.048 29.014 1.00 97.62 347 TYR A N 1
ATOM 2719 C CA . TYR A 1 347 ? -15.446 -7.393 28.496 1.00 97.62 347 TYR A CA 1
ATOM 2720 C C . TYR A 1 347 ? -15.313 -7.203 26.987 1.00 97.62 347 TYR A C 1
ATOM 2722 O O . TYR A 1 347 ? -14.244 -6.840 26.491 1.00 97.62 347 TYR A O 1
ATOM 2730 N N . LEU A 1 348 ? -16.415 -7.397 26.273 1.00 97.38 348 LEU A N 1
ATOM 2731 C CA . LEU A 1 348 ? -16.557 -7.015 24.876 1.00 97.38 348 LEU A CA 1
ATOM 2732 C C . LEU A 1 348 ? -17.578 -5.885 24.807 1.00 97.38 348 LEU A C 1
ATOM 2734 O O . LEU A 1 348 ? -18.757 -6.104 25.072 1.00 97.38 348 LEU A O 1
ATOM 2738 N N . LEU A 1 349 ? -17.107 -4.675 24.511 1.00 96.81 349 LEU A N 1
ATOM 2739 C CA . LEU A 1 349 ? -17.952 -3.495 24.374 1.00 96.81 349 LEU A CA 1
ATOM 2740 C C . LEU A 1 349 ? -18.288 -3.266 22.902 1.00 96.81 349 LEU A C 1
ATOM 2742 O O . LEU A 1 349 ? -17.384 -2.978 22.123 1.00 96.81 349 LEU A O 1
ATOM 2746 N N . SER A 1 350 ? -19.568 -3.317 22.546 1.00 95.75 350 SER A N 1
ATOM 2747 C CA . SER A 1 350 ? -20.076 -2.979 21.215 1.00 95.75 350 SER A CA 1
ATOM 2748 C C . SER A 1 350 ? -20.903 -1.700 21.261 1.00 95.75 350 SER A C 1
ATOM 2750 O O . SER A 1 350 ? -21.890 -1.616 21.984 1.00 95.75 350 SER A O 1
ATOM 2752 N N . THR A 1 351 ? -20.529 -0.700 20.474 1.00 94.06 351 THR A N 1
ATOM 2753 C CA . THR A 1 351 ? -21.224 0.597 20.432 1.00 94.06 351 THR A CA 1
ATOM 2754 C C . THR A 1 351 ? -21.285 1.155 19.023 1.00 94.06 351 THR A C 1
ATOM 2756 O O . THR A 1 351 ? -20.589 0.651 18.138 1.00 94.06 351 THR A O 1
ATOM 2759 N N . ARG A 1 352 ? -22.134 2.160 18.798 1.00 89.94 352 ARG A N 1
ATOM 2760 C CA . ARG A 1 352 ? -22.244 2.837 17.507 1.00 89.94 352 ARG A CA 1
ATOM 2761 C C . ARG A 1 352 ? -20.869 3.337 17.061 1.00 89.94 352 ARG A C 1
ATOM 2763 O O . ARG A 1 352 ? -20.035 3.753 17.872 1.00 89.94 352 ARG A O 1
ATOM 2770 N N . HIS A 1 353 ? -20.597 3.256 15.766 1.00 84.12 353 HIS A N 1
ATOM 2771 C CA . HIS A 1 353 ? -19.289 3.601 15.209 1.00 84.12 353 HIS A CA 1
ATOM 2772 C C . HIS A 1 353 ? -18.833 5.039 15.563 1.00 84.12 353 HIS A C 1
ATOM 2774 O O . HIS A 1 353 ? -17.661 5.254 15.883 1.00 84.12 353 HIS A O 1
ATOM 2780 N N . ASP A 1 354 ? -19.761 5.992 15.618 1.00 82.00 354 ASP A N 1
ATOM 2781 C CA . ASP A 1 354 ? -19.593 7.417 15.946 1.00 82.00 354 ASP A CA 1
ATOM 2782 C C . ASP A 1 354 ? -19.710 7.741 17.448 1.00 82.00 354 ASP A C 1
ATOM 2784 O O . ASP A 1 354 ? -19.329 8.838 17.860 1.00 82.00 354 ASP A O 1
ATOM 2788 N N . ALA A 1 355 ? -20.168 6.805 18.287 1.00 86.81 355 ALA A N 1
ATOM 2789 C CA . ALA A 1 355 ? -20.331 7.046 19.720 1.00 86.81 355 ALA A CA 1
ATOM 2790 C C . ALA A 1 355 ? -18.989 7.390 20.390 1.00 86.81 355 ALA A C 1
ATOM 2792 O O . ALA A 1 355 ? -17.970 6.705 20.198 1.00 86.81 355 ALA A O 1
ATOM 2793 N N . LYS A 1 356 ? -18.974 8.440 21.217 1.00 87.44 356 LYS A N 1
ATOM 2794 C CA . LYS A 1 356 ? -17.791 8.815 22.003 1.00 87.44 356 LYS A CA 1
ATOM 2795 C C . LYS A 1 356 ? -17.697 7.926 23.239 1.00 87.44 356 LYS A C 1
ATOM 2797 O O . LYS A 1 356 ? -18.533 7.984 24.134 1.00 87.44 356 LYS A O 1
ATOM 2802 N N . VAL A 1 357 ? -16.652 7.101 23.299 1.00 90.19 357 VAL A N 1
ATOM 2803 C CA . VAL A 1 357 ? -16.453 6.142 24.393 1.00 90.19 357 VAL A CA 1
ATOM 2804 C C . VAL A 1 357 ? -15.345 6.618 25.322 1.00 90.19 357 VAL A C 1
ATOM 2806 O O . VAL A 1 357 ? -14.169 6.598 24.963 1.00 90.19 357 VAL A O 1
ATOM 2809 N N . THR A 1 358 ? -15.714 6.952 26.556 1.00 92.62 358 THR A N 1
ATOM 2810 C CA . THR A 1 358 ? -14.765 7.186 27.651 1.00 92.62 358 THR A CA 1
ATOM 2811 C C . THR A 1 358 ? -14.716 5.948 28.546 1.00 92.62 358 THR A C 1
ATOM 2813 O O . THR A 1 358 ? -15.700 5.614 29.207 1.00 92.62 358 THR A O 1
ATOM 2816 N N . LEU A 1 359 ? -13.565 5.264 28.614 1.00 93.25 359 LEU A N 1
ATOM 2817 C CA . LEU A 1 359 ? -13.425 4.010 29.379 1.00 93.25 359 LEU A CA 1
ATOM 2818 C C . LEU A 1 359 ? -13.768 4.167 30.869 1.00 93.25 359 LEU A C 1
ATOM 2820 O O . LEU A 1 359 ? -14.327 3.252 31.469 1.00 93.25 359 LEU A O 1
ATOM 2824 N N . ASN A 1 360 ? -13.493 5.335 31.456 1.00 91.62 360 ASN A N 1
ATOM 2825 C CA . ASN A 1 360 ? -13.843 5.629 32.847 1.00 91.62 360 ASN A CA 1
ATOM 2826 C C . ASN A 1 360 ? -15.360 5.667 33.076 1.00 91.62 360 ASN A C 1
ATOM 2828 O O . ASN A 1 360 ? -15.832 5.204 34.114 1.00 91.62 360 ASN A O 1
ATOM 2832 N N . ASP A 1 361 ? -16.127 6.184 32.118 1.00 91.00 361 ASP A N 1
ATOM 2833 C CA . ASP A 1 361 ? -17.583 6.274 32.241 1.00 91.00 361 ASP A CA 1
ATOM 2834 C C . ASP A 1 361 ? -18.234 4.916 32.001 1.00 91.00 361 ASP A C 1
ATOM 2836 O O . ASP A 1 361 ? -19.136 4.528 32.743 1.00 91.00 361 ASP A O 1
ATOM 2840 N N . VAL A 1 362 ? -17.711 4.142 31.044 1.00 94.25 362 VAL A N 1
ATOM 2841 C CA . VAL A 1 362 ? -18.096 2.734 30.869 1.00 94.25 362 VAL A CA 1
ATOM 2842 C C . VAL A 1 362 ? -17.828 1.951 32.151 1.00 94.25 362 VAL A C 1
ATOM 2844 O O . VAL A 1 362 ? -18.719 1.251 32.625 1.00 94.25 362 VAL A O 1
ATOM 2847 N N . ALA A 1 363 ? -16.642 2.107 32.752 1.00 93.44 363 ALA A N 1
ATOM 2848 C CA . ALA A 1 363 ? -16.271 1.405 33.978 1.00 93.44 363 ALA A CA 1
ATOM 2849 C C . ALA A 1 363 ? -17.259 1.695 35.116 1.00 93.44 363 ALA A C 1
ATOM 2851 O O . ALA A 1 363 ? -17.751 0.761 35.748 1.00 93.44 363 ALA A O 1
ATOM 2852 N N . LYS A 1 364 ? -17.617 2.972 35.317 1.00 92.12 364 LYS A N 1
ATOM 2853 C CA . LYS A 1 364 ? -18.633 3.384 36.299 1.00 92.12 364 LYS A CA 1
ATOM 2854 C C . LYS A 1 364 ? -19.993 2.750 36.009 1.00 92.12 364 LYS A C 1
ATOM 2856 O O . LYS A 1 364 ? -20.593 2.185 36.920 1.00 92.12 364 LYS A O 1
ATOM 2861 N N . LYS A 1 365 ? -20.460 2.812 34.756 1.00 92.12 365 LYS A N 1
ATOM 2862 C CA . LYS A 1 365 ? -21.776 2.291 34.351 1.00 92.12 365 LYS A CA 1
ATOM 2863 C C . LYS A 1 365 ? -21.899 0.773 34.530 1.00 92.12 365 LYS A C 1
ATOM 2865 O O . LYS A 1 365 ? -22.972 0.302 34.887 1.00 92.12 365 LYS A O 1
ATOM 2870 N N . ILE A 1 366 ? -20.816 0.015 34.339 1.00 92.94 366 ILE A N 1
ATOM 2871 C CA . ILE A 1 366 ? -20.809 -1.449 34.538 1.00 92.94 366 ILE A CA 1
ATOM 2872 C C . ILE A 1 366 ? -20.327 -1.882 35.933 1.00 92.94 366 ILE A C 1
ATOM 2874 O O . ILE A 1 366 ? -20.133 -3.073 36.174 1.00 92.94 366 ILE A O 1
ATOM 2878 N N . GLY A 1 367 ? -20.112 -0.936 36.854 1.00 91.69 367 GLY A N 1
ATOM 2879 C CA . GLY A 1 367 ? -19.720 -1.228 38.236 1.00 91.69 367 GLY A CA 1
ATOM 2880 C C . GLY A 1 367 ? -18.299 -1.786 38.399 1.00 91.69 367 GLY A C 1
ATOM 2881 O O . GLY A 1 367 ? -18.042 -2.539 39.339 1.00 91.69 367 GLY A O 1
ATOM 2882 N N . THR A 1 368 ? -17.367 -1.436 37.507 1.00 91.75 368 THR A N 1
ATOM 2883 C CA . THR A 1 368 ? -15.945 -1.816 37.598 1.00 91.75 368 THR A CA 1
ATOM 2884 C C . THR A 1 368 ? -15.018 -0.595 37.697 1.00 91.75 368 THR A C 1
ATOM 2886 O O . THR A 1 368 ? -15.460 0.553 37.738 1.00 91.75 368 THR A O 1
ATOM 2889 N N . LYS A 1 369 ? -13.707 -0.837 37.794 1.00 88.50 369 LYS A N 1
ATOM 2890 C CA . LYS A 1 369 ? -12.653 0.186 37.851 1.00 88.50 369 LYS A CA 1
ATOM 2891 C C . LYS A 1 369 ? -11.511 -0.173 36.901 1.00 88.50 369 LYS A C 1
ATOM 2893 O O . LYS A 1 369 ? -11.248 -1.352 36.667 1.00 88.50 369 LYS A O 1
ATOM 2898 N N . ASP A 1 370 ? -10.812 0.848 36.410 1.00 88.81 370 ASP A N 1
ATOM 2899 C CA . ASP A 1 370 ? -9.580 0.723 35.619 1.00 88.81 370 ASP A CA 1
ATOM 2900 C C . ASP A 1 370 ? -9.721 -0.158 34.364 1.00 88.81 370 ASP A C 1
ATOM 2902 O O . ASP A 1 370 ? -8.919 -1.073 34.136 1.00 88.81 370 ASP A O 1
ATOM 2906 N N . LEU A 1 371 ? -10.753 0.106 33.550 1.00 95.06 371 LEU A N 1
ATOM 2907 C CA . LEU A 1 371 ? -10.882 -0.530 32.239 1.00 95.06 371 LEU A CA 1
ATOM 2908 C C . LEU A 1 371 ? -9.722 -0.116 31.333 1.00 95.06 371 LEU A C 1
ATOM 2910 O O . LEU A 1 371 ? -9.440 1.067 31.150 1.00 95.06 371 LEU A O 1
ATOM 2914 N N . ARG A 1 372 ? -9.083 -1.114 30.732 1.00 94.25 372 ARG A N 1
ATOM 2915 C CA . ARG A 1 372 ? -8.025 -0.958 29.731 1.00 94.25 372 ARG A CA 1
ATOM 2916 C C . ARG A 1 372 ? -8.196 -1.990 28.629 1.00 94.25 372 ARG A C 1
ATOM 2918 O O . ARG A 1 372 ? -8.952 -2.943 28.796 1.00 94.25 372 ARG A O 1
ATOM 2925 N N . PHE A 1 373 ? -7.478 -1.825 27.524 1.00 94.50 373 PHE A N 1
ATOM 2926 C CA . PHE A 1 373 ? -7.481 -2.818 26.453 1.00 94.50 373 PHE A CA 1
ATOM 2927 C C . PHE A 1 373 ? -7.002 -4.188 26.952 1.00 94.50 373 PHE A C 1
ATOM 2929 O O . PHE A 1 373 ? -6.069 -4.289 27.760 1.00 94.50 373 PHE A O 1
ATOM 2936 N N . GLY A 1 374 ? -7.702 -5.234 26.512 1.00 91.75 374 GLY A N 1
ATOM 2937 C CA . GLY A 1 374 ? -7.323 -6.620 26.758 1.00 91.75 374 GLY A CA 1
ATOM 2938 C C . GLY A 1 374 ? -6.081 -7.020 25.962 1.00 91.75 374 GLY A C 1
ATOM 2939 O O . GLY A 1 374 ? -5.722 -6.361 24.990 1.00 91.75 374 GLY A O 1
ATOM 2940 N N . ASP A 1 375 ? -5.412 -8.091 26.390 1.00 92.00 375 ASP A N 1
ATOM 2941 C CA . ASP A 1 375 ? -4.228 -8.593 25.687 1.00 92.00 375 ASP A CA 1
ATOM 2942 C C . ASP A 1 375 ? -4.643 -9.334 24.410 1.00 92.00 375 ASP A C 1
ATOM 2944 O O . ASP A 1 375 ? -5.574 -10.144 24.437 1.00 92.00 375 ASP A O 1
ATOM 2948 N N . GLU A 1 376 ? -3.932 -9.097 23.306 1.00 90.38 376 GLU A N 1
ATOM 2949 C CA . GLU A 1 376 ? -4.241 -9.723 22.015 1.00 90.38 376 GLU A CA 1
ATOM 2950 C C . GLU A 1 376 ? -4.155 -11.255 22.072 1.00 90.38 376 GLU A C 1
ATOM 2952 O O . GLU A 1 376 ? -4.999 -11.943 21.501 1.00 90.38 376 GLU A O 1
ATOM 2957 N N . SER A 1 377 ? -3.187 -11.802 22.815 1.00 91.56 377 SER A N 1
ATOM 2958 C CA . SER A 1 377 ? -3.044 -13.250 23.003 1.00 91.56 377 SER A CA 1
ATOM 2959 C C . SER A 1 377 ? -4.272 -13.877 23.669 1.00 91.56 377 SER A C 1
ATOM 2961 O O . SER A 1 377 ? -4.773 -14.887 23.184 1.00 91.56 377 SER A O 1
ATOM 2963 N N . VAL A 1 378 ? -4.799 -13.245 24.723 1.00 92.31 378 VAL A N 1
ATOM 2964 C CA . VAL A 1 378 ? -5.994 -13.702 25.458 1.00 92.31 378 VAL A CA 1
ATOM 2965 C C . VAL A 1 378 ? -7.237 -13.631 24.574 1.00 92.31 378 VAL A C 1
ATOM 2967 O O . VAL A 1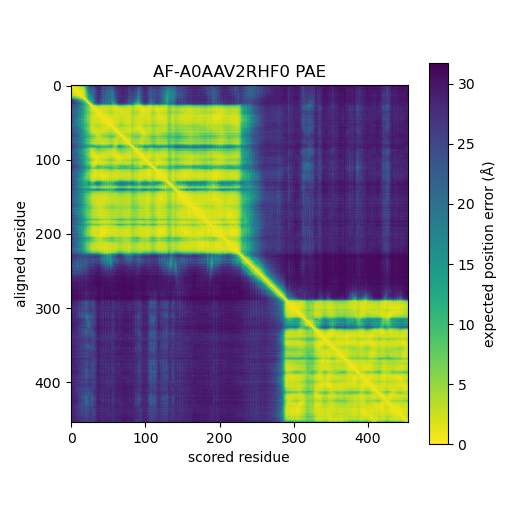 378 ? -8.055 -14.546 24.549 1.00 92.31 378 VAL A O 1
ATOM 2970 N N . MET A 1 379 ? -7.383 -12.553 23.812 1.00 93.25 379 MET A N 1
ATOM 2971 C CA . MET A 1 379 ? -8.487 -12.400 22.868 1.00 93.25 379 MET A CA 1
ATOM 2972 C C . MET A 1 379 ? -8.433 -13.442 21.747 1.00 93.25 379 MET A C 1
ATOM 2974 O O . MET A 1 379 ? -9.467 -14.014 21.415 1.00 93.25 379 MET A O 1
ATOM 2978 N N . LYS A 1 380 ? -7.252 -13.736 21.191 1.00 91.50 380 LYS A N 1
ATOM 2979 C CA . LYS A 1 380 ? -7.098 -14.778 20.169 1.00 91.50 380 LYS A CA 1
ATOM 2980 C C . LYS A 1 380 ? -7.412 -16.167 20.728 1.00 91.50 380 LYS A C 1
ATOM 2982 O O . LYS A 1 380 ? -8.052 -16.949 20.039 1.00 91.50 380 LYS A O 1
ATOM 2987 N N . GLU A 1 381 ? -7.005 -16.445 21.965 1.00 92.50 381 GLU A N 1
ATOM 2988 C CA . GLU A 1 381 ? -7.287 -17.707 22.661 1.00 92.50 381 GLU A CA 1
ATOM 2989 C C . GLU A 1 381 ? -8.779 -17.902 22.973 1.00 92.50 381 GLU A C 1
ATOM 2991 O O . GLU A 1 381 ? -9.278 -19.022 22.917 1.00 92.50 381 GLU A O 1
ATOM 2996 N N . ILE A 1 382 ? -9.499 -16.835 23.330 1.00 93.81 382 ILE A N 1
ATOM 2997 C CA . ILE A 1 382 ? -10.900 -16.941 23.770 1.00 93.81 382 ILE A CA 1
ATOM 2998 C C . ILE A 1 382 ? -11.876 -16.729 22.609 1.00 93.81 382 ILE A C 1
ATOM 3000 O O . ILE A 1 382 ? -12.824 -17.491 22.444 1.00 93.81 382 ILE A O 1
ATOM 3004 N N . LEU A 1 383 ? -11.652 -15.693 21.802 1.00 93.75 383 LEU A N 1
ATOM 3005 C CA . LEU A 1 383 ? -12.568 -15.247 20.751 1.00 93.75 383 LEU A CA 1
ATOM 3006 C C . LEU A 1 383 ? -12.146 -15.704 19.347 1.00 93.75 383 LEU A C 1
ATOM 3008 O O . LEU A 1 383 ? -12.945 -15.612 18.414 1.00 93.75 383 LEU A O 1
ATOM 3012 N N . GLY A 1 384 ? -10.917 -16.199 19.169 1.00 90.38 384 GLY A N 1
ATOM 3013 C CA . GLY A 1 384 ? -10.425 -16.680 17.873 1.00 90.38 384 GLY A CA 1
ATOM 3014 C C . GLY A 1 384 ? -10.139 -15.581 16.844 1.00 90.38 384 GLY A C 1
ATOM 3015 O O . GLY A 1 384 ? -10.006 -15.883 15.662 1.00 90.38 384 GLY A O 1
ATOM 3016 N N . VAL A 1 385 ? -10.053 -14.311 17.262 1.00 87.06 385 VAL A N 1
ATOM 3017 C CA . VAL A 1 385 ? -9.897 -13.141 16.374 1.00 87.06 385 VAL A CA 1
ATOM 3018 C C . VAL A 1 385 ? -8.727 -12.240 16.794 1.00 87.06 385 VAL A C 1
ATOM 3020 O O . VAL A 1 385 ? -8.365 -12.188 17.968 1.00 87.06 385 VAL A O 1
ATOM 3023 N N . ALA A 1 386 ? -8.128 -11.532 15.828 1.00 80.69 386 ALA A N 1
ATOM 3024 C CA . ALA A 1 386 ? -7.046 -10.558 16.044 1.00 80.69 386 ALA A CA 1
ATOM 3025 C C . ALA A 1 386 ? -7.573 -9.159 16.436 1.00 80.69 386 ALA A C 1
ATOM 3027 O O . ALA A 1 386 ? -8.770 -8.891 16.312 1.00 80.69 386 ALA A O 1
ATOM 3028 N N . GLN A 1 387 ? -6.693 -8.256 16.900 1.00 69.69 387 GLN A N 1
ATOM 3029 C CA . GLN A 1 387 ? -7.072 -6.994 17.578 1.00 69.69 387 GLN A CA 1
ATOM 3030 C C . GLN A 1 387 ? -7.841 -5.980 16.715 1.00 69.69 387 GLN A C 1
ATOM 3032 O O . GLN A 1 387 ? -8.481 -5.082 17.255 1.00 69.69 387 GLN A O 1
ATOM 3037 N N . GLY A 1 388 ? -7.873 -6.170 15.396 1.00 70.25 388 GLY A N 1
ATOM 3038 C CA . GLY A 1 388 ? -8.703 -5.400 14.463 1.00 70.25 388 GLY A CA 1
ATOM 3039 C C . GLY A 1 388 ? -9.960 -6.119 13.962 1.00 70.25 388 GLY A C 1
ATOM 3040 O O . GLY A 1 388 ? -10.743 -5.502 13.251 1.00 70.25 388 GLY A O 1
ATOM 3041 N N . CYS A 1 389 ? -10.158 -7.396 14.300 1.00 75.88 389 CYS A N 1
ATOM 3042 C CA . CYS A 1 389 ? -11.276 -8.226 13.825 1.00 75.88 389 CYS A CA 1
ATOM 3043 C C . CYS A 1 389 ? -12.309 -8.512 14.921 1.00 75.88 389 CYS A C 1
ATOM 3045 O O . CYS A 1 389 ? -13.178 -9.375 14.769 1.00 75.88 389 CYS A O 1
ATOM 3047 N N . VAL A 1 390 ? -12.182 -7.833 16.061 1.00 86.81 390 VAL A N 1
ATOM 3048 C CA . VAL A 1 390 ? -13.067 -8.037 17.200 1.00 86.81 390 VAL A CA 1
ATOM 3049 C C . VAL A 1 390 ? -14.501 -7.640 16.840 1.00 86.81 390 VAL A C 1
ATOM 3051 O O . VAL A 1 390 ? -14.769 -6.595 16.247 1.00 86.81 390 VAL A O 1
ATOM 3054 N N . THR A 1 391 ? -15.442 -8.511 17.185 1.00 93.44 391 THR A N 1
ATOM 3055 C CA . THR A 1 391 ? -16.853 -8.402 16.810 1.00 93.44 391 THR A CA 1
ATOM 3056 C C . THR A 1 391 ? -17.725 -9.092 17.848 1.00 93.44 391 THR A C 1
ATOM 3058 O O . THR A 1 391 ? -17.295 -10.080 18.444 1.00 93.44 391 THR A O 1
ATOM 3061 N N . ALA A 1 392 ? -18.958 -8.615 18.045 1.00 94.81 392 ALA A N 1
ATOM 3062 C CA . ALA A 1 392 ? -19.943 -9.263 18.916 1.00 94.81 392 ALA A CA 1
ATOM 3063 C C . ALA A 1 392 ? -20.154 -10.744 18.556 1.00 94.81 392 ALA A C 1
ATOM 3065 O O . ALA A 1 392 ? -20.330 -11.584 19.438 1.00 94.81 392 ALA A O 1
ATOM 3066 N N . PHE A 1 393 ? -20.056 -11.092 17.268 1.00 96.50 393 PHE A N 1
ATOM 3067 C CA . PHE A 1 393 ? -20.205 -12.476 16.819 1.00 96.50 393 PHE A CA 1
ATOM 3068 C C . PHE A 1 393 ? -19.067 -13.403 17.261 1.00 96.50 393 PHE A C 1
ATOM 3070 O O . PHE A 1 393 ? -19.242 -14.619 17.239 1.00 96.50 393 PHE A O 1
ATOM 3077 N N . ALA A 1 394 ? -17.930 -12.870 17.720 1.00 96.12 394 ALA A N 1
ATOM 3078 C CA . ALA A 1 394 ? -16.816 -13.678 18.215 1.00 96.12 394 ALA A CA 1
ATOM 3079 C C . ALA A 1 394 ? -17.148 -14.403 19.526 1.00 96.12 394 ALA A C 1
ATOM 3081 O O . ALA A 1 394 ? -16.485 -15.375 19.874 1.00 96.12 394 ALA A O 1
ATOM 3082 N N . LEU A 1 395 ? -18.232 -14.015 20.204 1.00 97.06 395 LEU A N 1
ATOM 3083 C CA . LEU A 1 395 ? -18.765 -14.731 21.364 1.00 97.06 395 LEU A CA 1
ATOM 3084 C C . LEU A 1 395 ? -19.213 -16.165 21.051 1.00 97.06 395 LEU A C 1
ATOM 3086 O O . LEU A 1 395 ? -19.302 -16.976 21.968 1.00 97.06 395 LEU A O 1
ATOM 3090 N N . VAL A 1 396 ? -19.432 -16.522 19.778 1.00 96.25 396 VAL A N 1
ATOM 3091 C CA . VAL A 1 396 ? -19.674 -17.924 19.387 1.00 96.25 396 VAL A CA 1
ATOM 3092 C C . VAL A 1 396 ? -18.489 -18.836 19.737 1.00 96.25 396 VAL A C 1
ATOM 3094 O O . VAL A 1 396 ? -18.670 -20.034 19.939 1.00 96.25 396 VAL A O 1
ATOM 3097 N N . ASN A 1 397 ? -17.285 -18.261 19.841 1.00 96.00 397 ASN A N 1
ATOM 3098 C CA . ASN A 1 397 ? -16.056 -18.963 20.196 1.00 96.00 397 ASN A CA 1
ATOM 3099 C C . ASN A 1 397 ? -15.801 -19.010 21.713 1.00 96.00 397 ASN A C 1
ATOM 3101 O O . ASN A 1 397 ? -15.066 -19.890 22.167 1.00 96.00 397 ASN A O 1
ATOM 3105 N N . ASP A 1 398 ? -16.440 -18.141 22.507 1.00 96.12 398 ASP A N 1
ATOM 3106 C CA . ASP A 1 398 ? -16.299 -18.114 23.969 1.00 96.12 398 ASP A CA 1
ATOM 3107 C C . ASP A 1 398 ? -17.204 -19.150 24.650 1.00 96.12 398 ASP A C 1
ATOM 3109 O O . ASP A 1 398 ? -18.161 -18.853 25.363 1.00 96.12 398 ASP A O 1
ATOM 3113 N N . THR A 1 399 ? -16.872 -20.418 24.432 1.00 93.12 399 THR A N 1
ATOM 3114 C CA . THR A 1 399 ? -17.606 -21.574 24.980 1.00 93.12 399 THR A CA 1
ATOM 3115 C C . THR A 1 399 ? -17.540 -21.692 26.506 1.00 93.12 399 THR A C 1
ATOM 3117 O O . THR A 1 399 ? -18.280 -22.480 27.091 1.00 93.12 399 THR A O 1
ATOM 3120 N N . LYS A 1 400 ? -16.655 -20.928 27.159 1.00 94.62 400 LYS A N 1
ATOM 3121 C CA . LYS A 1 400 ? -16.486 -20.896 28.620 1.00 94.62 400 LYS A CA 1
ATOM 3122 C C . LYS A 1 400 ? -17.114 -19.654 29.265 1.00 94.62 400 LYS A C 1
ATOM 3124 O O . LYS A 1 400 ? -17.001 -19.509 30.481 1.00 94.62 400 LYS A O 1
ATOM 3129 N N . HIS A 1 401 ? -17.752 -18.780 28.482 1.00 95.69 401 HIS A N 1
ATOM 3130 C CA . HIS A 1 401 ? -18.414 -17.553 28.944 1.00 95.69 401 HIS A CA 1
ATOM 3131 C C . HIS A 1 401 ? -17.500 -16.642 29.781 1.00 95.69 401 HIS A C 1
ATOM 3133 O O . HIS A 1 401 ? -17.891 -16.105 30.823 1.00 95.69 401 HIS A O 1
ATOM 3139 N N . GLN A 1 402 ? -16.246 -16.501 29.353 1.00 96.12 402 GLN A N 1
ATOM 3140 C CA . GLN A 1 402 ? -15.237 -15.697 30.042 1.00 96.12 402 GLN A CA 1
ATOM 3141 C C . GLN A 1 402 ? -15.405 -14.193 29.784 1.00 96.12 402 GLN A C 1
ATOM 3143 O O . GLN A 1 402 ? -14.943 -13.373 30.585 1.00 96.12 402 GLN A O 1
ATOM 3148 N N . VAL A 1 403 ? -16.050 -13.819 28.678 1.00 97.31 403 VAL A N 1
ATOM 3149 C CA . VAL A 1 403 ? -16.197 -12.444 28.205 1.00 97.31 403 VAL A CA 1
ATOM 3150 C C . VAL A 1 403 ? -17.599 -11.924 28.502 1.00 97.31 403 VAL A C 1
ATOM 3152 O O . VAL A 1 403 ? -18.613 -12.474 28.079 1.00 97.31 403 VAL A O 1
ATOM 3155 N N . LYS A 1 404 ? -17.673 -10.797 29.213 1.00 97.56 404 LYS A N 1
ATOM 3156 C CA . LYS A 1 404 ? -18.936 -10.113 29.504 1.00 97.56 404 LYS A CA 1
ATOM 3157 C C . LYS A 1 404 ? -19.309 -9.182 28.354 1.00 97.56 404 LYS A C 1
ATOM 3159 O O . LYS A 1 404 ? -18.569 -8.247 28.049 1.00 97.56 404 LYS A O 1
ATOM 3164 N N . MET A 1 405 ? -20.470 -9.410 27.748 1.00 97.38 405 MET A N 1
ATOM 3165 C CA . MET A 1 405 ? -20.978 -8.566 26.668 1.00 97.38 405 MET A CA 1
ATOM 3166 C C . MET A 1 405 ? -21.566 -7.261 27.216 1.00 97.38 405 MET A C 1
ATOM 3168 O O . MET A 1 405 ? -22.468 -7.280 28.055 1.00 97.38 405 MET A O 1
ATOM 3172 N N . VAL A 1 406 ? -21.084 -6.128 26.713 1.00 97.62 406 VAL A N 1
ATOM 3173 C CA . VAL A 1 406 ? -21.638 -4.794 26.965 1.00 97.62 406 VAL A CA 1
ATOM 3174 C C . VAL A 1 406 ? -22.017 -4.204 25.616 1.00 97.62 406 VAL A C 1
ATOM 3176 O O . VAL A 1 406 ? -21.177 -4.139 24.723 1.00 97.62 406 VAL A O 1
ATOM 3179 N N . ILE A 1 407 ? -23.265 -3.788 25.440 1.00 96.69 407 ILE A N 1
ATOM 3180 C CA . ILE A 1 407 ? -23.748 -3.283 24.153 1.00 96.69 407 ILE A CA 1
ATOM 3181 C C . ILE A 1 407 ? -24.535 -1.992 24.326 1.00 96.69 407 ILE A C 1
ATOM 3183 O O . ILE A 1 407 ? -25.210 -1.788 25.334 1.00 96.69 407 ILE A O 1
ATOM 3187 N N . ASP A 1 408 ? -24.425 -1.122 23.333 1.00 95.12 408 ASP A N 1
ATOM 3188 C CA . ASP A 1 408 ? -25.262 0.061 23.200 1.00 95.12 408 ASP A CA 1
ATOM 3189 C C . ASP A 1 408 ? -26.745 -0.322 23.154 1.00 95.12 408 ASP A C 1
ATOM 3191 O O . ASP A 1 408 ? -27.149 -1.184 22.369 1.00 95.12 408 ASP A O 1
ATOM 3195 N N . GLU A 1 409 ? -27.556 0.299 24.007 1.00 94.75 409 GLU A N 1
ATOM 3196 C CA . GLU A 1 409 ? -28.990 0.014 24.080 1.00 94.75 409 GLU A CA 1
ATOM 3197 C C . GLU A 1 409 ? -29.703 0.284 22.747 1.00 94.75 409 GLU A C 1
ATOM 3199 O O . GLU A 1 409 ? -30.660 -0.419 22.419 1.00 94.75 409 GLU A O 1
ATOM 3204 N N . GLU A 1 410 ? -29.208 1.233 21.940 1.00 92.88 410 GLU A N 1
ATOM 3205 C CA . GLU A 1 410 ? -29.785 1.556 20.631 1.00 92.88 410 GLU A CA 1
ATOM 3206 C C . GLU A 1 410 ? -29.693 0.369 19.662 1.00 92.88 410 GLU A C 1
ATOM 3208 O O . GLU A 1 410 ? -30.642 0.103 18.922 1.00 92.88 410 GLU A O 1
ATOM 3213 N N . ALA A 1 411 ? -28.608 -0.409 19.728 1.00 92.69 411 ALA A N 1
ATOM 3214 C CA . ALA A 1 411 ? -28.426 -1.616 18.920 1.00 92.69 411 ALA A CA 1
ATOM 3215 C C . ALA A 1 411 ? -29.410 -2.735 19.291 1.00 92.69 411 ALA A C 1
ATOM 3217 O O . ALA A 1 411 ? -29.681 -3.624 18.491 1.00 92.69 411 ALA A O 1
ATOM 3218 N N . MET A 1 412 ? -29.960 -2.702 20.502 1.00 92.81 412 MET A N 1
ATOM 3219 C CA . MET A 1 412 ? -30.971 -3.661 20.952 1.00 92.81 412 MET A CA 1
ATOM 3220 C C . MET A 1 412 ? -32.395 -3.107 20.821 1.00 92.81 412 MET A C 1
ATOM 3222 O O . MET A 1 412 ? -33.362 -3.807 21.118 1.00 92.81 412 MET A O 1
ATOM 3226 N N . SER A 1 413 ? -32.536 -1.859 20.369 1.00 88.94 413 SER A N 1
ATOM 3227 C CA . SER A 1 413 ? -33.826 -1.227 20.125 1.00 88.94 413 SER A CA 1
ATOM 3228 C C . SER A 1 413 ? -34.375 -1.602 18.748 1.00 88.94 413 SER A C 1
ATOM 3230 O O . SER A 1 413 ? -33.627 -1.799 17.794 1.00 88.94 413 SER A O 1
ATOM 3232 N N . ASN A 1 414 ? -35.700 -1.614 18.602 1.00 86.00 414 ASN A N 1
ATOM 3233 C CA . ASN A 1 414 ? -36.354 -1.796 17.301 1.00 86.00 414 ASN A CA 1
ATOM 3234 C C . ASN A 1 414 ? -36.360 -0.510 16.443 1.00 86.00 414 ASN A C 1
ATOM 3236 O O . ASN A 1 414 ? -37.152 -0.409 15.509 1.00 86.00 414 ASN A O 1
ATOM 3240 N N . ALA A 1 415 ? -35.520 0.484 16.764 1.00 84.00 415 ALA A N 1
ATOM 3241 C CA . ALA A 1 415 ? -35.406 1.723 15.991 1.00 84.00 415 ALA A CA 1
ATOM 3242 C C . ALA A 1 415 ? -34.730 1.502 14.627 1.00 84.00 415 ALA A C 1
ATOM 3244 O O . ALA A 1 415 ? -35.021 2.220 13.673 1.00 84.00 415 ALA A O 1
ATOM 3245 N N . HIS A 1 416 ? -33.869 0.483 14.526 1.00 85.19 416 HIS A N 1
ATOM 3246 C CA . HIS A 1 416 ? -33.160 0.117 13.302 1.00 85.19 416 HIS A CA 1
ATOM 3247 C C . HIS A 1 416 ? -33.548 -1.293 12.869 1.00 85.19 416 HIS A C 1
ATOM 3249 O O . HIS A 1 416 ? -33.573 -2.221 13.676 1.00 85.19 416 HIS A O 1
ATOM 3255 N N . GLN A 1 417 ? -33.820 -1.475 11.575 1.00 87.50 417 GLN A N 1
ATOM 3256 C CA . GLN A 1 417 ? -34.157 -2.793 11.025 1.00 87.50 417 GLN A CA 1
ATOM 3257 C C . GLN A 1 417 ? -32.987 -3.783 11.136 1.00 87.50 417 GLN A C 1
ATOM 3259 O O . GLN A 1 417 ? -33.206 -4.980 11.326 1.00 87.50 417 GLN A O 1
ATOM 3264 N N . TYR A 1 418 ? -31.757 -3.277 11.019 1.00 91.62 418 TYR A N 1
ATOM 3265 C CA . TYR A 1 418 ? -30.532 -4.063 11.064 1.00 91.62 418 TYR A CA 1
ATOM 3266 C C . TYR A 1 418 ? -29.489 -3.424 11.976 1.00 91.62 418 TYR A C 1
ATOM 3268 O O . TYR A 1 418 ? -29.431 -2.203 12.128 1.00 91.62 418 TYR A O 1
ATOM 3276 N N . VAL A 1 419 ? -28.628 -4.273 12.521 1.00 93.31 419 VAL A N 1
ATOM 3277 C CA . VAL A 1 419 ? -27.418 -3.921 13.259 1.00 93.31 419 VAL A CA 1
ATOM 3278 C C . VAL A 1 419 ? -26.262 -4.680 12.625 1.00 93.31 419 VAL A C 1
ATOM 3280 O O . VAL A 1 419 ? -26.335 -5.897 12.432 1.00 93.31 419 VAL A O 1
ATOM 3283 N N . ASN A 1 420 ? -25.213 -3.948 12.277 1.00 92.69 420 ASN A N 1
ATOM 3284 C CA . ASN A 1 420 ? -24.168 -4.379 11.366 1.00 92.69 420 ASN A CA 1
ATOM 3285 C C . ASN A 1 420 ? -22.842 -4.570 12.119 1.00 92.69 420 ASN A C 1
ATOM 3287 O O . ASN A 1 420 ? -22.352 -3.650 12.781 1.00 92.69 420 ASN A O 1
ATOM 3291 N N . PHE A 1 421 ? -22.250 -5.758 11.980 1.00 91.75 421 PHE A N 1
ATOM 3292 C CA . PHE A 1 421 ? -20.967 -6.149 12.575 1.00 91.75 421 PHE A CA 1
ATOM 3293 C C . PHE A 1 421 ? -20.093 -6.898 11.563 1.00 91.75 421 PHE A C 1
ATOM 3295 O O . PHE A 1 421 ? -20.573 -7.376 10.540 1.00 91.75 421 PHE A O 1
ATOM 3302 N N . HIS A 1 422 ? -18.819 -7.108 11.883 1.00 88.06 422 HIS A N 1
ATOM 3303 C CA . HIS A 1 422 ? -17.960 -8.011 11.114 1.00 88.06 422 HIS A CA 1
ATOM 3304 C C . HIS A 1 422 ? -18.277 -9.492 11.405 1.00 88.06 422 HIS A C 1
ATOM 3306 O O . HIS A 1 422 ? -18.404 -9.859 12.578 1.00 88.06 422 HIS A O 1
ATOM 3312 N N . PRO A 1 423 ? -18.371 -10.381 10.396 1.00 88.81 423 PRO A N 1
ATOM 3313 C CA . PRO A 1 423 ? -18.619 -11.808 10.592 1.00 88.81 423 PRO A CA 1
ATOM 3314 C C . PRO A 1 423 ? -17.310 -12.582 10.811 1.00 88.81 423 PRO A C 1
ATOM 3316 O O . PRO A 1 423 ? -16.941 -13.427 9.999 1.00 88.81 423 PRO A O 1
ATOM 3319 N N . LEU A 1 424 ? -16.583 -12.267 11.890 1.00 88.00 424 LEU A N 1
ATOM 3320 C CA . LEU A 1 424 ? -15.267 -12.853 12.237 1.00 88.00 424 LEU A CA 1
ATOM 3321 C C . LEU A 1 424 ? -14.162 -12.614 11.191 1.00 88.00 424 LEU A C 1
ATOM 3323 O O . LEU A 1 424 ? -13.109 -13.243 11.229 1.00 88.00 424 LEU A O 1
ATOM 3327 N N . SER A 1 425 ? -14.400 -11.704 10.249 1.00 82.06 425 SER A N 1
ATOM 3328 C CA . SER A 1 425 ? -13.472 -11.305 9.196 1.00 82.06 425 SER A CA 1
ATOM 3329 C C . SER A 1 425 ? -13.741 -9.853 8.824 1.00 82.06 425 SER A C 1
ATOM 3331 O O . SER A 1 425 ? -14.898 -9.435 8.766 1.00 82.06 425 SER A O 1
ATOM 3333 N N . ASN A 1 426 ? -12.681 -9.106 8.520 1.00 77.88 426 ASN A N 1
ATOM 3334 C CA . ASN A 1 426 ? -12.779 -7.705 8.107 1.00 77.88 426 ASN A CA 1
ATOM 3335 C C . ASN A 1 426 ? -13.103 -7.543 6.615 1.00 77.88 426 ASN A C 1
ATOM 3337 O O . ASN A 1 426 ? -13.296 -6.420 6.159 1.00 77.88 426 ASN A O 1
ATOM 3341 N N . ALA A 1 427 ? -13.187 -8.646 5.863 1.00 79.12 427 ALA A N 1
ATOM 3342 C CA . ALA A 1 427 ? -13.545 -8.676 4.443 1.00 79.12 427 ALA A CA 1
ATOM 3343 C C . ALA A 1 427 ? -15.068 -8.710 4.193 1.00 79.12 427 ALA A C 1
ATOM 3345 O O . ALA A 1 427 ? -15.524 -8.931 3.072 1.00 79.12 427 ALA A O 1
ATOM 3346 N N . ALA A 1 428 ? -15.883 -8.563 5.238 1.00 84.81 428 ALA A N 1
ATOM 3347 C CA . ALA A 1 428 ? -17.324 -8.443 5.093 1.00 84.81 428 ALA A CA 1
ATOM 3348 C C . ALA A 1 428 ? -17.964 -7.751 6.288 1.00 84.81 428 ALA A C 1
ATOM 3350 O O . ALA A 1 428 ? -17.393 -7.649 7.378 1.00 84.81 428 ALA A O 1
ATOM 3351 N N . THR A 1 429 ? -19.208 -7.349 6.075 1.00 87.50 429 THR A N 1
ATOM 3352 C CA . THR A 1 429 ? -20.123 -6.909 7.118 1.00 87.50 429 THR A CA 1
ATOM 3353 C C . THR A 1 429 ? -21.376 -7.764 7.056 1.00 87.50 429 THR A C 1
ATOM 3355 O O . THR A 1 429 ? -21.838 -8.146 5.980 1.00 87.50 429 THR A O 1
ATOM 3358 N N . LEU A 1 430 ? -21.895 -8.098 8.230 1.00 92.19 430 LEU A N 1
ATOM 3359 C CA . LEU A 1 430 ? -23.067 -8.920 8.446 1.00 92.19 430 LEU A CA 1
ATOM 3360 C C . LEU A 1 430 ? -24.086 -8.124 9.260 1.00 92.19 430 LEU A C 1
ATOM 3362 O O . LEU A 1 430 ? -23.784 -7.662 10.361 1.00 92.19 430 LEU A O 1
ATOM 3366 N N . GLY A 1 431 ? -25.285 -7.982 8.703 1.00 93.94 431 GLY A N 1
ATOM 3367 C CA . GLY A 1 431 ? -26.419 -7.316 9.331 1.00 93.94 431 GLY A CA 1
ATOM 3368 C C . GLY A 1 431 ? -27.447 -8.317 9.844 1.00 93.94 431 GLY A C 1
ATOM 3369 O O . GLY A 1 431 ? -27.824 -9.239 9.119 1.00 93.94 431 GLY A O 1
ATOM 3370 N N . VAL A 1 432 ? -27.926 -8.124 11.071 1.00 95.44 432 VAL A N 1
ATOM 3371 C CA . VAL A 1 432 ? -29.003 -8.912 11.707 1.00 95.44 432 VAL A CA 1
ATOM 3372 C C . VAL A 1 432 ? -30.055 -7.992 12.311 1.00 95.44 432 VAL A C 1
ATOM 3374 O O . VAL A 1 432 ? -29.752 -6.847 12.634 1.00 95.44 432 VAL A O 1
ATOM 3377 N N . SER A 1 433 ? -31.281 -8.483 12.495 1.00 95.81 433 SER A N 1
ATOM 3378 C CA . SER A 1 433 ? -32.279 -7.737 13.268 1.00 95.81 433 SER A CA 1
ATOM 3379 C C . SER A 1 433 ? -31.911 -7.706 14.764 1.00 95.81 433 SER A C 1
ATOM 3381 O O . SER A 1 433 ? -31.264 -8.644 15.241 1.00 95.81 433 SER A O 1
ATOM 3383 N N . PRO A 1 434 ? -32.348 -6.699 15.544 1.00 95.69 434 PRO A N 1
ATOM 3384 C CA . PRO A 1 434 ? -32.149 -6.678 17.000 1.00 95.69 434 PRO A CA 1
ATOM 3385 C C . PRO A 1 434 ? -32.671 -7.943 17.706 1.00 95.69 434 PRO A C 1
ATOM 3387 O O . PRO A 1 434 ? -32.028 -8.477 18.610 1.00 95.69 434 PRO A O 1
ATOM 3390 N N . ASN A 1 435 ? -33.799 -8.490 17.238 1.00 95.62 435 ASN A N 1
ATOM 3391 C CA . ASN A 1 435 ? -34.368 -9.740 17.754 1.00 95.62 435 ASN A CA 1
ATOM 3392 C C . ASN A 1 435 ? -33.475 -10.955 17.456 1.00 95.62 435 ASN A C 1
ATOM 3394 O O . ASN A 1 435 ? -33.271 -11.811 18.318 1.00 95.62 435 ASN A O 1
ATOM 3398 N N . ASP A 1 436 ? -32.925 -11.029 16.243 1.00 96.88 436 ASP A N 1
ATOM 3399 C CA . ASP A 1 436 ? -31.987 -12.081 15.846 1.00 96.88 436 ASP A CA 1
ATOM 3400 C C . ASP A 1 436 ? -30.651 -11.970 16.600 1.00 96.88 436 ASP A C 1
ATOM 3402 O O . ASP A 1 436 ? -30.081 -12.987 17.002 1.00 96.88 436 ASP A O 1
ATOM 3406 N N . LEU A 1 437 ? -30.177 -10.748 16.859 1.00 96.75 437 LEU A N 1
ATOM 3407 C CA . LEU A 1 437 ? -28.996 -10.487 17.684 1.00 96.75 437 LEU A CA 1
ATOM 3408 C C . LEU A 1 437 ? -29.222 -10.922 19.141 1.00 96.75 437 LEU A C 1
ATOM 3410 O O . LEU A 1 437 ? -28.377 -11.597 19.729 1.00 96.75 437 LEU A O 1
ATOM 3414 N N . GLN A 1 438 ? -30.392 -10.621 19.711 1.00 96.25 438 GLN A N 1
ATOM 3415 C CA . GLN A 1 438 ? -30.778 -11.099 21.040 1.00 96.25 438 GLN A CA 1
ATOM 3416 C C . GLN A 1 438 ? -30.822 -12.631 21.097 1.00 96.25 438 GLN A C 1
ATOM 3418 O O . GLN A 1 438 ? -30.326 -13.230 22.055 1.00 96.25 438 GLN A O 1
ATOM 3423 N N . LYS A 1 439 ? -31.371 -13.274 20.061 1.00 97.12 439 LYS A N 1
ATOM 3424 C CA . LYS A 1 439 ? -31.390 -14.735 19.929 1.00 97.12 439 LYS A CA 1
ATOM 3425 C C . LYS A 1 439 ? -29.975 -15.314 19.851 1.00 97.12 439 LYS A C 1
ATOM 3427 O O . LYS A 1 439 ? -29.705 -16.316 20.511 1.00 97.12 439 LYS A O 1
ATOM 3432 N N . PHE A 1 440 ? -29.064 -14.677 19.112 1.00 97.81 440 PHE A N 1
ATOM 3433 C CA . PHE A 1 440 ? -27.649 -15.060 19.063 1.00 97.81 440 PHE A CA 1
ATOM 3434 C C . PHE A 1 440 ? -26.991 -15.015 20.451 1.00 97.81 440 PHE A C 1
ATOM 3436 O O . PHE A 1 440 ? -26.335 -15.975 20.861 1.00 97.81 440 PHE A O 1
ATOM 3443 N N . PHE A 1 441 ? -27.210 -13.944 21.215 1.00 97.38 441 PHE A N 1
ATOM 3444 C CA . PHE A 1 441 ? -26.698 -13.822 22.582 1.00 97.38 441 PHE A CA 1
ATOM 3445 C C . PHE A 1 441 ? -27.251 -14.907 23.516 1.00 97.38 441 PHE A C 1
ATOM 3447 O O . PHE A 1 441 ? -26.492 -15.532 24.255 1.00 97.38 441 PHE A O 1
ATOM 3454 N N . THR A 1 442 ? -28.546 -15.221 23.420 1.00 97.00 442 THR A N 1
ATOM 3455 C CA . THR A 1 442 ? -29.156 -16.323 24.179 1.00 97.00 442 THR A CA 1
ATOM 3456 C C . THR A 1 442 ? -28.551 -17.681 23.814 1.00 97.00 442 THR A C 1
ATOM 3458 O O . THR A 1 442 ? -28.213 -18.450 24.710 1.00 97.00 442 THR A O 1
ATOM 3461 N N . LEU A 1 443 ? -28.370 -17.972 22.523 1.00 96.75 443 LEU A N 1
ATOM 3462 C CA . LEU A 1 443 ? -27.811 -19.246 22.051 1.00 96.75 443 LEU A CA 1
ATOM 3463 C C . LEU A 1 443 ? -26.337 -19.434 22.424 1.00 96.75 443 LEU A C 1
ATOM 3465 O O . LEU A 1 443 ? -25.906 -20.559 22.660 1.00 96.75 443 LEU A O 1
ATOM 3469 N N . THR A 1 444 ? -25.573 -18.343 22.490 1.00 96.19 444 THR A N 1
ATOM 3470 C CA . THR A 1 444 ? -24.167 -18.368 22.918 1.00 96.19 444 THR A CA 1
ATOM 3471 C C . THR A 1 444 ? -24.000 -18.265 24.435 1.00 96.19 444 THR A C 1
ATOM 3473 O O . THR A 1 444 ? -22.873 -18.301 24.910 1.00 96.19 444 THR A O 1
ATOM 3476 N N . GLY A 1 445 ? -25.085 -18.144 25.210 1.00 96.06 445 GLY A N 1
ATOM 3477 C CA . GLY A 1 445 ? -25.039 -18.062 26.674 1.00 96.06 445 GLY A CA 1
ATOM 3478 C C . GLY A 1 445 ? -24.556 -16.718 27.234 1.00 96.06 445 GLY A C 1
ATOM 3479 O O . GLY A 1 445 ? -24.246 -16.625 28.420 1.00 96.06 445 GLY A O 1
ATOM 3480 N N . HIS A 1 446 ? -24.511 -15.663 26.419 1.00 97.31 446 HIS A N 1
ATOM 3481 C CA . HIS A 1 446 ? -24.044 -14.341 26.834 1.00 97.31 446 HIS A CA 1
ATOM 3482 C C . HIS A 1 446 ? -25.229 -13.414 27.095 1.00 97.31 446 HIS A C 1
ATOM 3484 O O . HIS A 1 446 ? -25.977 -13.075 26.187 1.00 97.31 446 HIS A O 1
ATOM 3490 N N . LYS A 1 447 ? -25.406 -12.954 28.337 1.00 94.19 447 LYS A N 1
ATOM 3491 C CA . LYS A 1 447 ? -26.415 -11.936 28.661 1.00 94.19 447 LYS A CA 1
ATOM 3492 C C . LYS A 1 447 ? -25.808 -10.535 28.488 1.00 94.19 447 LYS A C 1
ATOM 3494 O O . LYS A 1 447 ? -24.883 -10.215 29.236 1.00 94.19 447 LYS A O 1
ATOM 3499 N N . PRO A 1 448 ? -26.297 -9.699 27.552 1.00 95.94 448 PRO A N 1
ATOM 3500 C CA . PRO A 1 448 ? -25.734 -8.373 27.340 1.00 95.94 448 PRO A CA 1
ATOM 3501 C C . PRO A 1 448 ? -26.112 -7.409 28.471 1.00 95.94 448 PRO A C 1
ATOM 3503 O O . PRO A 1 448 ? -27.262 -7.366 28.914 1.00 95.94 448 PRO A O 1
ATOM 3506 N N . THR A 1 449 ? -25.150 -6.597 28.902 1.00 96.69 449 THR A N 1
ATOM 3507 C CA . THR A 1 449 ? -25.399 -5.393 29.704 1.00 96.69 449 THR A CA 1
ATOM 3508 C C . THR A 1 449 ? -25.636 -4.223 28.757 1.00 96.69 449 THR A C 1
ATOM 3510 O O . THR A 1 449 ? -24.751 -3.887 27.970 1.00 96.69 449 THR A O 1
ATOM 3513 N N . LEU A 1 450 ? -26.816 -3.607 28.834 1.00 95.94 450 LEU A N 1
ATOM 3514 C CA . LEU A 1 450 ? -27.185 -2.475 27.985 1.00 95.94 450 LEU A CA 1
ATOM 3515 C C . LEU A 1 450 ? -26.679 -1.169 28.588 1.00 95.94 450 LEU A C 1
ATOM 3517 O O . LEU A 1 450 ? -26.908 -0.913 29.771 1.00 95.94 450 LEU A O 1
ATOM 3521 N N . LEU A 1 451 ? -26.018 -0.348 27.779 1.00 94.38 451 LEU A N 1
ATOM 3522 C CA . LEU A 1 451 ? -25.590 0.992 28.160 1.00 94.38 451 LEU A CA 1
ATOM 3523 C C . LEU A 1 451 ? -26.074 2.016 27.143 1.00 94.38 451 LEU A C 1
ATOM 3525 O O . LEU A 1 451 ? -25.962 1.802 25.942 1.00 94.38 451 LEU A O 1
ATOM 3529 N N . LYS A 1 452 ? -26.507 3.173 27.637 1.00 90.31 452 LYS A N 1
ATOM 3530 C CA . LYS A 1 452 ? -26.768 4.340 26.801 1.00 90.31 452 LYS A CA 1
ATOM 3531 C C . LYS A 1 452 ? -25.495 5.141 26.554 1.00 90.31 452 LYS A C 1
ATOM 3533 O O . LYS A 1 452 ? -24.779 5.457 27.517 1.00 90.31 452 LYS A O 1
ATOM 3538 N N . PHE A 1 453 ? -25.248 5.505 25.303 1.00 85.25 453 PHE A N 1
ATOM 3539 C CA . PHE A 1 453 ? -24.180 6.413 24.882 1.00 85.25 453 PHE A CA 1
ATOM 3540 C C . PHE A 1 453 ? -24.778 7.680 24.256 1.00 85.25 453 PHE A C 1
ATOM 3542 O O . PHE A 1 453 ? -25.923 7.661 23.807 1.00 85.25 453 PHE A O 1
ATOM 3549 N N . GLU A 1 454 ? -24.031 8.786 24.319 1.00 72.25 454 GLU A N 1
ATOM 3550 C CA . GLU A 1 454 ? -24.409 10.074 23.710 1.00 72.25 454 GLU A CA 1
ATOM 3551 C C . GLU A 1 454 ? -23.935 10.168 22.257 1.00 72.25 454 GLU A C 1
ATOM 3553 O O . GLU A 1 454 ? -22.791 9.727 21.976 1.00 72.25 454 GLU A O 1
#

Solvent-accessible surface area (backbone atoms only — not comparable to full-atom values): 26041 Å² total; per-residue (Å²): 108,72,69,56,53,50,49,50,50,51,50,48,50,51,43,49,63,59,65,24,98,65,68,55,89,78,61,44,50,58,40,37,34,35,22,23,81,80,56,47,70,44,37,55,51,54,50,50,50,56,36,46,77,70,72,43,49,68,37,38,38,62,46,73,33,97,74,35,93,78,76,56,71,67,56,52,59,65,41,30,60,83,86,77,71,60,68,68,79,20,52,32,31,42,38,36,34,32,26,78,47,96,51,33,30,37,45,72,43,85,90,83,49,79,70,44,62,34,62,55,53,46,52,54,52,57,24,63,74,39,41,59,89,34,90,63,11,61,73,51,83,42,56,70,67,55,39,51,51,44,51,53,52,33,53,52,44,42,52,21,51,66,72,34,55,76,68,41,30,52,49,46,46,51,50,49,22,61,59,23,55,90,51,74,25,71,87,40,90,51,87,46,75,49,45,42,46,52,49,19,46,40,43,46,63,68,65,38,71,86,42,47,73,44,41,36,53,44,45,52,59,56,58,45,70,76,43,93,82,54,81,64,61,68,65,62,56,53,64,70,53,51,74,70,51,58,62,55,52,60,58,53,62,69,72,67,73,78,88,76,86,90,79,88,86,81,89,88,85,86,92,79,92,79,82,92,75,80,80,85,77,78,80,83,84,85,76,94,70,87,54,70,47,45,70,52,46,54,51,51,33,55,75,70,73,38,65,69,49,77,47,78,44,75,73,41,88,44,73,68,52,40,52,69,69,42,72,80,56,79,52,48,50,49,39,53,45,58,29,23,34,81,87,66,52,36,33,38,41,36,33,52,66,84,50,73,82,52,52,71,59,53,19,55,76,73,75,52,56,72,54,40,76,46,59,59,69,60,40,33,74,42,36,55,37,54,91,81,35,55,29,83,64,28,46,73,41,29,84,81,65,68,58,44,42,32,33,33,40,69,61,64,32,87,86,37,78,20,35,31,37,39,50,64,36,45,43,32,41,31,31,25,30,30,68,39,49,51,50,50,29,60,76,49,69,46,75,70,45,72,40,87,78,109

Sequence (454 aa):
RKLKLLQEELNKFLKGLQNLAWEEKGRVHDVVISSTPSAAPYSLVLIKKLLRDAGISVYCASHLHSTVHKVGPELSSSFCDVGSGERSQHNLAFTVLWKDTQQSELMVSPMSQTRVCGEANIVRYLSRLFPTTSVYNYEAASSFCCIAETDQLMDQMQAQLADGNRKEKQAALRQLNGKLGDKRFLLGDHLSIADILAWSLVKQMDGGASAPANVAKWYKAIDSVLTPDSKNHKINEAQKRVHQTDQNETDNKIKKQKISPVKKEKSPLKPSNAQNTPFPSLPPSSINNSHMDRSGLQNYLMKNGIKYQVQDHKEVFTVEALMQCVSVMPGLHMKNLFLKDKKKNLYLLSTRHDAKVTLNDVAKKIGTKDLRFGDESVMKEILGVAQGCVTAFALVNDTKHQVKMVIDEEAMSNAHQYVNFHPLSNAATLGVSPNDLQKFFTLTGHKPTLLKFE

pLDDT: mean 76.79, std 23.1, range [22.61, 97.81]

Radius of gyration: 28.89 Å; Cα contacts (8 Å, |Δi|>4): 635; chains: 1; bounding box: 68×81×76 Å

Nearest PDB structures (foldseek):
  1vki-assembly1_A  TM=9.301E-01  e=6.656E-19  Agrobacterium fabrum str. C58
  1vjf-assembly1_A  TM=9.387E-01  e=4.750E-18  Caulobacter vibrioides CB15
  8huz-assembly6_E  TM=8.762E-01  e=6.718E-18  Mus musculus
  8huz-assembly4_C  TM=8.924E-01  e=1.919E-16  Mus musculus
  5a5h-assembly1_B  TM=7.863E-01  e=7.321E-15  Homo sapiens

Secondary structure (DSSP, 8-state):
-HHHHHHHHHHHHHHHHHSSTT-STT--EEEEEEE-GGG--THHHHHHHHHHHTT--EEEEEEE-TT-----HHHHHHS--SS---GGGSSEEEEEEE---SS-EEES-TTT---EESHHHHHHHHHHTS-TTSTT-TTTSS-HHHHHHHHHHHHHHIIIIISS-HHHHHHHHHHHHHHHTT-SBTTBSS--HHHHHHHHHHHTTTTTTT--HHHHHHHHHHHGGGSTTS-THHHHHHHHHHHHHHHHHHHHHHTS----PPPP-------------PPPPPP----------HHHHHHHHHHTT--EEEEE-S---SHHHHHHHHTTS-SEEEEEEEEE-TT--EEEEEEETT----HHHHHHHTT-S--EEPPHHHHHHHHS--TTS--GGGGGG-TT--EEEEEEGGGGSTTSS-EEE--SSTTEEEEE-HHHHHHHHHHTTPPPEEE---

Organism: Meganyctiphanes norvegica (NCBI:txid48144)

Foldseek 3Di:
DVVVVVVVVVVVVVVLVVVQPLVPPFAAQEKEKEDALLQDLCLVLLVCLVCVVVVFFEAFEEDEDPQDDDHDPVSRPSRHDDPSDDSRVGRYYYYYYHHPDLFMWMDRDPVPDDTDGHSLSVLQVVLVSGDLPDPSNQVNPDDPVLVVVLSVLSVLCRCQLVVHDPVSNVVNLVVQQVCQPVALANSGPADYSSRSSNLSSCCSPVHCPVHPDSCNVNNVVSVCSSDPPPPPCVRVVVVVPVVVPPVVVVVVVVPPDDDDDDDDDDDDDDDDDDDDDDDDDDDDPDDDDPQQALVSLVVVCVVLVFDKDKDFAAQDQALVVVCVRCVVPFWFEWDWAWKAAPVRQIEIEIEGSPFDDDQQVVCVLVVHDDIDGDDQVVCCVQQVAGRRQDWPSSLLRNLVQRYAYEYEVVLLDQPTQWYWIHSSGSRMIMIGGSVSSVVSCVVSVHDYHYDHTD

Mean predicted aligned error: 19.15 Å